Protein AF-A0AAE5CR14-F1 (afdb_monomer_lite)

Foldseek 3Di:
DDDDDPPPPVVVVVVVVVVVVDDDDDDDDDDDDDDDDDDDDDDDDDDDDDDDDDDDDDDDDDDDDDDDDDDDDDDDDDDDDDDDDDDDDDDDDDDDDDDDDDDDDDDDDDDDDDDDDPDDAQWAKAKEWEWEQEPVRDTDTPDIDIDTGHGQQDKDANVVVDDDDQQKDWDAKVVRIDRHHRDDHYIYTYIYGDDDPPPDSDDDDDDDPDDDDPDPPDPDPDDPVNLPPDPPDAFHKHKDWDWDADPPDPPDTDIDIDIDHHHHDFAEEEEEEEEQAQVCVPDDDNLVVSLVVVLVVLVVQLVDQRYWYWYWYDALAIDTPPNRDTHHNVCSVVVNVVSVPRHHYHAAQLLRRLVSLLCSCVPPNPTPAAEYEYEEQAFHFWYFDFPCQPDPVQWDFDDWDADPVQAIETEIEGALQDDPVRGDPVDSTDGDRPHQWDWDDWDDDPRYIYTYIYRSSSSSSNSVVVSVVVVYHYHYDNSDDDVVRPPPPPD

pLDDT: mean 71.72, std 25.43, range [24.81, 98.69]

Secondary structure (DSSP, 8-state):
----SSSSTTHHHHHHHHHTS---------------------------------------------------------------------------------------------PPP-PPPPEEEEEEEEEEE-TTS-EEEEEEEEEEEEETT-EEEGGGG----SSEEEEEEESSEEE--SS--EEEEEEEEPP-TT--SSPPPPPPPP-----SS------GGGSSTTTTSTT-EEEEEEEEEPTT-TT-EEEEEEEEEPPPP--EEEEEEEE--HHHHSSSSHHHHHHHHHHHHHHHHTTSTTEEEEEEEESSSEEESGGG--B-SSSHHHHHHHHHH----S---HHHHHHHHHHHHHHH---SEEEEEEEE-S---EEPEES-TT-GGGEEEEEEEE-TTSPEEEEEEE-S---GGGEETTS--EE-SS-SEEEEEEEE-SSEEEEEEEEHHHHHHHHHHHHHHTT-EEEEEESS--GGGG-----

Sequence (491 aa):
MIKKHHLRLLAALVVVCYLLTASPLSAIAQGTRPASAVPSSAESGNQAGEIPAAEEEGEEPGDEAPEEPAEQPGGEPDEEPGEEPEDPEEQSEGEPGDDAPGVEEEPGEDEPGTAEPESLPATTGLTVRHILVTLDGEFVVLDETVVEGLEIGTTVYGSDFVGSFGLHRFLCSAPEELVLGEEGNVIELFYEMLENPDGLEGPRELPAPELLIPDNGLKRTVGLSGLQDREDEPGSLSLNKVATPVEGMPNRWKITLTLSGINLETTSDVVLVIDTSGSMGQGSGRMAAAKQAAEKFVESLLSSPNTKVALVSFADGVTAHLDGRFVGSDEKQELLNEINGLTANGGTFTQAAIRQARRLLEEASDADHKVIVLLSDGEPTYSYRIRTINDLETYVLAEWYWDWDGVLHRYWVTKDSLSESEFDYDTSGSGDGTSMTTYIGHVSNWYWVDLYYYHHGNSAVAESRFAKDDGITIYSIGLSRGSSGQRYWTG

Radius of gyration: 43.17 Å; chains: 1; bounding box: 125×105×93 Å

Structure (mmCIF, N/CA/C/O backbone):
data_AF-A0AAE5CR14-F1
#
_entry.id   AF-A0AAE5CR14-F1
#
loop_
_atom_site.group_PDB
_atom_site.id
_atom_site.type_symbol
_atom_site.label_atom_id
_atom_site.label_alt_id
_atom_site.label_comp_id
_atom_site.label_asym_id
_atom_site.label_entity_id
_atom_site.label_seq_id
_atom_site.pdbx_PDB_ins_code
_atom_site.Cartn_x
_atom_site.Cartn_y
_atom_site.Cartn_z
_atom_site.occupancy
_atom_site.B_iso_or_equiv
_atom_site.auth_seq_id
_atom_site.auth_comp_id
_atom_site.auth_asym_id
_atom_site.auth_atom_id
_atom_site.pdbx_PDB_model_num
ATOM 1 N N . MET A 1 1 ? -24.374 7.129 -7.437 1.00 29.98 1 MET A N 1
ATOM 2 C CA . MET A 1 1 ? -23.311 6.199 -7.002 1.00 29.98 1 MET A CA 1
ATOM 3 C C . MET A 1 1 ? -22.291 6.967 -6.181 1.00 29.98 1 MET A C 1
ATOM 5 O O . MET A 1 1 ? -22.007 8.121 -6.485 1.00 29.98 1 MET A O 1
ATOM 9 N N . ILE A 1 2 ? -21.911 6.371 -5.058 1.00 28.11 2 ILE A N 1
ATOM 10 C CA . ILE A 1 2 ? -21.438 7.009 -3.827 1.00 28.11 2 ILE A CA 1
ATOM 11 C C . ILE A 1 2 ? -20.018 7.578 -3.975 1.00 28.11 2 ILE A C 1
ATOM 13 O O . ILE A 1 2 ? -19.142 6.978 -4.585 1.00 28.11 2 ILE A O 1
ATOM 17 N N . LYS A 1 3 ? -19.834 8.777 -3.412 1.00 32.91 3 LYS A N 1
ATOM 18 C CA . LYS A 1 3 ? -18.594 9.556 -3.323 1.00 32.91 3 LYS A CA 1
ATOM 19 C C . LYS A 1 3 ? -18.012 9.467 -1.905 1.00 32.91 3 LYS A C 1
ATOM 21 O O . LYS A 1 3 ? -18.759 9.574 -0.940 1.00 32.91 3 LYS A O 1
ATOM 26 N N . LYS A 1 4 ? -16.673 9.526 -1.843 1.00 33.91 4 LYS A N 1
ATOM 27 C CA . LYS A 1 4 ? -15.841 10.257 -0.856 1.00 33.91 4 LYS A CA 1
ATOM 28 C C . LYS A 1 4 ? -16.047 9.924 0.629 1.00 33.91 4 LYS A C 1
ATOM 30 O O . LYS A 1 4 ? -16.891 10.550 1.265 1.00 33.91 4 LYS A O 1
ATOM 35 N N . HIS A 1 5 ? -15.173 9.103 1.219 1.00 37.34 5 HIS A N 1
ATOM 36 C CA . HIS A 1 5 ? -15.130 8.864 2.675 1.00 37.34 5 HIS A CA 1
ATOM 37 C C . HIS A 1 5 ? -13.750 9.033 3.350 1.00 37.34 5 HIS A C 1
ATOM 39 O O . HIS A 1 5 ? -13.494 8.417 4.369 1.00 37.34 5 HIS A O 1
ATOM 45 N N . HIS A 1 6 ? -12.898 9.964 2.893 1.00 41.12 6 HIS A N 1
ATOM 46 C CA . HIS A 1 6 ? -11.679 10.341 3.648 1.00 41.12 6 HIS A CA 1
ATOM 47 C C . HIS A 1 6 ? -11.423 11.857 3.758 1.00 41.12 6 HIS A C 1
ATOM 49 O O . HIS A 1 6 ? -10.286 12.309 3.788 1.00 41.12 6 HIS A O 1
ATOM 55 N N . LEU A 1 7 ? -12.479 12.678 3.858 1.00 32.47 7 LEU A N 1
ATOM 56 C CA . LEU A 1 7 ? -12.340 14.131 4.085 1.00 32.47 7 LEU A CA 1
ATOM 57 C C . LEU A 1 7 ? -13.228 14.666 5.224 1.00 32.47 7 LEU A C 1
ATOM 59 O O . LEU A 1 7 ? -13.703 15.797 5.164 1.00 32.47 7 LEU A O 1
ATOM 63 N N . ARG A 1 8 ? -13.497 13.855 6.256 1.00 36.31 8 ARG A N 1
ATOM 64 C CA . ARG A 1 8 ? -14.340 14.267 7.398 1.00 36.31 8 ARG A CA 1
ATOM 65 C C . ARG A 1 8 ? -13.643 14.296 8.758 1.00 36.31 8 ARG A C 1
ATOM 67 O O . ARG A 1 8 ? -14.183 14.926 9.658 1.00 36.31 8 ARG A O 1
ATOM 74 N N . LEU A 1 9 ? -12.427 13.760 8.894 1.00 34.44 9 LEU A N 1
ATOM 75 C CA . LEU A 1 9 ? -11.696 13.853 10.166 1.00 34.44 9 LEU A CA 1
ATOM 76 C C . LEU A 1 9 ? -10.906 15.168 10.335 1.00 34.44 9 LEU A C 1
ATOM 78 O O . LEU A 1 9 ? -10.752 15.646 11.451 1.00 34.44 9 LEU A O 1
ATOM 82 N N . LEU A 1 10 ?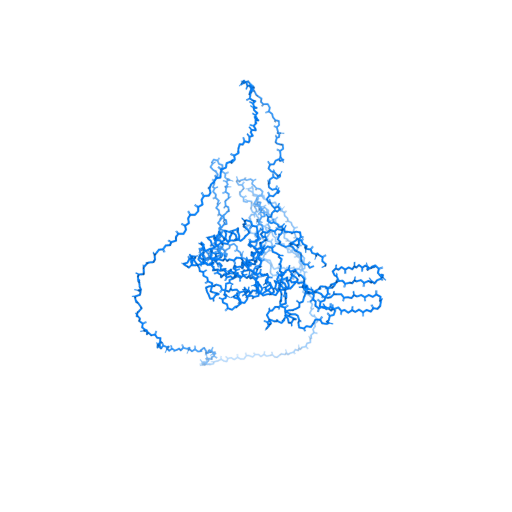 -10.488 15.823 9.243 1.00 31.89 10 LEU A N 1
ATOM 83 C CA . LEU A 1 10 ? -9.744 17.096 9.309 1.00 31.89 10 LEU A CA 1
ATOM 84 C C . LEU A 1 10 ? -10.629 18.358 9.250 1.00 31.89 10 LEU A C 1
ATOM 86 O O . LEU A 1 10 ? -10.188 19.433 9.646 1.00 31.89 10 LEU A O 1
ATOM 90 N N . ALA A 1 11 ? -11.892 18.245 8.822 1.00 32.75 11 ALA A N 1
ATOM 91 C CA . ALA A 1 11 ? -12.834 19.371 8.805 1.00 32.75 11 ALA A CA 1
ATOM 92 C C . ALA A 1 11 ? -13.520 19.609 10.167 1.00 32.75 11 ALA A C 1
ATOM 94 O O . ALA A 1 11 ? -13.917 20.734 10.465 1.00 32.75 11 ALA A O 1
ATOM 95 N N . ALA A 1 12 ? -13.611 18.585 11.025 1.00 34.41 12 ALA A N 1
ATOM 96 C CA . ALA A 1 12 ? -14.172 18.722 12.371 1.00 34.41 12 ALA A CA 1
ATOM 97 C C . ALA A 1 12 ? -13.249 19.519 13.314 1.00 34.41 12 ALA A C 1
ATOM 99 O O . ALA A 1 12 ? -13.728 20.264 14.165 1.00 34.41 12 ALA A O 1
ATOM 100 N N . LEU A 1 13 ? -11.929 19.448 13.109 1.00 33.09 13 LEU A N 1
ATOM 101 C CA . LEU A 1 13 ? -10.954 20.124 13.971 1.00 33.09 13 LEU A CA 1
ATOM 102 C C . LEU A 1 13 ? -10.814 21.631 13.665 1.00 33.09 13 LEU A C 1
ATOM 104 O O . LEU A 1 13 ? -10.444 22.409 14.540 1.00 33.09 13 LEU A O 1
ATOM 108 N N . VAL A 1 14 ? -11.198 22.077 12.462 1.00 37.34 14 VAL A N 1
ATOM 109 C CA . VAL A 1 14 ? -11.190 23.505 12.077 1.00 37.34 14 VAL A CA 1
ATOM 110 C C . VAL A 1 14 ? -12.494 24.225 12.466 1.00 37.34 14 VAL A C 1
ATOM 112 O O . VAL A 1 14 ? -12.469 25.418 12.759 1.00 37.34 14 VAL A O 1
ATOM 115 N N . VAL A 1 15 ? -13.627 23.519 12.573 1.00 36.25 15 VAL A N 1
ATOM 116 C CA . VAL A 1 15 ? -14.907 24.118 13.011 1.00 36.25 15 VAL A CA 1
ATOM 117 C C . VAL A 1 15 ? -14.974 24.287 14.537 1.00 36.25 15 VAL A C 1
ATOM 119 O O . VAL A 1 15 ? -15.516 25.283 15.017 1.00 36.25 15 VAL A O 1
ATOM 122 N N . VAL A 1 16 ? -14.339 23.401 15.311 1.00 36.41 16 VAL A N 1
ATOM 123 C CA . VAL A 1 16 ? -14.264 23.528 16.781 1.00 36.41 16 VAL A CA 1
ATOM 124 C C . VAL A 1 16 ? -13.373 24.707 17.213 1.00 36.41 16 VAL A C 1
ATOM 126 O O . VAL A 1 16 ? -13.709 25.410 18.164 1.00 36.41 16 VAL A O 1
ATOM 129 N N . CYS A 1 17 ? -12.312 25.029 16.464 1.00 34.81 17 CYS A N 1
ATOM 130 C CA . CYS A 1 17 ? -11.477 26.209 16.737 1.00 34.81 17 CYS A CA 1
ATOM 131 C C . CYS A 1 17 ? -12.103 27.545 16.277 1.00 34.81 17 CYS A C 1
ATOM 133 O O . CYS A 1 17 ? -11.757 28.596 16.817 1.00 34.81 17 CYS A O 1
ATOM 135 N N . TYR A 1 18 ? -13.055 27.534 15.335 1.00 34.09 18 TYR A N 1
ATOM 136 C CA . TYR A 1 18 ? -13.759 28.751 14.897 1.00 34.09 18 TYR A CA 1
ATOM 137 C C . TYR A 1 18 ? -14.998 29.077 15.757 1.00 34.09 18 TYR A C 1
ATOM 139 O O . TYR A 1 18 ? -15.357 30.242 15.905 1.00 34.09 18 TYR A O 1
ATOM 147 N N . LEU A 1 19 ? -15.616 28.084 16.409 1.00 34.31 19 LEU A N 1
ATOM 148 C CA . LEU A 1 19 ? -16.749 28.302 17.325 1.00 34.31 19 LEU A CA 1
ATOM 149 C C . LEU A 1 19 ? -16.332 28.695 18.755 1.00 34.31 19 LEU A C 1
ATOM 151 O O . LEU A 1 19 ? -17.146 29.244 19.494 1.00 34.31 19 LEU A O 1
ATOM 155 N N . LEU A 1 20 ? -15.060 28.508 19.128 1.00 36.44 20 LEU A N 1
ATOM 156 C CA . LEU A 1 20 ? -14.500 28.973 20.408 1.00 36.44 20 LEU A CA 1
ATOM 157 C C . LEU A 1 20 ? -13.990 30.428 20.384 1.00 36.44 20 LEU A C 1
ATOM 159 O O . LEU A 1 20 ? -13.582 30.945 21.420 1.00 36.44 20 LEU A O 1
ATOM 163 N N . THR A 1 21 ? -14.038 31.119 19.239 1.00 38.50 21 THR A N 1
ATOM 164 C CA . THR A 1 21 ? -13.616 32.533 19.120 1.00 38.50 21 THR A CA 1
ATOM 165 C C . THR A 1 21 ? -14.742 33.497 18.735 1.00 38.50 21 THR A C 1
ATOM 167 O O . THR A 1 21 ? -14.512 34.702 18.648 1.00 38.50 21 THR A O 1
ATOM 170 N N . ALA A 1 22 ? -15.980 33.016 18.588 1.00 34.25 22 ALA A N 1
ATOM 171 C CA . ALA A 1 22 ? -17.126 33.852 18.243 1.00 34.25 22 ALA A CA 1
ATOM 172 C C . ALA A 1 22 ? -18.348 33.538 19.118 1.00 34.25 22 ALA A C 1
ATOM 174 O O . ALA A 1 22 ? -19.288 32.859 18.715 1.00 34.25 22 ALA A O 1
ATOM 175 N N . SER A 1 23 ? -18.357 34.086 20.331 1.00 29.69 23 SER A N 1
ATOM 176 C CA . SER A 1 23 ? -19.592 34.397 21.054 1.00 29.69 23 SER A CA 1
ATOM 177 C C . SER A 1 23 ? -19.376 35.657 21.896 1.00 29.69 23 SER A C 1
ATOM 179 O O . SER A 1 23 ? -18.627 35.610 22.872 1.00 29.69 23 SER A O 1
ATOM 181 N N . PRO A 1 24 ? -20.007 36.797 21.559 1.00 28.03 24 PRO A N 1
ATOM 182 C CA . PRO A 1 24 ? -20.125 37.903 22.491 1.00 28.03 24 PRO A CA 1
ATOM 183 C C . PRO A 1 24 ? -21.175 37.537 23.547 1.00 28.03 24 PRO A C 1
ATOM 185 O O . PRO A 1 24 ? -22.377 37.572 23.295 1.00 28.03 24 PRO A O 1
ATOM 188 N N . LEU A 1 25 ? -20.721 37.199 24.753 1.00 27.14 25 LEU A N 1
ATOM 189 C CA . LEU A 1 25 ? -21.561 37.281 25.944 1.00 27.14 25 LEU A CA 1
ATOM 190 C C . LEU A 1 25 ? -21.638 38.749 26.365 1.00 27.14 25 LEU A C 1
ATOM 192 O O . LEU A 1 25 ? -20.638 39.352 26.749 1.00 27.14 25 LEU A O 1
ATOM 196 N N . SER A 1 26 ? -22.828 39.337 26.305 1.00 29.11 26 SER A N 1
ATOM 197 C CA . SER A 1 26 ? -23.162 40.550 27.055 1.00 29.11 26 SER A CA 1
ATOM 198 C C . SER A 1 26 ? -24.663 40.579 27.329 1.00 29.11 26 SER A C 1
ATOM 200 O O . SER A 1 26 ? -25.444 41.082 26.527 1.00 29.11 26 SER A O 1
ATOM 202 N N . ALA A 1 27 ? -25.052 40.045 28.487 1.00 29.28 27 ALA A N 1
ATOM 203 C CA . ALA A 1 27 ? -26.264 40.463 29.176 1.00 29.28 27 ALA A CA 1
ATOM 204 C C . ALA A 1 27 ? -25.903 41.568 30.182 1.00 29.28 27 ALA A C 1
ATOM 206 O O . ALA A 1 27 ? -24.881 41.525 30.864 1.00 29.28 27 ALA A O 1
ATOM 207 N N . ILE A 1 28 ? -26.765 42.576 30.212 1.00 26.92 28 ILE A N 1
ATOM 208 C CA . ILE A 1 28 ? -26.770 43.765 31.062 1.00 26.92 28 ILE A CA 1
ATOM 209 C C . ILE A 1 28 ? -27.027 43.377 32.529 1.00 26.92 28 ILE A C 1
ATOM 211 O O . ILE A 1 28 ? -28.004 42.683 32.786 1.00 26.92 28 ILE A O 1
ATOM 215 N N . ALA A 1 29 ? -26.227 43.893 33.476 1.00 26.56 29 ALA A N 1
ATOM 216 C CA . ALA A 1 29 ? -26.681 44.745 34.596 1.00 26.56 29 ALA A CA 1
ATOM 217 C C . ALA A 1 29 ? -25.579 44.986 35.661 1.00 26.56 29 ALA A C 1
ATOM 219 O O . ALA A 1 29 ? -25.065 44.053 36.261 1.00 26.56 29 ALA A O 1
ATOM 220 N N . GLN A 1 30 ? -25.247 46.276 35.843 1.00 28.05 30 GLN A N 1
ATOM 221 C CA . GLN A 1 30 ? -24.977 47.044 37.084 1.00 28.05 30 GLN A CA 1
ATOM 222 C C . GLN A 1 30 ? -24.537 46.265 38.349 1.00 28.05 30 GLN A C 1
ATOM 224 O O . GLN A 1 30 ? -25.221 45.357 38.783 1.00 28.05 30 GLN A O 1
ATOM 229 N N . GLY A 1 31 ? -23.506 46.619 39.118 1.00 24.81 31 GLY A N 1
ATOM 230 C CA . GLY A 1 31 ? -22.589 47.752 39.139 1.00 24.81 31 GLY A CA 1
ATOM 231 C C . GLY A 1 31 ? -22.001 47.877 40.556 1.00 24.81 31 GLY A C 1
ATOM 232 O O . GLY A 1 31 ? -22.745 47.787 41.523 1.00 24.81 31 GLY A O 1
ATOM 233 N N . THR A 1 32 ? -20.684 48.069 40.692 1.00 29.02 32 THR A N 1
ATOM 234 C CA . THR A 1 32 ? -20.002 48.933 41.690 1.00 29.02 32 THR A CA 1
ATOM 235 C C . THR A 1 32 ? -18.477 48.872 41.472 1.00 29.02 32 THR A C 1
ATOM 237 O O . THR A 1 32 ? -17.894 47.805 41.327 1.00 29.02 32 THR A O 1
ATOM 240 N N . ARG A 1 33 ? -17.844 50.050 41.374 1.00 26.73 33 ARG A N 1
ATOM 241 C CA . ARG A 1 33 ? -16.386 50.330 41.295 1.00 26.73 33 ARG A CA 1
ATOM 242 C C . ARG A 1 33 ? -15.853 50.678 42.708 1.00 26.73 33 ARG A C 1
ATOM 244 O O . ARG A 1 33 ? -16.697 50.816 43.593 1.00 26.73 33 ARG A O 1
ATOM 251 N N . PRO A 1 34 ? -14.563 51.057 42.915 1.00 42.34 34 PRO A N 1
ATOM 252 C CA . PRO A 1 34 ? -13.334 50.941 42.090 1.00 42.34 34 PRO A CA 1
ATOM 253 C C . PRO A 1 34 ? -12.156 50.296 42.872 1.00 42.34 34 PRO A C 1
ATOM 255 O O . PRO A 1 34 ? -12.247 50.089 44.074 1.00 42.34 34 PRO A O 1
ATOM 258 N N . ALA A 1 35 ? -11.033 49.930 42.244 1.00 26.50 35 ALA A N 1
ATOM 259 C CA . ALA A 1 35 ? -9.777 50.710 42.112 1.00 26.50 35 ALA A CA 1
ATOM 260 C C . ALA A 1 35 ? -8.670 49.671 41.778 1.00 26.50 35 ALA A C 1
ATOM 262 O O . ALA A 1 35 ? -8.816 48.531 42.192 1.00 26.50 35 ALA A O 1
ATOM 263 N N . SER A 1 36 ? -7.541 49.884 41.102 1.00 27.97 36 SER A N 1
ATOM 264 C CA . SER A 1 36 ? -6.821 51.004 40.496 1.00 27.97 36 SER A CA 1
ATOM 265 C C . SER A 1 36 ? -5.668 50.380 39.672 1.00 27.97 36 SER A C 1
ATOM 267 O O . SER A 1 36 ? -5.234 49.275 39.981 1.00 27.97 36 SER A O 1
ATOM 269 N N . ALA A 1 37 ? -5.132 51.164 38.734 1.00 28.78 37 ALA A N 1
ATOM 270 C CA . ALA A 1 37 ? -3.798 51.091 38.125 1.00 28.78 37 ALA A CA 1
ATOM 271 C C . ALA A 1 37 ? -3.565 50.181 36.899 1.00 28.78 37 ALA A C 1
ATOM 273 O O . ALA A 1 37 ? -3.828 48.986 36.872 1.00 28.78 37 ALA A O 1
ATOM 274 N N . VAL A 1 38 ? -3.033 50.859 35.881 1.00 28.78 38 VAL A N 1
ATOM 275 C CA . VAL A 1 38 ? -2.672 50.454 34.517 1.00 28.78 38 VAL A CA 1
ATOM 276 C C . VAL A 1 38 ? -1.109 50.425 34.426 1.00 28.78 38 VAL A C 1
ATOM 278 O O . VAL A 1 38 ? -0.475 50.529 35.476 1.00 28.78 38 VAL A O 1
ATOM 281 N N . PRO A 1 39 ? -0.437 50.293 33.257 1.00 41.53 39 PRO A N 1
ATOM 282 C CA . PRO A 1 39 ? 0.329 49.108 32.840 1.00 41.53 39 PRO A CA 1
ATOM 283 C C . PRO A 1 39 ? 1.800 49.443 32.455 1.00 41.53 39 PRO A C 1
ATOM 285 O O . PRO A 1 39 ? 2.247 50.569 32.647 1.00 41.53 39 PRO A O 1
ATOM 288 N N . SER A 1 40 ? 2.536 48.509 31.832 1.00 27.47 40 SER A N 1
ATOM 289 C CA . SER A 1 40 ? 3.719 48.794 30.980 1.00 27.47 40 SER A CA 1
ATOM 290 C C . SER A 1 40 ? 4.100 47.508 30.210 1.00 27.47 40 SER A C 1
ATOM 292 O O . SER A 1 40 ? 4.369 46.502 30.854 1.00 27.47 40 SER A O 1
ATOM 294 N N . SER A 1 41 ? 3.809 47.377 28.903 1.00 27.84 41 SER A N 1
ATOM 295 C CA . SER A 1 41 ? 4.656 47.680 27.713 1.00 27.84 41 SER A CA 1
ATOM 296 C C . SER A 1 41 ? 5.859 46.728 27.525 1.00 27.84 41 SER A C 1
ATOM 298 O O . SER A 1 41 ? 6.694 46.665 28.417 1.00 27.84 41 SER A O 1
ATOM 300 N N . ALA A 1 42 ? 5.888 45.925 26.443 1.00 27.83 42 ALA A N 1
ATOM 301 C CA . ALA A 1 42 ? 6.692 46.131 25.204 1.00 27.83 42 ALA A CA 1
ATOM 302 C C . ALA A 1 42 ? 8.181 45.723 25.393 1.00 27.83 42 ALA A C 1
ATOM 304 O O . ALA A 1 42 ? 8.700 45.871 26.485 1.00 27.83 42 ALA A O 1
ATOM 305 N N . GLU A 1 43 ? 8.976 45.200 24.457 1.00 28.81 43 GLU A N 1
ATOM 306 C CA . GLU A 1 43 ? 8.927 44.961 23.011 1.00 28.81 43 GLU A CA 1
ATOM 307 C C . GLU A 1 43 ? 10.190 44.125 22.645 1.00 28.81 43 GLU A C 1
ATOM 309 O O . GLU A 1 43 ? 11.194 44.218 23.343 1.00 28.81 43 GLU A O 1
ATOM 314 N N . SER A 1 44 ? 10.121 43.363 21.542 1.00 27.00 44 SER A N 1
ATOM 315 C CA . SER A 1 44 ? 11.097 43.247 20.425 1.00 27.00 44 SER A CA 1
ATOM 316 C C . SER A 1 44 ? 12.623 43.031 20.617 1.00 27.00 44 SER A C 1
ATOM 318 O O . SER A 1 44 ? 13.296 43.786 21.310 1.00 27.00 44 SER A O 1
ATOM 320 N N . GLY A 1 45 ? 13.191 42.137 19.779 1.00 26.06 45 GLY A N 1
ATOM 321 C CA . GLY A 1 45 ? 14.439 42.419 19.037 1.00 26.06 45 GLY A CA 1
ATOM 322 C C . GLY A 1 45 ? 15.494 41.297 18.916 1.00 26.06 45 GLY A C 1
ATOM 323 O O . GLY A 1 45 ? 16.152 41.009 19.902 1.00 26.06 45 GLY A O 1
ATOM 324 N N . ASN A 1 46 ? 15.658 40.747 17.689 1.00 28.83 46 ASN A N 1
ATOM 325 C CA . ASN A 1 46 ? 16.899 40.551 16.876 1.00 28.83 46 ASN A CA 1
ATOM 326 C C . ASN A 1 46 ? 18.233 40.097 17.548 1.00 28.83 46 ASN A C 1
ATOM 328 O O . ASN A 1 46 ? 18.540 40.529 18.642 1.00 28.83 46 ASN A O 1
ATOM 332 N N . GLN A 1 47 ? 19.213 39.391 16.958 1.00 28.03 47 GLN A N 1
ATOM 333 C CA . GLN A 1 47 ? 19.534 38.790 15.650 1.00 28.03 47 GLN A CA 1
ATOM 334 C C . GLN A 1 47 ? 20.925 38.097 15.805 1.00 28.03 47 GLN A C 1
ATOM 336 O O . GLN A 1 47 ? 21.737 38.597 16.574 1.00 28.03 47 GLN A O 1
ATOM 341 N N . ALA A 1 48 ? 21.195 37.046 15.015 1.00 26.55 48 ALA A N 1
ATOM 342 C CA . ALA A 1 48 ? 22.482 36.604 14.417 1.00 26.55 48 ALA A CA 1
ATOM 343 C C . ALA A 1 48 ? 23.777 36.358 15.248 1.00 26.55 48 ALA A C 1
ATOM 345 O O . ALA A 1 48 ? 24.233 37.197 16.017 1.00 26.55 48 ALA A O 1
ATOM 346 N N . GLY A 1 49 ? 24.465 35.249 14.927 1.00 27.84 49 GLY A N 1
ATOM 347 C CA . GLY A 1 49 ? 25.881 34.985 15.237 1.00 27.84 49 GLY A CA 1
ATOM 348 C C . GLY A 1 49 ? 26.365 33.635 14.673 1.00 27.84 49 GLY A C 1
ATOM 349 O O . GLY A 1 49 ? 25.644 32.651 14.762 1.00 27.84 49 GLY A O 1
ATOM 350 N N . GLU A 1 50 ? 27.545 33.627 14.053 1.00 29.52 50 GLU A N 1
ATOM 351 C CA . GLU A 1 50 ? 28.122 32.651 13.105 1.00 29.52 50 GLU A CA 1
ATOM 352 C C . GLU A 1 50 ? 28.736 31.342 13.677 1.00 29.52 50 GLU A C 1
ATOM 354 O O . GLU A 1 50 ? 28.991 31.210 14.871 1.00 29.52 50 GLU A O 1
ATOM 359 N N . ILE A 1 51 ? 29.006 30.404 12.750 1.00 30.20 51 ILE A N 1
ATOM 360 C CA . ILE A 1 51 ? 29.734 29.104 12.818 1.00 30.20 51 ILE A CA 1
ATOM 361 C C . ILE A 1 51 ? 31.267 29.347 12.659 1.00 30.20 51 ILE A C 1
ATOM 363 O O . ILE A 1 51 ? 31.601 30.403 12.114 1.00 30.20 51 ILE A O 1
ATOM 367 N N . PRO A 1 52 ? 32.222 28.470 13.089 1.00 45.81 52 PRO A N 1
ATOM 368 C CA . PRO A 1 52 ? 32.703 27.253 12.355 1.00 45.81 52 PRO A CA 1
ATOM 369 C C . PRO A 1 52 ? 32.972 26.025 13.291 1.00 45.81 52 PRO A C 1
ATOM 371 O O . PRO A 1 52 ? 33.180 26.213 14.484 1.00 45.81 52 PRO A O 1
ATOM 374 N N . ALA A 1 53 ? 32.775 24.747 12.919 1.00 28.69 53 ALA A N 1
ATOM 375 C CA . ALA A 1 53 ? 33.491 23.814 12.008 1.00 28.69 53 ALA A CA 1
ATOM 376 C C . ALA A 1 53 ? 34.785 23.141 12.565 1.00 28.69 53 ALA A C 1
ATOM 378 O O . ALA A 1 53 ? 35.750 23.841 12.859 1.00 28.69 53 ALA A O 1
ATOM 379 N N . ALA A 1 54 ? 34.771 21.794 12.652 1.00 32.66 54 ALA A N 1
ATOM 380 C CA . ALA A 1 54 ? 35.866 20.785 12.579 1.00 32.66 54 ALA A CA 1
ATOM 381 C C . ALA A 1 54 ? 35.198 19.375 12.695 1.00 32.66 54 ALA A C 1
ATOM 383 O O . ALA A 1 54 ? 34.399 19.205 13.614 1.00 32.66 54 ALA A O 1
ATOM 384 N N . GLU A 1 55 ? 35.201 18.445 11.719 1.00 33.03 55 GLU A N 1
ATOM 385 C CA . GLU A 1 55 ? 36.282 17.543 11.217 1.00 33.03 55 GLU A CA 1
ATOM 386 C C . GLU A 1 55 ? 36.934 16.693 12.340 1.00 33.03 55 GLU A C 1
ATOM 388 O O . GLU A 1 55 ? 37.305 17.266 13.359 1.00 33.03 55 GLU A O 1
ATOM 393 N N . GLU A 1 56 ? 37.171 15.369 12.285 1.00 34.06 56 GLU A N 1
ATOM 394 C CA . GLU A 1 56 ? 36.900 14.241 11.362 1.00 34.06 56 GLU A CA 1
ATOM 395 C C . GLU A 1 56 ? 37.419 12.923 12.047 1.00 34.06 56 GLU A C 1
ATOM 397 O O . GLU A 1 56 ? 38.226 13.023 12.972 1.00 34.06 56 GLU A O 1
ATOM 402 N N . GLU A 1 57 ? 36.985 11.739 11.565 1.00 33.22 57 GLU A N 1
ATOM 403 C CA . GLU A 1 57 ? 37.577 10.359 11.664 1.00 33.22 57 GLU A CA 1
ATOM 404 C C . GLU A 1 57 ? 37.655 9.606 13.027 1.00 33.22 57 GLU A C 1
ATOM 406 O O . GLU A 1 57 ? 37.886 10.206 14.069 1.00 33.22 57 GLU A O 1
ATOM 411 N N . GLY A 1 58 ? 37.502 8.273 13.158 1.00 30.39 58 GLY A N 1
ATOM 412 C CA . GLY A 1 58 ? 37.289 7.133 12.244 1.00 30.39 58 GLY A CA 1
ATOM 413 C C . GLY A 1 58 ? 37.203 5.783 13.023 1.00 30.39 58 GLY A C 1
ATOM 414 O O . GLY A 1 58 ? 37.610 5.745 14.183 1.00 30.39 58 GLY A O 1
ATOM 415 N N . GLU A 1 59 ? 36.595 4.760 12.384 1.00 33.56 59 GLU A N 1
ATOM 416 C CA . GLU A 1 59 ? 36.802 3.269 12.376 1.00 33.56 59 GLU A CA 1
ATOM 417 C C . GLU A 1 59 ? 37.439 2.532 13.588 1.00 33.56 59 GLU A C 1
ATOM 419 O O . GLU A 1 59 ? 38.354 3.043 14.218 1.00 33.56 59 GLU A O 1
ATOM 424 N N . GLU A 1 60 ? 37.210 1.256 13.939 1.00 38.94 60 GLU A N 1
ATOM 425 C CA . GLU A 1 60 ? 36.246 0.141 13.764 1.00 38.94 60 GLU A CA 1
ATOM 426 C C . GLU A 1 60 ? 36.746 -1.004 14.723 1.00 38.94 60 GLU A C 1
ATOM 428 O O . GLU A 1 60 ? 37.819 -0.850 15.323 1.00 38.94 60 GLU A O 1
ATOM 433 N N . PRO A 1 61 ? 36.008 -2.118 14.947 1.00 45.47 61 PRO A N 1
ATOM 434 C CA . PRO A 1 61 ? 36.119 -2.960 16.152 1.00 45.47 61 PRO A CA 1
ATOM 435 C C . PRO A 1 61 ? 36.858 -4.310 15.981 1.00 45.47 61 PRO A C 1
ATOM 437 O O . PRO A 1 61 ? 37.286 -4.686 14.894 1.00 45.47 61 PRO A O 1
ATOM 440 N N . GLY A 1 62 ? 36.991 -5.055 17.089 1.00 30.92 62 GLY A N 1
ATOM 441 C CA . GLY A 1 62 ? 37.468 -6.443 17.130 1.00 30.92 62 GLY A CA 1
ATOM 442 C C . GLY A 1 62 ? 36.455 -7.378 17.802 1.00 30.92 62 GLY A C 1
ATOM 443 O O . GLY A 1 62 ? 35.961 -7.074 18.889 1.00 30.92 62 GLY A O 1
ATOM 444 N N . ASP A 1 63 ? 36.179 -8.489 17.118 1.00 36.09 63 ASP A N 1
ATOM 445 C CA . ASP A 1 63 ? 35.371 -9.653 17.506 1.00 36.09 63 ASP A CA 1
ATOM 446 C C . ASP A 1 63 ? 36.011 -10.515 18.608 1.00 36.09 63 ASP A C 1
ATOM 448 O O . ASP A 1 63 ? 37.234 -10.619 18.676 1.00 36.09 63 ASP A O 1
ATOM 452 N N . GLU A 1 64 ? 35.174 -11.239 19.365 1.00 35.31 64 GLU A N 1
ATOM 453 C CA . GLU A 1 64 ? 35.363 -12.674 19.653 1.00 35.31 64 GLU A CA 1
ATOM 454 C C . GLU A 1 64 ? 34.065 -13.308 20.220 1.00 35.31 64 GLU A C 1
ATOM 456 O O . GLU A 1 64 ? 33.436 -12.779 21.137 1.00 35.31 64 GLU A O 1
ATOM 461 N N . ALA A 1 65 ? 33.674 -14.447 19.633 1.00 34.75 65 ALA A N 1
ATOM 462 C CA . ALA A 1 65 ? 32.516 -15.298 19.953 1.00 34.75 65 ALA A CA 1
ATOM 463 C C . ALA A 1 65 ? 32.742 -16.160 21.235 1.00 34.75 65 ALA A C 1
ATOM 465 O O . ALA A 1 65 ? 33.804 -16.019 21.849 1.00 34.75 65 ALA A O 1
ATOM 466 N N . PRO A 1 66 ? 31.822 -17.058 21.685 1.00 48.41 66 PRO A N 1
ATOM 467 C CA . PRO A 1 66 ? 31.521 -18.305 20.958 1.00 48.41 66 PRO A CA 1
ATOM 468 C C . PRO A 1 66 ? 30.083 -18.877 21.081 1.00 48.41 66 PRO A C 1
ATOM 470 O O . PRO A 1 66 ? 29.209 -18.369 21.777 1.00 48.41 66 PRO A O 1
ATOM 473 N N . GLU A 1 67 ? 29.936 -19.971 20.336 1.00 35.03 67 GLU A N 1
ATOM 474 C CA . GLU A 1 67 ? 28.818 -20.836 19.943 1.00 35.03 67 GLU A CA 1
ATOM 475 C C . GLU A 1 67 ? 28.065 -21.625 21.050 1.00 35.03 67 GLU A C 1
ATOM 477 O O . GLU A 1 67 ? 28.654 -22.019 22.053 1.00 35.03 67 GLU A O 1
ATOM 482 N N . GLU A 1 68 ? 26.762 -21.854 20.788 1.00 40.34 68 GLU A N 1
ATOM 483 C CA . GLU A 1 68 ? 25.925 -23.090 20.842 1.00 40.34 68 GLU A CA 1
ATOM 484 C C . GLU A 1 68 ? 26.153 -24.238 21.874 1.00 40.34 68 GLU A C 1
ATOM 486 O O . GLU A 1 68 ? 27.279 -24.510 22.289 1.00 40.34 68 GLU A O 1
ATOM 491 N N . PRO A 1 69 ? 25.082 -24.972 22.296 1.00 48.47 69 PRO A N 1
ATOM 492 C CA . PRO A 1 69 ? 24.547 -26.076 21.467 1.00 48.47 69 PRO A CA 1
ATOM 493 C C . PRO A 1 69 ? 23.027 -26.351 21.519 1.00 48.47 69 PRO A C 1
ATOM 495 O O . PRO A 1 69 ? 22.351 -26.152 22.530 1.00 48.47 69 PRO A O 1
ATOM 498 N N . ALA A 1 70 ? 22.535 -26.934 20.422 1.00 31.64 70 ALA A N 1
ATOM 499 C CA . ALA A 1 70 ? 21.249 -27.615 20.282 1.00 31.64 70 ALA A CA 1
ATOM 500 C C . ALA A 1 70 ? 21.332 -29.120 20.621 1.00 31.64 70 ALA A C 1
ATOM 502 O O . ALA A 1 70 ? 22.259 -29.783 20.173 1.00 31.64 70 ALA A O 1
ATOM 503 N N . GLU A 1 71 ? 20.316 -29.674 21.300 1.00 33.44 71 GLU A N 1
ATOM 504 C CA . GLU A 1 71 ? 19.850 -31.069 21.153 1.00 33.44 71 GLU A CA 1
ATOM 505 C C . GLU A 1 71 ? 18.400 -31.201 21.665 1.00 33.44 71 GLU A C 1
ATOM 507 O O . GLU A 1 71 ? 18.140 -30.880 22.823 1.00 33.44 71 GLU A O 1
ATOM 512 N N . GLN A 1 72 ? 17.477 -31.710 20.833 1.00 34.97 72 GLN A N 1
ATOM 513 C CA . GLN A 1 72 ? 16.516 -32.788 21.162 1.00 34.97 72 GLN A CA 1
ATOM 514 C C . GLN A 1 72 ? 15.542 -33.067 19.994 1.00 34.97 72 GLN A C 1
ATOM 516 O O . GLN A 1 72 ? 15.019 -32.123 19.404 1.00 34.97 72 GLN A O 1
ATOM 521 N N . PRO A 1 73 ? 15.240 -34.346 19.682 1.00 42.97 73 PRO A N 1
ATOM 522 C CA . PRO A 1 73 ? 14.142 -34.719 18.794 1.00 42.97 73 PRO A CA 1
ATOM 523 C C . PRO A 1 73 ? 13.015 -35.484 19.520 1.00 42.97 73 PRO A C 1
ATOM 525 O O . PRO A 1 73 ? 13.276 -36.254 20.445 1.00 42.97 73 PRO A O 1
ATOM 528 N N . GLY A 1 74 ? 11.788 -35.385 18.995 1.00 29.52 74 GLY A N 1
ATOM 529 C CA . GLY A 1 74 ? 10.812 -36.484 19.031 1.00 29.52 74 GLY A CA 1
ATOM 530 C C . GLY A 1 74 ? 9.404 -36.153 19.539 1.00 29.52 74 GLY A C 1
ATOM 531 O O . GLY A 1 74 ? 9.244 -35.665 20.651 1.00 29.52 74 GLY A O 1
ATOM 532 N N . GLY A 1 75 ? 8.398 -36.561 18.754 1.00 29.23 75 GLY A N 1
ATOM 533 C CA . GLY A 1 75 ? 7.084 -36.975 19.259 1.00 29.23 75 GLY A CA 1
ATOM 534 C C . GLY A 1 75 ? 5.878 -36.299 18.607 1.00 29.23 75 GLY A C 1
ATOM 535 O O . GLY A 1 75 ? 5.485 -35.219 19.018 1.00 29.23 75 GLY A O 1
ATOM 536 N N . GLU A 1 76 ? 5.249 -36.991 17.662 1.00 34.88 76 GLU A N 1
ATOM 537 C CA . GLU A 1 76 ? 3.874 -36.767 17.191 1.00 34.88 76 GLU A CA 1
ATOM 538 C C . GLU A 1 76 ? 3.256 -38.164 16.911 1.00 34.88 76 GLU A C 1
ATOM 540 O O . GLU A 1 76 ? 4.017 -39.135 16.816 1.00 34.88 76 GLU A O 1
ATOM 545 N N . PRO A 1 77 ? 1.924 -38.318 16.813 1.00 47.34 77 PRO A N 1
ATOM 546 C CA . PRO A 1 77 ? 1.029 -38.553 17.949 1.00 47.34 77 PRO A CA 1
ATOM 547 C C . PRO A 1 77 ? 0.254 -39.880 17.808 1.00 47.34 77 PRO A C 1
ATOM 549 O O . PRO A 1 77 ? 0.252 -40.487 16.742 1.00 47.34 77 PRO A O 1
ATOM 552 N N . ASP A 1 78 ? -0.447 -40.306 18.862 1.00 32.22 78 ASP A N 1
ATOM 553 C CA . ASP A 1 78 ? -1.348 -41.464 18.812 1.00 32.22 78 ASP A CA 1
ATOM 554 C C . ASP A 1 78 ? -2.705 -41.161 19.480 1.00 32.22 78 ASP A C 1
ATOM 556 O O . ASP A 1 78 ? -2.761 -40.600 20.576 1.00 32.22 78 ASP A O 1
ATOM 560 N N . GLU A 1 79 ? -3.751 -41.619 18.780 1.00 36.34 79 GLU A N 1
ATOM 561 C CA . GLU A 1 79 ? -5.088 -42.056 19.230 1.00 36.34 79 GLU A CA 1
ATOM 562 C C . GLU A 1 79 ? -6.242 -41.036 19.418 1.00 36.34 79 GLU A C 1
ATOM 564 O O . GLU A 1 79 ? -6.455 -40.455 20.481 1.00 36.34 79 GLU A O 1
ATOM 569 N N . GLU A 1 80 ? -7.100 -40.964 18.386 1.00 42.72 80 GLU A N 1
ATOM 570 C CA . GLU A 1 80 ? -8.563 -40.831 18.526 1.00 42.72 80 GLU A CA 1
ATOM 571 C C . GLU A 1 80 ? -9.190 -42.168 18.973 1.00 42.72 80 GLU A C 1
ATOM 573 O O . GLU A 1 80 ? -8.673 -43.243 18.651 1.00 42.72 80 GLU A O 1
ATOM 578 N N . PRO A 1 81 ? -10.377 -42.122 19.601 1.00 44.06 81 PRO A N 1
ATOM 579 C CA . PRO A 1 81 ? -11.510 -42.757 18.924 1.00 44.06 81 PRO A CA 1
ATOM 580 C C . PRO A 1 81 ? -12.802 -41.928 18.984 1.00 44.06 81 PRO A C 1
ATOM 582 O O . PRO A 1 81 ? -13.079 -41.226 19.957 1.00 44.06 81 PRO A O 1
ATOM 585 N N . GLY A 1 82 ? -13.598 -42.046 17.919 1.00 31.34 82 GLY A N 1
ATOM 586 C CA . GLY A 1 82 ? -14.916 -41.430 17.788 1.00 31.34 82 GLY A CA 1
ATOM 587 C C . GLY A 1 82 ? -16.039 -42.150 18.538 1.00 31.34 82 GLY A C 1
ATOM 588 O O . GLY A 1 82 ? -15.828 -43.206 19.123 1.00 31.34 82 GLY A O 1
ATOM 589 N N . GLU A 1 83 ? -17.227 -41.544 18.487 1.00 36.12 83 GLU A N 1
ATOM 590 C CA . GLU A 1 83 ? -18.530 -42.175 18.210 1.00 36.12 83 GLU A CA 1
ATOM 591 C C . GLU A 1 83 ? -19.641 -41.104 18.296 1.00 36.12 83 GLU A C 1
ATOM 593 O O . GLU A 1 83 ? -19.890 -40.522 19.351 1.00 36.12 83 GLU A O 1
ATOM 598 N N . GLU A 1 84 ? -20.305 -40.843 17.165 1.00 40.62 84 GLU A N 1
ATOM 599 C CA . GLU A 1 84 ? -21.694 -40.362 17.124 1.00 40.62 84 GLU A CA 1
ATOM 600 C C . GLU A 1 84 ? -22.635 -41.541 17.419 1.00 40.62 84 GLU A C 1
ATOM 602 O O . GLU A 1 84 ? -22.284 -42.697 17.154 1.00 40.62 84 GLU A O 1
ATOM 607 N N . PRO A 1 85 ? -23.868 -41.269 17.872 1.00 44.09 85 PRO A N 1
ATOM 608 C CA . PRO A 1 85 ? -24.953 -41.769 17.036 1.00 44.09 85 PRO A CA 1
ATOM 609 C C . PRO A 1 85 ? -26.130 -40.806 16.848 1.00 44.09 85 PRO A C 1
ATOM 611 O O . PRO A 1 85 ? -26.421 -39.923 17.655 1.00 44.09 85 PRO A O 1
ATOM 614 N N . GLU A 1 86 ? -26.790 -41.079 15.730 1.00 34.88 86 GLU A N 1
ATOM 615 C CA . GLU A 1 86 ? -28.006 -40.509 15.173 1.00 34.88 86 GLU A CA 1
ATOM 616 C C . GLU A 1 86 ? -29.257 -40.748 16.046 1.00 34.88 86 GLU A C 1
ATOM 618 O O . GLU A 1 86 ? -29.401 -41.773 16.714 1.00 34.88 86 GLU A O 1
ATOM 623 N N . ASP A 1 87 ? -30.180 -39.790 15.968 1.00 35.78 87 ASP A N 1
ATOM 624 C CA . ASP A 1 87 ? -31.613 -39.896 16.284 1.00 35.78 87 ASP A CA 1
ATOM 625 C C . ASP A 1 87 ? -32.304 -40.747 15.193 1.00 35.78 87 ASP A C 1
ATOM 627 O O . ASP A 1 87 ? -31.888 -40.649 14.030 1.00 35.78 87 ASP A O 1
ATOM 631 N N . PRO A 1 88 ? -33.327 -41.580 15.488 1.00 44.31 88 PRO A N 1
ATOM 632 C CA . PRO A 1 88 ? -34.685 -41.101 15.178 1.00 44.31 88 PRO A CA 1
ATOM 633 C C . PRO A 1 88 ? -35.866 -41.719 15.977 1.00 44.31 88 PRO A C 1
ATOM 635 O O . PRO A 1 88 ? -35.835 -42.866 16.414 1.00 44.31 88 PRO A O 1
ATOM 638 N N . GLU A 1 89 ? -36.974 -40.964 15.959 1.00 34.91 89 GLU A N 1
ATOM 639 C CA . GLU A 1 89 ? -38.393 -41.385 15.919 1.00 34.91 89 GLU A CA 1
ATOM 640 C C . GLU A 1 89 ? -39.025 -42.126 17.119 1.00 34.91 89 GLU A C 1
ATOM 642 O O . GLU A 1 89 ? -38.721 -43.276 17.409 1.00 34.91 89 GLU A O 1
ATOM 647 N N . GLU A 1 90 ? -40.102 -41.542 17.671 1.00 34.31 90 GLU A N 1
ATOM 648 C CA . GLU A 1 90 ? -41.193 -42.321 18.274 1.00 34.31 90 GLU A CA 1
ATOM 649 C C . GLU A 1 90 ? -42.570 -41.779 17.850 1.00 34.31 90 GLU A C 1
ATOM 651 O O . GLU A 1 90 ? -42.991 -40.674 18.203 1.00 34.31 90 GLU A O 1
ATOM 656 N N . GLN A 1 91 ? -43.257 -42.597 17.047 1.00 32.12 91 GLN A N 1
ATOM 657 C CA . GLN A 1 91 ? -44.672 -42.503 16.713 1.00 32.12 91 GLN A CA 1
ATOM 658 C C . GLN A 1 91 ? -45.513 -43.219 17.776 1.00 32.12 91 GLN A C 1
ATOM 660 O O . GLN A 1 91 ? -45.125 -44.235 18.347 1.00 32.12 91 GLN A O 1
ATOM 665 N N . SER A 1 92 ? -46.703 -42.671 17.987 1.00 35.66 92 SER A N 1
ATOM 666 C CA . SER A 1 92 ? -47.812 -43.196 18.777 1.00 35.66 92 SER A CA 1
ATOM 667 C C . SER A 1 92 ? -48.376 -44.510 18.233 1.00 35.66 92 SER A C 1
ATOM 669 O O . SER A 1 92 ? -48.664 -44.540 17.045 1.00 35.66 92 SER A O 1
ATOM 671 N N . GLU A 1 93 ? -48.694 -45.482 19.099 1.00 35.75 93 GLU A N 1
ATOM 672 C CA . GLU A 1 93 ? -49.907 -46.329 19.034 1.00 35.75 93 GLU A CA 1
ATOM 673 C C . GLU A 1 93 ? -50.187 -46.990 20.403 1.00 35.75 93 GLU A C 1
ATOM 675 O O . GLU A 1 93 ? -49.259 -47.387 21.109 1.00 35.75 93 GLU A O 1
ATOM 680 N N . GLY A 1 94 ? -51.470 -47.138 20.770 1.00 28.72 94 GLY A N 1
ATOM 681 C CA . GLY A 1 94 ? -51.890 -47.951 21.919 1.00 28.72 94 GLY A CA 1
ATOM 682 C C . GLY A 1 94 ? -53.353 -47.786 22.367 1.00 28.72 94 GLY A C 1
ATOM 683 O O . GLY A 1 94 ? -53.630 -47.065 23.319 1.00 28.72 94 GLY A O 1
ATOM 684 N N . GLU A 1 95 ? -54.267 -48.513 21.722 1.00 35.34 95 GLU A N 1
ATOM 685 C CA . GLU A 1 95 ? -55.539 -49.047 22.277 1.00 35.34 95 GLU A CA 1
ATOM 686 C C . GLU A 1 95 ? -55.336 -50.565 22.595 1.00 35.34 95 GLU A C 1
ATOM 688 O O . GLU A 1 95 ? -54.234 -51.037 22.286 1.00 35.34 95 GLU A O 1
ATOM 693 N N . PRO A 1 96 ? -56.284 -51.402 23.127 1.00 51.09 96 PRO A N 1
ATOM 694 C CA . PRO A 1 96 ? -57.746 -51.247 23.359 1.00 51.09 96 PRO A CA 1
ATOM 695 C C . PRO A 1 96 ? -58.313 -51.900 24.672 1.00 51.09 96 PRO A C 1
ATOM 697 O O . PRO A 1 96 ? -57.572 -52.459 25.482 1.00 51.09 96 PRO A O 1
ATOM 700 N N . GLY A 1 97 ? -59.656 -51.925 24.819 1.00 30.80 97 GLY A N 1
ATOM 701 C CA . GLY A 1 97 ? -60.441 -52.928 25.589 1.00 30.80 97 GLY A CA 1
ATOM 702 C C . GLY A 1 97 ? -61.436 -52.315 26.598 1.00 30.80 97 GLY A C 1
ATOM 703 O O . GLY A 1 97 ? -60.990 -51.866 27.646 1.00 30.80 97 GLY A O 1
ATOM 704 N N . ASP A 1 98 ? -62.733 -52.088 26.347 1.00 33.16 98 ASP A N 1
ATOM 705 C CA . ASP A 1 98 ? -63.874 -52.934 25.915 1.00 33.16 98 ASP A CA 1
ATOM 706 C C . ASP A 1 98 ? -64.587 -53.646 27.095 1.00 33.16 98 ASP A C 1
ATOM 708 O O . ASP A 1 98 ? -64.040 -54.569 27.689 1.00 33.16 98 ASP A O 1
ATOM 712 N N . ASP A 1 99 ? -65.800 -53.180 27.437 1.00 32.72 99 ASP A N 1
ATOM 713 C CA . ASP A 1 99 ? -66.844 -53.914 28.180 1.00 32.72 99 ASP A CA 1
ATOM 714 C C . ASP A 1 99 ? -68.213 -53.197 28.020 1.00 32.72 99 ASP A C 1
ATOM 716 O O . ASP A 1 99 ? -68.379 -52.021 28.349 1.00 32.72 99 ASP A O 1
ATOM 720 N N . ALA A 1 100 ? -69.204 -53.926 27.498 1.00 33.25 100 ALA A N 1
ATOM 721 C CA . ALA A 1 100 ? -70.597 -53.517 27.233 1.00 33.25 100 ALA A CA 1
ATOM 722 C C . ALA A 1 100 ? -71.576 -54.271 28.186 1.00 33.25 100 ALA A C 1
ATOM 724 O O . ALA A 1 100 ? -71.086 -54.972 29.074 1.00 33.25 100 ALA A O 1
ATOM 725 N N . PRO A 1 101 ? -72.927 -54.321 28.005 1.00 57.66 101 PRO A N 1
ATOM 726 C CA . PRO A 1 101 ? -73.898 -53.475 27.270 1.00 57.66 101 PRO A CA 1
ATOM 727 C C . PRO A 1 101 ? -75.219 -53.169 28.060 1.00 57.66 101 PRO A C 1
ATOM 729 O O . PRO A 1 101 ? -75.446 -53.703 29.146 1.00 57.66 101 PRO A O 1
ATOM 732 N N . GLY A 1 102 ? -76.165 -52.417 27.453 1.00 29.62 102 GLY A N 1
ATOM 733 C CA . GLY A 1 102 ? -77.612 -52.575 27.740 1.00 29.62 102 GLY A CA 1
ATOM 734 C C . GLY A 1 102 ? -78.614 -51.472 27.300 1.00 29.62 102 GLY A C 1
ATOM 735 O O . GLY A 1 102 ? -78.896 -50.612 28.121 1.00 29.62 102 GLY A O 1
ATOM 736 N N . VAL A 1 103 ? -79.130 -51.557 26.048 1.00 35.78 103 VAL A N 1
ATOM 737 C CA . VAL A 1 103 ? -80.530 -51.433 25.480 1.00 35.78 103 VAL A CA 1
ATOM 738 C C . VAL A 1 103 ? -81.557 -50.411 26.090 1.00 35.78 103 VAL A C 1
ATOM 740 O O . VAL A 1 103 ? -81.585 -50.276 27.303 1.00 35.78 103 VAL A O 1
ATOM 743 N N . GLU A 1 104 ? -82.459 -49.647 25.422 1.00 33.84 104 GLU A N 1
ATOM 744 C CA . GLU A 1 104 ? -83.376 -49.790 24.246 1.00 33.84 104 GLU A CA 1
ATOM 745 C C . GLU A 1 104 ? -83.890 -48.416 23.679 1.00 33.84 104 GLU A C 1
ATOM 747 O O . GLU A 1 104 ? -84.151 -47.504 24.461 1.00 33.84 104 GLU A O 1
ATOM 752 N N . GLU A 1 105 ? -84.085 -48.365 22.338 1.00 34.53 105 GLU A N 1
ATOM 753 C CA . GLU A 1 105 ? -85.153 -47.750 21.471 1.00 34.53 105 GLU A CA 1
ATOM 754 C C . GLU A 1 105 ? -85.377 -46.203 21.372 1.00 34.53 105 GLU A C 1
ATOM 756 O O . GLU A 1 105 ? -85.726 -45.563 22.357 1.00 34.53 105 GLU A O 1
ATOM 761 N N . GLU A 1 106 ? -85.065 -45.513 20.241 1.00 37.62 106 GLU A N 1
ATOM 762 C CA . GLU A 1 106 ? -85.778 -45.319 18.918 1.00 37.62 106 GLU A CA 1
ATOM 763 C C . GLU A 1 106 ? -86.946 -44.281 18.967 1.00 37.62 106 GLU A C 1
ATOM 765 O O . GLU A 1 106 ? -87.511 -44.120 20.049 1.00 37.62 106 GLU A O 1
ATOM 770 N N . PRO A 1 107 ? -87.408 -43.591 17.877 1.00 45.47 107 PRO A N 1
ATOM 771 C CA . PRO A 1 107 ? -87.005 -43.591 16.447 1.00 45.47 107 PRO A CA 1
ATOM 772 C C . PRO A 1 107 ? -86.963 -42.189 15.740 1.00 45.47 107 PRO A C 1
ATOM 774 O O . PRO A 1 107 ? -87.379 -41.179 16.308 1.00 45.47 107 PRO A O 1
ATOM 777 N N . GLY A 1 108 ? -86.613 -42.150 14.437 1.00 31.73 108 GLY A N 1
ATOM 778 C CA . GLY A 1 108 ? -87.323 -41.300 13.446 1.00 31.73 108 GLY A CA 1
ATOM 779 C C . GLY A 1 108 ? -86.514 -40.361 12.526 1.00 31.73 108 GLY A C 1
ATOM 780 O O . GLY A 1 108 ? -85.887 -39.422 12.993 1.00 31.73 108 GLY A O 1
ATOM 781 N N . GLU A 1 109 ? -86.619 -40.609 11.216 1.00 46.97 109 GLU A N 1
ATOM 782 C CA . GLU A 1 109 ? -85.921 -40.047 10.039 1.00 46.97 109 GLU A CA 1
ATOM 783 C C . GLU A 1 109 ? -86.340 -38.612 9.626 1.00 46.97 109 GLU A C 1
ATOM 785 O O . GLU A 1 109 ? -87.459 -38.202 9.920 1.00 46.97 109 GLU A O 1
ATOM 790 N N . ASP A 1 110 ? -85.466 -37.878 8.910 1.00 31.70 110 ASP A N 1
ATOM 791 C CA . ASP A 1 110 ? -85.737 -37.250 7.588 1.00 31.70 110 ASP A CA 1
ATOM 792 C C . ASP A 1 110 ? -84.660 -36.204 7.195 1.00 31.70 110 ASP A C 1
ATOM 794 O O . ASP A 1 110 ? -84.404 -35.238 7.916 1.00 31.70 110 ASP A O 1
ATOM 798 N N . GLU A 1 111 ? -84.059 -36.361 6.007 1.00 50.09 111 GLU A N 1
ATOM 799 C CA . GLU A 1 111 ? -83.353 -35.277 5.296 1.00 50.09 111 GLU A CA 1
ATOM 800 C C . GLU A 1 111 ? -84.363 -34.358 4.584 1.00 50.09 111 GLU A C 1
ATOM 802 O O . GLU A 1 111 ? -85.414 -34.828 4.137 1.00 50.09 111 GLU A O 1
ATOM 807 N N . PRO A 1 112 ? -84.053 -33.063 4.379 1.00 45.19 112 PRO A N 1
ATOM 808 C CA . PRO A 1 112 ? -83.677 -32.673 3.012 1.00 45.19 112 PRO A CA 1
ATOM 809 C C . PRO A 1 112 ? -82.706 -31.479 2.916 1.00 45.19 112 PRO A C 1
ATOM 811 O O . PRO A 1 112 ? -82.744 -30.531 3.698 1.00 45.19 112 PRO A O 1
ATOM 814 N N . GLY A 1 113 ? -81.892 -31.468 1.859 1.00 51.84 113 GLY A N 1
ATOM 815 C CA . GLY A 1 113 ? -81.138 -30.291 1.428 1.00 51.84 113 GLY A CA 1
ATOM 816 C C . GLY A 1 113 ? -81.946 -29.356 0.520 1.00 51.84 113 GLY A C 1
ATOM 817 O O . GLY A 1 113 ? -82.630 -29.808 -0.393 1.00 51.84 113 GLY A O 1
ATOM 818 N N . THR A 1 114 ? -81.809 -28.042 0.726 1.00 40.34 114 THR A N 1
ATOM 819 C CA . THR A 1 114 ? -81.790 -27.000 -0.325 1.00 40.34 114 THR A CA 1
ATOM 820 C C . THR A 1 114 ? -81.131 -25.745 0.262 1.00 40.34 114 THR A C 1
ATOM 822 O O . THR A 1 114 ? -81.521 -25.307 1.337 1.00 40.34 114 THR A O 1
ATOM 825 N N . ALA A 1 115 ? -80.114 -25.191 -0.404 1.00 57.25 115 ALA A N 1
ATOM 826 C CA . ALA A 1 115 ? -79.379 -24.014 0.068 1.00 57.25 115 ALA A CA 1
ATOM 827 C C . ALA A 1 115 ? -80.168 -22.709 -0.176 1.00 57.25 115 ALA A C 1
ATOM 829 O O . ALA A 1 115 ? -80.531 -22.412 -1.317 1.00 57.25 115 ALA A O 1
ATOM 830 N N . GLU A 1 116 ? -80.389 -21.936 0.892 1.00 52.81 116 GLU A N 1
ATOM 831 C CA . GLU A 1 116 ? -80.891 -20.551 0.900 1.00 52.81 116 GLU A CA 1
ATOM 832 C C . GLU A 1 116 ? -79.727 -19.565 1.143 1.00 52.81 116 GLU A C 1
ATOM 834 O O . GLU A 1 116 ? -78.708 -19.960 1.710 1.00 52.81 116 GLU A O 1
ATOM 839 N N . PRO A 1 117 ? -79.811 -18.303 0.675 1.00 48.06 117 PRO A N 1
ATOM 840 C CA . PRO A 1 117 ? -78.696 -17.360 0.739 1.00 48.06 117 PRO A CA 1
ATOM 841 C C . PRO A 1 117 ? -78.384 -17.001 2.195 1.00 48.06 117 PRO A C 1
ATOM 843 O O . PRO A 1 117 ? -79.290 -16.620 2.932 1.00 48.06 117 PRO A O 1
ATOM 846 N N . GLU A 1 118 ? -77.112 -17.087 2.597 1.00 54.81 118 GLU A N 1
ATOM 847 C CA . GLU A 1 118 ? -76.662 -16.625 3.913 1.00 54.81 118 GLU A CA 1
ATOM 848 C C . GLU A 1 118 ? -77.073 -15.156 4.095 1.00 54.81 118 GLU A C 1
ATOM 850 O O . GLU A 1 118 ? -76.582 -14.252 3.413 1.00 54.81 118 GLU A O 1
ATOM 855 N N . SER A 1 119 ? -78.049 -14.923 4.973 1.00 57.72 119 SER A N 1
ATOM 856 C CA . SER A 1 119 ? -78.449 -13.585 5.385 1.00 57.72 119 SER A CA 1
ATOM 857 C C . SER A 1 119 ? -77.264 -12.938 6.093 1.00 57.72 119 SER A C 1
ATOM 859 O O . SER A 1 119 ? -76.757 -13.520 7.052 1.00 57.72 119 SER A O 1
ATOM 861 N N . LEU A 1 120 ? -76.835 -11.749 5.653 1.00 58.75 120 LEU A N 1
ATOM 862 C CA . LEU A 1 120 ? -75.864 -10.947 6.405 1.00 58.75 120 LEU A CA 1
ATOM 863 C C . LEU A 1 120 ? -76.325 -10.863 7.871 1.00 58.75 120 LEU A C 1
ATOM 865 O O . LEU A 1 120 ? -77.517 -10.604 8.088 1.00 58.75 120 LEU A O 1
ATOM 869 N N . PRO A 1 121 ? -75.438 -11.101 8.856 1.00 64.44 121 PRO A N 1
ATOM 870 C CA . PRO A 1 121 ? -75.823 -11.032 10.256 1.00 64.44 121 PRO A CA 1
ATOM 871 C C . PRO A 1 121 ? -76.389 -9.641 10.535 1.00 64.44 121 PRO A C 1
ATOM 873 O O . PRO A 1 121 ? -75.847 -8.627 10.090 1.00 64.44 121 PRO A O 1
ATOM 876 N N . ALA A 1 122 ? -77.533 -9.593 11.214 1.00 75.31 122 ALA A N 1
ATOM 877 C CA . ALA A 1 122 ? -78.138 -8.327 11.584 1.00 75.31 122 ALA A CA 1
ATOM 878 C C . ALA A 1 122 ? -77.177 -7.588 12.531 1.00 75.31 122 ALA A C 1
ATOM 880 O O . ALA A 1 122 ? -76.711 -8.161 13.515 1.00 75.31 122 ALA A O 1
ATOM 881 N N . THR A 1 123 ? -76.841 -6.338 12.208 1.00 83.81 123 THR A N 1
ATOM 882 C CA . THR A 1 123 ? -75.891 -5.522 12.978 1.00 83.81 123 THR A CA 1
ATOM 883 C C . THR A 1 123 ? -76.603 -4.442 13.788 1.00 83.81 123 THR A C 1
ATOM 885 O O . THR A 1 123 ? -77.624 -3.919 13.347 1.00 83.81 123 THR A O 1
ATOM 888 N N . THR A 1 124 ? -76.018 -4.042 14.913 1.00 87.69 124 THR A N 1
ATOM 889 C CA . THR A 1 124 ? -76.493 -2.992 15.821 1.00 87.69 124 THR A CA 1
ATOM 890 C C . THR A 1 124 ? -75.364 -2.023 16.200 1.00 87.69 124 THR A C 1
ATOM 892 O O . THR A 1 124 ? -74.181 -2.307 15.988 1.00 87.69 124 THR A O 1
ATOM 895 N N . GLY A 1 125 ? -75.734 -0.882 16.786 1.00 87.06 125 GLY A N 1
ATOM 896 C CA . GLY A 1 125 ? -74.825 0.030 17.477 1.00 87.06 125 GLY A CA 1
ATOM 897 C C . GLY A 1 125 ? -74.729 -0.247 18.985 1.00 87.06 125 GLY A C 1
ATOM 898 O O . GLY A 1 125 ? -75.663 -0.793 19.585 1.00 87.06 125 GLY A O 1
ATOM 899 N N . LEU A 1 126 ? -73.602 0.147 19.584 1.00 90.88 126 LEU A N 1
ATOM 900 C CA . LEU A 1 126 ? -73.311 0.156 21.021 1.00 90.88 126 LEU A CA 1
ATOM 901 C C . LEU A 1 126 ? -72.872 1.561 21.450 1.00 90.88 126 LEU A C 1
ATOM 903 O O . LEU A 1 126 ? -71.898 2.093 20.921 1.00 90.88 126 LEU A O 1
ATOM 907 N N . THR A 1 127 ? -73.541 2.135 22.447 1.00 92.25 127 THR A N 1
ATOM 908 C CA . THR A 1 127 ? -73.121 3.400 23.062 1.00 92.25 127 THR A CA 1
ATOM 909 C C . THR A 1 127 ? -72.217 3.129 24.261 1.00 92.25 127 THR A C 1
ATOM 911 O O . THR A 1 127 ? -72.637 2.488 25.224 1.00 92.25 127 THR A O 1
ATOM 914 N N . VAL A 1 128 ? -70.997 3.659 24.243 1.00 92.38 128 VAL A N 1
ATOM 915 C CA . VAL A 1 128 ? -70.045 3.581 25.357 1.00 92.38 128 VAL A CA 1
ATOM 916 C C . VAL A 1 128 ? -69.905 4.956 26.000 1.00 92.38 128 VAL A C 1
ATOM 918 O O . VAL A 1 128 ? -69.530 5.927 25.342 1.00 92.38 128 VAL A O 1
ATOM 921 N N . ARG A 1 129 ? -70.199 5.049 27.298 1.00 92.06 129 ARG A N 1
ATOM 922 C CA . ARG A 1 129 ? -70.077 6.283 28.088 1.00 92.06 129 ARG A CA 1
ATOM 923 C C . ARG A 1 129 ? -68.953 6.162 29.093 1.00 92.06 129 ARG A C 1
ATOM 925 O O . ARG A 1 129 ? -68.964 5.264 29.925 1.00 92.06 129 ARG A O 1
ATOM 932 N N . HIS A 1 130 ? -68.026 7.106 29.074 1.00 91.38 130 HIS A N 1
ATOM 933 C CA . HIS A 1 130 ? -66.960 7.204 30.062 1.00 91.38 130 HIS A CA 1
ATOM 934 C C . HIS A 1 130 ? -67.369 8.198 31.144 1.00 91.38 130 HIS A C 1
ATOM 936 O O . HIS A 1 130 ? -67.652 9.358 30.852 1.00 91.38 130 HIS A O 1
ATOM 942 N N . ILE A 1 131 ? -67.407 7.753 32.395 1.00 88.06 131 ILE A N 1
ATOM 943 C CA . ILE A 1 131 ? -67.930 8.513 33.528 1.00 88.06 131 ILE A CA 1
ATOM 944 C C . ILE A 1 131 ? -66.859 8.603 34.615 1.00 88.06 131 ILE A C 1
ATOM 946 O O . ILE A 1 131 ? -66.402 7.596 35.148 1.00 88.06 131 ILE A O 1
ATOM 950 N N . LEU A 1 132 ? -66.472 9.819 34.984 1.00 85.31 132 LEU A N 1
ATOM 951 C CA . LEU A 1 132 ? -65.645 10.075 36.157 1.00 85.31 132 LEU A CA 1
ATOM 952 C C . LEU A 1 132 ? -66.523 10.134 37.409 1.00 85.31 132 LEU A C 1
ATOM 954 O O . LEU A 1 132 ? -67.491 10.894 37.457 1.00 85.31 132 LEU A O 1
ATOM 958 N N . VAL A 1 133 ? -66.134 9.382 38.436 1.00 82.50 133 VAL A N 1
ATOM 959 C CA . VAL A 1 133 ? -66.656 9.504 39.798 1.00 82.50 133 VAL A CA 1
ATOM 960 C C . VAL A 1 133 ? -65.767 10.488 40.550 1.00 82.50 133 VAL A C 1
ATOM 962 O O . VAL A 1 133 ? -64.588 10.221 40.796 1.00 82.50 133 VAL A O 1
ATOM 965 N N . THR A 1 134 ? -66.304 11.661 40.880 1.00 75.38 134 THR A N 1
ATOM 966 C CA . THR A 1 134 ? -65.563 12.670 41.646 1.00 75.38 134 THR A CA 1
ATOM 967 C C . THR A 1 134 ? -65.454 12.265 43.118 1.00 75.38 134 THR A C 1
ATOM 969 O O . THR A 1 134 ? -66.224 11.444 43.616 1.00 75.38 134 THR A O 1
ATOM 972 N N . LEU A 1 135 ? -64.513 12.873 43.849 1.00 66.25 135 LEU A N 1
ATOM 973 C CA . LEU A 1 135 ? -64.331 12.627 45.289 1.00 66.25 135 LEU A CA 1
ATOM 974 C C . LEU A 1 135 ? -65.579 12.973 46.123 1.00 66.25 135 LEU A C 1
ATOM 976 O O . LEU A 1 135 ? -65.775 12.399 47.192 1.00 66.25 135 LEU A O 1
ATOM 980 N N . ASP A 1 136 ? -66.434 13.864 45.614 1.00 71.94 136 ASP A N 1
ATOM 981 C CA . ASP A 1 136 ? -67.704 14.255 46.237 1.00 71.94 136 ASP A CA 1
ATOM 982 C C . ASP A 1 136 ? -68.871 13.315 45.857 1.00 71.94 136 ASP A C 1
ATOM 984 O O . ASP A 1 136 ? -70.004 13.515 46.295 1.00 71.94 136 ASP A O 1
ATOM 988 N N . GLY A 1 137 ? -68.598 12.266 45.069 1.00 69.38 137 GLY A N 1
ATOM 989 C CA . GLY A 1 137 ? -69.572 11.259 44.643 1.00 69.38 137 GLY A CA 1
ATOM 990 C C . GLY A 1 137 ? -70.456 11.685 43.468 1.00 69.38 137 GLY A C 1
ATOM 991 O O . GLY A 1 137 ? -71.491 11.061 43.234 1.00 69.38 137 GLY A O 1
ATOM 992 N N . GLU A 1 138 ? -70.081 12.738 42.736 1.00 78.88 138 GLU A N 1
ATOM 993 C CA . GLU A 1 138 ? -70.783 13.154 41.520 1.00 78.88 138 GLU A CA 1
ATOM 994 C C . GLU A 1 138 ? -70.269 12.391 40.294 1.00 78.88 138 GLU A C 1
ATOM 996 O O . GLU A 1 138 ? -69.083 12.079 40.184 1.00 78.88 138 GLU A O 1
ATOM 1001 N N . PHE A 1 139 ? -71.170 12.124 39.350 1.00 84.12 139 PHE A N 1
ATOM 1002 C CA . PHE A 1 139 ? -70.857 11.460 38.088 1.00 84.12 139 PHE A CA 1
ATOM 1003 C C . PHE A 1 139 ? -70.741 12.496 36.970 1.00 84.12 139 PHE A C 1
ATOM 1005 O O . PHE A 1 139 ? -71.701 13.211 36.675 1.00 84.12 139 PHE A O 1
ATOM 1012 N N . VAL A 1 140 ? -69.572 12.565 36.336 1.00 84.62 140 VAL A N 1
ATOM 1013 C CA . VAL A 1 140 ? -69.283 13.487 35.231 1.00 84.62 140 VAL A CA 1
ATOM 1014 C C . VAL A 1 140 ? -68.983 12.680 33.975 1.00 84.62 140 VAL A C 1
ATOM 1016 O O . VAL A 1 140 ? -68.060 11.872 33.972 1.00 84.62 140 VAL A O 1
ATOM 1019 N N . VAL A 1 141 ? -69.735 12.904 32.896 1.00 87.00 141 VAL A N 1
ATOM 1020 C CA . VAL A 1 141 ? -69.456 12.262 31.601 1.00 87.00 141 VAL A CA 1
ATOM 1021 C C . VAL A 1 141 ? -68.193 12.887 31.004 1.00 87.00 141 VAL A C 1
ATOM 1023 O O . VAL A 1 141 ? -68.166 14.085 30.726 1.00 87.00 141 VAL A O 1
ATOM 1026 N N . LEU A 1 142 ? -67.148 12.076 30.846 1.00 84.50 142 LEU A N 1
ATOM 1027 C CA . LEU A 1 142 ? -65.885 12.446 30.210 1.00 84.50 142 LEU A CA 1
ATOM 1028 C C . LEU A 1 142 ? -65.997 12.395 28.686 1.00 84.50 142 LEU A C 1
ATOM 1030 O O . LEU A 1 142 ? -65.511 13.297 28.009 1.00 84.50 142 LEU A O 1
ATOM 1034 N N . ASP A 1 143 ? -66.622 11.337 28.171 1.00 88.25 143 ASP A N 1
ATOM 1035 C CA . ASP A 1 143 ? -66.773 11.082 26.740 1.00 88.25 143 ASP A CA 1
ATOM 1036 C C . ASP A 1 143 ? -67.944 10.121 26.473 1.00 88.25 143 ASP A C 1
ATOM 1038 O O . ASP A 1 143 ? -68.304 9.314 27.335 1.00 88.25 143 ASP A O 1
ATOM 1042 N N . GLU A 1 144 ? -68.535 10.198 25.283 1.00 91.00 144 GLU A N 1
ATOM 1043 C CA . GLU A 1 144 ? -69.597 9.299 24.816 1.00 91.00 144 GLU A CA 1
ATOM 1044 C C . GLU A 1 144 ? -69.356 8.957 23.345 1.00 91.00 144 GLU A C 1
ATOM 1046 O O . GLU A 1 144 ? -69.363 9.831 22.477 1.00 91.00 144 GLU A O 1
ATOM 1051 N N . THR A 1 145 ? -69.152 7.671 23.065 1.00 88.12 145 THR A N 1
ATOM 1052 C CA . THR A 1 145 ? -68.864 7.161 21.723 1.00 88.12 145 THR A CA 1
ATOM 1053 C C . THR A 1 145 ? -69.907 6.136 21.297 1.00 88.12 145 THR A C 1
ATOM 1055 O O . THR A 1 145 ? -70.474 5.422 22.123 1.00 88.12 145 THR A O 1
ATOM 1058 N N . VAL A 1 146 ? -70.187 6.074 19.993 1.00 89.25 146 VAL A N 1
ATOM 1059 C CA . VAL A 1 146 ? -71.108 5.091 19.407 1.00 89.25 146 VAL A CA 1
ATOM 1060 C C . VAL A 1 146 ? -70.323 4.204 18.449 1.00 89.25 146 VAL A C 1
ATOM 1062 O O . VAL A 1 146 ? -69.728 4.694 17.487 1.00 89.25 146 VAL A O 1
ATOM 1065 N N . VAL A 1 147 ? -70.303 2.904 18.736 1.00 87.56 147 VAL A N 1
ATOM 1066 C CA . VAL A 1 147 ? -69.663 1.867 17.925 1.00 87.56 147 VAL A CA 1
ATOM 1067 C C . VAL A 1 147 ? -70.740 1.192 17.086 1.00 87.56 147 VAL A C 1
ATOM 1069 O O . VAL A 1 147 ? -71.611 0.518 17.623 1.00 87.56 147 VAL A O 1
ATOM 1072 N N . GLU A 1 148 ? -70.694 1.394 15.774 1.00 87.56 148 GLU A N 1
ATOM 1073 C CA . GLU A 1 148 ? -71.683 0.875 14.822 1.00 87.56 148 GLU A CA 1
ATOM 1074 C C . GLU A 1 148 ? -71.194 -0.405 14.130 1.00 87.56 148 GLU A C 1
ATOM 1076 O O . GLU A 1 148 ? -69.991 -0.619 13.977 1.00 87.56 148 GLU A O 1
ATOM 1081 N N . GLY A 1 149 ? -72.129 -1.220 13.635 1.00 83.06 149 GLY A N 1
ATOM 1082 C CA . GLY A 1 149 ? -71.818 -2.381 12.791 1.00 83.06 149 GLY A CA 1
ATOM 1083 C C . GLY A 1 149 ? -71.426 -3.650 13.554 1.00 83.06 149 GLY A C 1
ATOM 1084 O O . GLY A 1 149 ? -70.759 -4.510 12.986 1.00 83.06 149 GLY A O 1
ATOM 1085 N N . LEU A 1 150 ? -71.827 -3.774 14.821 1.00 86.12 150 LEU A N 1
ATOM 1086 C CA . LEU A 1 150 ? -71.571 -4.957 15.644 1.00 86.12 150 LEU A CA 1
ATOM 1087 C C . LEU A 1 150 ? -72.666 -6.008 15.435 1.00 86.12 150 LEU A C 1
ATOM 1089 O O . LEU A 1 150 ? -73.840 -5.660 15.364 1.00 86.12 150 LEU A O 1
ATOM 1093 N N . GLU A 1 151 ? -72.315 -7.288 15.348 1.00 86.25 151 GLU A N 1
ATOM 1094 C CA . GLU A 1 151 ? -73.292 -8.360 15.111 1.00 86.25 151 GLU A CA 1
ATOM 1095 C C . GLU A 1 151 ? -74.190 -8.596 16.336 1.00 86.25 151 GLU A C 1
ATOM 1097 O O . GLU A 1 151 ? -73.711 -8.752 17.464 1.00 86.25 151 GLU A O 1
ATOM 1102 N N . ILE A 1 152 ? -75.504 -8.649 16.110 1.00 85.81 152 ILE A N 1
ATOM 1103 C CA . ILE A 1 152 ? -76.503 -8.922 17.148 1.00 85.81 152 ILE A CA 1
ATOM 1104 C C . ILE A 1 152 ? -76.298 -10.338 17.701 1.00 85.81 152 ILE A C 1
ATOM 1106 O O . ILE A 1 152 ? -76.080 -11.289 16.956 1.00 85.81 152 ILE A O 1
ATOM 1110 N N . GLY A 1 153 ? -76.382 -10.475 19.024 1.00 78.88 153 GLY A N 1
ATOM 1111 C CA . GLY A 1 153 ? -76.096 -11.710 19.756 1.00 78.88 153 GLY A CA 1
ATOM 1112 C C . GLY A 1 153 ? -74.635 -11.858 20.189 1.00 78.88 153 GLY A C 1
ATOM 1113 O O . GLY A 1 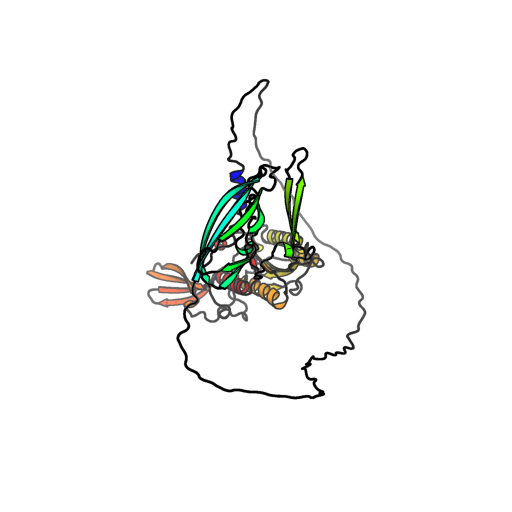153 ? -74.336 -12.765 20.963 1.00 78.88 153 GLY A O 1
ATOM 1114 N N . THR A 1 154 ? -73.739 -10.963 19.755 1.00 85.50 154 THR A N 1
ATOM 1115 C CA . THR A 1 154 ? -72.347 -10.943 20.224 1.00 85.50 154 THR A CA 1
ATOM 1116 C C . THR A 1 154 ? -72.282 -10.481 21.673 1.00 85.50 154 THR A C 1
ATOM 1118 O O . THR A 1 154 ? -72.892 -9.478 22.047 1.00 85.50 154 THR A O 1
ATOM 1121 N N . THR A 1 155 ? -71.506 -11.195 22.480 1.00 86.75 155 THR A N 1
ATOM 1122 C CA . THR A 1 155 ? -71.126 -10.767 23.823 1.00 86.75 155 THR A CA 1
ATOM 1123 C C . THR A 1 155 ? -69.959 -9.790 23.744 1.00 86.75 155 THR A C 1
ATOM 1125 O O . THR A 1 155 ? -68.918 -10.116 23.177 1.00 86.75 155 THR A O 1
ATOM 1128 N N . VAL A 1 156 ? -70.110 -8.618 24.355 1.00 85.62 156 VAL A N 1
ATOM 1129 C CA . VAL A 1 156 ? -69.044 -7.623 24.505 1.00 85.62 156 VAL A CA 1
ATOM 1130 C C . VAL A 1 156 ? -68.773 -7.343 25.982 1.00 85.62 156 VAL A C 1
ATOM 1132 O O . VAL A 1 156 ? -69.702 -7.321 26.794 1.00 85.62 156 VAL A O 1
ATOM 1135 N N . TYR A 1 157 ? -67.509 -7.103 26.332 1.00 86.06 157 TYR A N 1
ATOM 1136 C CA . TYR A 1 157 ? -67.099 -6.785 27.698 1.00 86.06 157 TYR A CA 1
ATOM 1137 C C . TYR A 1 157 ? -66.761 -5.306 27.823 1.00 86.06 157 TYR A C 1
ATOM 1139 O O . TYR A 1 157 ? -66.080 -4.732 26.974 1.00 86.06 157 TYR A O 1
ATOM 1147 N N . GLY A 1 158 ? -67.185 -4.667 28.915 1.00 81.75 158 GLY A N 1
ATOM 1148 C CA . GLY A 1 158 ? -66.877 -3.253 29.134 1.00 81.75 158 GLY A CA 1
ATOM 1149 C C . GLY A 1 158 ? -65.372 -2.964 29.239 1.00 81.75 158 GLY A C 1
ATOM 1150 O O . GLY A 1 158 ? -64.932 -1.866 28.903 1.00 81.75 158 GLY A O 1
ATOM 1151 N N . SER A 1 159 ? -64.561 -3.957 29.629 1.00 81.81 159 SER A N 1
ATOM 1152 C CA . SER A 1 159 ? -63.092 -3.870 29.640 1.00 81.81 159 SER A CA 1
ATOM 1153 C C . SER A 1 159 ? -62.479 -3.585 28.268 1.00 81.81 159 SER A C 1
ATOM 1155 O O . SER A 1 159 ? -61.414 -2.972 28.197 1.00 81.81 159 SER A O 1
ATOM 1157 N N . ASP A 1 160 ? -63.146 -3.994 27.189 1.00 84.88 160 ASP A N 1
ATOM 1158 C CA . ASP A 1 160 ? -62.619 -3.877 25.826 1.00 84.88 160 ASP A CA 1
ATOM 1159 C C . ASP A 1 160 ? -62.682 -2.436 25.307 1.00 84.88 160 ASP A C 1
ATOM 1161 O O . ASP A 1 160 ? -61.978 -2.068 24.367 1.00 84.88 160 ASP A O 1
ATOM 1165 N N . PHE A 1 161 ? -63.490 -1.596 25.958 1.00 84.88 161 PHE A N 1
ATOM 1166 C CA . PHE A 1 161 ? -63.714 -0.206 25.578 1.00 84.88 161 PHE A CA 1
ATOM 1167 C C . PHE A 1 161 ? -63.090 0.784 26.566 1.00 84.88 161 PHE A C 1
ATOM 1169 O O . PHE A 1 161 ? -63.424 1.964 26.542 1.00 84.88 161 PHE A O 1
ATOM 1176 N N . VAL A 1 162 ? -62.184 0.346 27.449 1.00 84.69 162 VAL A N 1
ATOM 1177 C CA . VAL A 1 162 ? -61.536 1.235 28.427 1.00 84.69 162 VAL A CA 1
ATOM 1178 C C . VAL A 1 162 ? -60.690 2.298 27.718 1.00 84.69 162 VAL A C 1
ATOM 1180 O O . VAL A 1 162 ? -59.668 2.012 27.100 1.00 84.69 162 VAL A O 1
ATOM 1183 N N . GLY A 1 163 ? -61.101 3.559 27.860 1.00 76.44 163 GLY A N 1
ATOM 1184 C CA . GLY A 1 163 ? -60.371 4.726 27.365 1.00 76.44 163 GLY A CA 1
ATOM 1185 C C . GLY A 1 163 ? -59.189 5.134 28.254 1.00 76.44 163 GLY A C 1
ATOM 1186 O O . GLY A 1 163 ? -59.168 4.867 29.458 1.00 76.44 163 GLY A O 1
ATOM 1187 N N . SER A 1 164 ? -58.216 5.828 27.655 1.00 74.88 164 SER A N 1
ATOM 1188 C CA . SER A 1 164 ? -57.041 6.388 28.335 1.00 74.88 164 SER A CA 1
ATOM 1189 C C . SER A 1 164 ? -57.209 7.894 28.549 1.00 74.88 164 SER A C 1
ATOM 1191 O O . SER A 1 164 ? -57.008 8.679 27.624 1.00 74.88 164 SER A O 1
ATOM 1193 N N . PHE A 1 165 ? -57.517 8.306 29.781 1.00 71.81 165 PHE A N 1
ATOM 1194 C CA . PHE A 1 165 ? -57.773 9.710 30.136 1.00 71.81 165 PHE A CA 1
ATOM 1195 C C . PHE A 1 165 ? -56.686 10.319 31.044 1.00 71.81 165 PHE A C 1
ATOM 1197 O O . PHE A 1 165 ? -56.975 11.113 31.931 1.00 71.81 165 PHE A O 1
ATOM 1204 N N . GLY A 1 166 ? -55.410 9.969 30.876 1.00 71.88 166 GLY A N 1
ATOM 1205 C CA . GLY A 1 166 ? -54.340 10.500 31.735 1.00 71.88 166 GLY A CA 1
ATOM 1206 C C . GLY A 1 166 ? -54.397 9.915 33.153 1.00 71.88 166 GLY A C 1
ATOM 1207 O O . GLY A 1 166 ? -54.253 8.709 33.313 1.00 71.88 166 GLY A O 1
ATOM 1208 N N . LEU A 1 167 ? -54.613 10.740 34.187 1.00 65.88 167 LEU A N 1
ATOM 1209 C CA . LEU A 1 167 ? -54.610 10.325 35.608 1.00 65.88 167 LEU A CA 1
ATOM 1210 C C . LEU A 1 167 ? -55.908 9.647 36.083 1.00 65.88 167 LEU A C 1
ATOM 1212 O O . LEU A 1 167 ? -56.271 9.744 37.252 1.00 65.88 167 LEU A O 1
ATOM 1216 N N . HIS A 1 168 ? -56.618 8.968 35.190 1.00 80.06 168 HIS A N 1
ATOM 1217 C CA . HIS A 1 168 ? -57.877 8.304 35.507 1.00 80.06 168 HIS A CA 1
ATOM 1218 C C . HIS A 1 168 ? -57.666 6.795 35.569 1.00 80.06 168 HIS A C 1
ATOM 1220 O O . HIS A 1 168 ? -57.181 6.191 34.613 1.00 80.06 168 HIS A O 1
ATOM 1226 N N . ARG A 1 169 ? -58.048 6.175 36.683 1.00 80.75 169 ARG A N 1
ATOM 1227 C CA . ARG A 1 169 ? -58.024 4.724 36.853 1.00 80.75 169 ARG A CA 1
ATOM 1228 C C . ARG A 1 169 ? -59.417 4.158 36.609 1.00 80.75 169 ARG A C 1
ATOM 1230 O O . ARG A 1 169 ? -60.376 4.606 37.227 1.00 80.75 169 ARG A O 1
ATOM 1237 N N . PHE A 1 170 ? -59.513 3.164 35.730 1.00 85.00 170 PHE A N 1
ATOM 1238 C CA . PHE A 1 170 ? -60.747 2.412 35.507 1.00 85.00 170 PHE A CA 1
ATOM 1239 C C . PHE A 1 170 ? -61.144 1.635 36.770 1.00 85.00 170 PHE A C 1
ATOM 1241 O O . PHE A 1 170 ? -60.312 0.943 37.363 1.00 85.00 170 PHE A O 1
ATOM 1248 N N . LEU A 1 171 ? -62.407 1.765 37.171 1.00 81.12 171 LEU A N 1
ATOM 1249 C CA . LEU A 1 171 ? -62.988 1.095 38.331 1.00 81.12 171 LEU A CA 1
ATOM 1250 C C . LEU A 1 171 ? -63.765 -0.150 37.911 1.00 81.12 171 LEU A C 1
ATOM 1252 O O . LEU A 1 171 ? -63.462 -1.254 38.359 1.00 81.12 171 LEU A O 1
ATOM 1256 N N . CYS A 1 172 ? -64.784 0.044 37.077 1.00 77.19 172 CYS A N 1
ATOM 1257 C CA . CYS A 1 172 ? -65.692 -1.003 36.633 1.00 77.19 172 CYS A CA 1
ATOM 1258 C C . CYS A 1 172 ? -66.514 -0.542 35.426 1.00 77.19 172 CYS A C 1
ATOM 1260 O O . CYS A 1 172 ? -66.537 0.640 35.074 1.00 77.19 172 CYS A O 1
ATOM 1262 N N . SER A 1 173 ? -67.212 -1.493 34.814 1.00 89.00 173 SER A N 1
ATOM 1263 C CA . SER A 1 173 ? -68.203 -1.246 33.773 1.00 89.00 173 SER A CA 1
ATOM 1264 C C . SER A 1 173 ? -69.591 -1.690 34.234 1.00 89.00 173 SER A C 1
ATOM 1266 O O . SER A 1 173 ? -69.717 -2.601 35.056 1.00 89.00 173 SER A O 1
ATOM 1268 N N . ALA A 1 174 ? -70.631 -1.022 33.740 1.00 85.50 174 ALA A N 1
ATOM 1269 C CA . ALA A 1 174 ? -72.022 -1.382 33.974 1.00 85.50 174 ALA A CA 1
ATOM 1270 C C . ALA A 1 174 ? -72.803 -1.375 32.643 1.00 85.50 174 ALA A C 1
ATOM 1272 O O . ALA A 1 174 ? -72.957 -0.309 32.042 1.00 85.50 174 ALA A O 1
ATOM 1273 N N . PRO A 1 175 ? -73.330 -2.526 32.191 1.00 81.75 175 PRO A N 1
ATOM 1274 C CA . PRO A 1 175 ? -73.023 -3.873 32.688 1.00 81.75 175 PRO A CA 1
ATOM 1275 C C . PRO A 1 175 ? -71.560 -4.272 32.398 1.00 81.75 175 PRO A C 1
ATOM 1277 O O . PRO A 1 175 ? -70.905 -3.672 31.551 1.00 81.75 175 PRO A O 1
ATOM 1280 N N . GLU A 1 176 ? -71.050 -5.280 33.113 1.00 76.62 176 GLU A N 1
ATOM 1281 C CA . GLU A 1 176 ? -69.689 -5.811 32.903 1.00 76.62 176 GLU A CA 1
ATOM 1282 C C . GLU A 1 176 ? -69.559 -6.566 31.572 1.00 76.62 176 GLU A C 1
ATOM 1284 O O . GLU A 1 176 ? -68.564 -6.447 30.856 1.00 76.62 176 GLU A O 1
ATOM 1289 N N . GLU A 1 177 ? -70.621 -7.289 31.228 1.00 86.81 177 GLU A N 1
ATOM 1290 C CA . GLU A 1 177 ? -70.799 -8.035 29.992 1.00 86.81 177 GLU A CA 1
ATOM 1291 C C . GLU A 1 177 ? -72.182 -7.694 29.424 1.00 86.81 177 GLU A C 1
ATOM 1293 O O . GLU A 1 177 ? -73.172 -7.647 30.163 1.00 86.81 177 GLU A O 1
ATOM 1298 N N . LEU A 1 178 ? -72.260 -7.458 28.117 1.00 88.00 178 LEU A N 1
ATOM 1299 C CA . LEU A 1 178 ? -73.506 -7.176 27.413 1.00 88.00 178 LEU A CA 1
ATOM 1300 C C . LEU A 1 178 ? -73.621 -8.067 26.178 1.00 88.00 178 LEU A C 1
ATOM 1302 O O . LEU A 1 178 ? -72.751 -8.053 25.313 1.00 88.00 178 LEU A O 1
ATOM 1306 N N . VAL A 1 179 ? -74.732 -8.792 26.067 1.00 88.75 179 VAL A N 1
ATOM 1307 C CA . VAL A 1 179 ? -75.125 -9.447 24.814 1.00 88.75 179 VAL A CA 1
ATOM 1308 C C . VAL A 1 179 ? -75.874 -8.425 23.968 1.00 88.75 179 VAL A C 1
ATOM 1310 O O . VAL A 1 179 ? -76.897 -7.895 24.406 1.00 88.75 179 VAL A O 1
ATOM 1313 N N . LEU A 1 180 ? -75.362 -8.132 22.774 1.00 87.62 180 LEU A N 1
ATOM 1314 C CA . LEU A 1 180 ? -75.903 -7.092 21.904 1.00 87.62 180 LEU A CA 1
ATOM 1315 C C . LEU A 1 180 ? -77.295 -7.468 21.376 1.00 87.62 180 LEU A C 1
ATOM 1317 O O . LEU A 1 180 ? -77.453 -8.457 20.663 1.00 87.62 180 LEU A O 1
ATOM 1321 N N . GLY A 1 181 ? -78.303 -6.668 21.720 1.00 85.50 181 GLY A N 1
ATOM 1322 C CA . GLY A 1 181 ? -79.665 -6.754 21.190 1.00 85.50 181 GLY A CA 1
ATOM 1323 C C . GLY A 1 181 ? -79.884 -5.837 19.983 1.00 85.50 181 GLY A C 1
ATOM 1324 O O . GLY A 1 181 ? -78.976 -5.132 19.556 1.00 85.50 181 GLY A O 1
ATOM 1325 N N . GLU A 1 182 ? -81.105 -5.823 19.444 1.00 80.00 182 GLU A N 1
ATOM 1326 C CA . GLU A 1 182 ? -81.461 -5.027 18.254 1.00 80.00 182 GLU A CA 1
ATOM 1327 C C . GLU A 1 182 ? -81.349 -3.506 18.473 1.00 80.00 182 GLU A C 1
ATOM 1329 O O . GLU A 1 182 ? -80.977 -2.784 17.554 1.00 80.00 182 GLU A O 1
ATOM 1334 N N . GLU A 1 183 ? -81.647 -3.015 19.682 1.00 81.12 183 GLU A N 1
ATOM 1335 C CA . GLU A 1 183 ? -81.548 -1.601 20.063 1.00 81.12 183 GLU A CA 1
ATOM 1336 C C . GLU A 1 183 ? -81.227 -1.462 21.565 1.00 81.12 183 GLU A C 1
ATOM 1338 O O . GLU A 1 183 ? -81.471 -2.374 22.357 1.00 81.12 183 GLU A O 1
ATOM 1343 N N . GLY A 1 184 ? -80.723 -0.294 21.986 1.00 80.56 184 GLY A N 1
ATOM 1344 C CA . GLY A 1 184 ? -80.558 0.045 23.408 1.00 80.56 184 GLY A CA 1
ATOM 1345 C C . GLY A 1 184 ? -79.298 -0.506 24.084 1.00 80.56 184 GLY A C 1
ATOM 1346 O O . GLY A 1 184 ? -79.238 -0.537 25.312 1.00 80.56 184 GLY A O 1
ATOM 1347 N N . ASN A 1 185 ? -78.290 -0.914 23.310 1.00 89.06 185 ASN A N 1
ATOM 1348 C CA . ASN A 1 185 ? -77.017 -1.389 23.849 1.00 89.06 185 ASN A CA 1
ATOM 1349 C C . ASN A 1 185 ? -76.204 -0.214 24.408 1.00 89.06 185 ASN A C 1
ATOM 1351 O O . ASN A 1 185 ? -75.749 0.647 23.651 1.00 89.06 185 ASN A O 1
ATOM 1355 N N . VAL A 1 186 ? -76.015 -0.178 25.729 1.00 92.12 186 VAL A N 1
ATOM 1356 C CA . VAL A 1 186 ? -75.239 0.861 26.416 1.00 92.12 186 VAL A CA 1
ATOM 1357 C C . VAL A 1 186 ? -74.309 0.220 27.439 1.00 92.12 186 VAL A C 1
ATOM 1359 O O . VAL A 1 186 ? -74.748 -0.622 28.221 1.00 92.12 186 VAL A O 1
ATOM 1362 N N . ILE A 1 187 ? -73.048 0.652 27.455 1.00 89.69 187 ILE A N 1
ATOM 1363 C CA . ILE A 1 187 ? -72.078 0.339 28.509 1.00 89.69 187 ILE A CA 1
ATOM 1364 C C . ILE A 1 187 ? -71.566 1.645 29.115 1.00 89.69 187 ILE A C 1
ATOM 1366 O O . ILE A 1 187 ? -71.100 2.538 28.407 1.00 89.69 187 ILE A O 1
ATOM 1370 N N . GLU A 1 188 ? -71.622 1.741 30.439 1.00 91.94 188 GLU A N 1
ATOM 1371 C CA . GLU A 1 188 ? -71.038 2.840 31.203 1.00 91.94 188 GLU A CA 1
ATOM 1372 C C . GLU A 1 188 ? -69.736 2.380 31.869 1.00 91.94 188 GLU A C 1
ATOM 1374 O O . GLU A 1 188 ? -69.705 1.365 32.563 1.00 91.94 188 GLU A O 1
ATOM 1379 N N . LEU A 1 189 ? -68.650 3.118 31.653 1.00 89.38 189 LEU A N 1
ATOM 1380 C CA . LEU A 1 189 ? -67.315 2.847 32.178 1.00 89.38 189 LEU A CA 1
ATOM 1381 C C . LEU A 1 189 ? -66.969 3.886 33.240 1.00 89.38 189 LEU A C 1
ATOM 1383 O O . LEU A 1 189 ? -66.890 5.075 32.934 1.00 89.38 189 LEU A O 1
ATOM 1387 N N . PHE A 1 190 ? -66.738 3.447 34.476 1.00 84.25 190 PHE A N 1
ATOM 1388 C CA . PHE A 1 190 ? -66.487 4.333 35.611 1.00 84.25 190 PHE A CA 1
ATOM 1389 C C . PHE A 1 190 ? -64.994 4.477 35.904 1.00 84.25 190 PHE A C 1
ATOM 1391 O O . PHE A 1 190 ? -64.251 3.493 35.913 1.00 84.25 190 PHE A O 1
ATOM 1398 N N . TYR A 1 191 ? -64.564 5.703 36.196 1.00 86.56 191 TYR A N 1
ATOM 1399 C CA . TYR A 1 191 ? -63.174 6.056 36.483 1.00 86.56 191 TYR A CA 1
ATOM 1400 C C . TYR A 1 191 ? -63.047 6.842 37.794 1.00 86.56 191 TYR A C 1
ATOM 1402 O O . TYR A 1 191 ? -63.944 7.607 38.141 1.00 86.56 191 TYR A O 1
ATOM 1410 N N . GLU A 1 192 ? -61.910 6.716 38.482 1.00 82.62 192 GLU A N 1
ATOM 1411 C CA . GLU A 1 192 ? -61.483 7.606 39.577 1.00 82.62 192 GLU A CA 1
ATOM 1412 C C . GLU A 1 192 ? -60.250 8.423 39.167 1.00 82.62 192 GLU A C 1
ATOM 1414 O O . GLU A 1 192 ? -59.424 7.948 38.386 1.00 82.62 192 GLU A O 1
ATOM 1419 N N . MET A 1 193 ? -60.086 9.637 39.703 1.00 72.75 193 MET A N 1
ATOM 1420 C CA . MET A 1 193 ? -58.831 10.383 39.547 1.00 72.75 193 MET A CA 1
ATOM 1421 C C . MET A 1 193 ? -57.780 9.889 40.547 1.00 72.75 193 MET A C 1
ATOM 1423 O O . MET A 1 193 ? -58.020 9.886 41.753 1.00 72.75 193 MET A O 1
ATOM 1427 N N . LEU A 1 194 ? -56.594 9.535 40.054 1.00 65.31 194 LEU A N 1
ATOM 1428 C CA . LEU A 1 194 ? -55.419 9.257 40.877 1.00 65.31 194 LEU A CA 1
ATOM 1429 C C . LEU A 1 194 ? -54.849 10.568 41.446 1.00 65.31 194 LEU A C 1
ATOM 1431 O O . LEU A 1 194 ? -54.797 11.586 40.752 1.00 65.31 194 LEU A O 1
ATOM 1435 N N . GLU A 1 195 ? -54.399 10.550 42.707 1.00 58.66 195 GLU A N 1
ATOM 1436 C CA . GLU A 1 195 ? -53.734 11.703 43.327 1.00 58.66 195 GLU A CA 1
ATOM 1437 C C . GLU A 1 195 ? -52.493 12.116 42.509 1.00 58.66 195 GLU A C 1
ATOM 1439 O O . GLU A 1 195 ? -51.626 11.289 42.224 1.00 58.66 195 GLU A O 1
ATOM 1444 N N . ASN A 1 196 ? -52.401 13.406 42.154 1.00 55.81 196 ASN A N 1
ATOM 1445 C CA . ASN A 1 196 ? -51.264 14.025 41.459 1.00 55.81 196 ASN A CA 1
ATOM 1446 C C . ASN A 1 196 ? -50.436 14.895 42.427 1.00 55.81 196 ASN A C 1
ATOM 1448 O O . ASN A 1 196 ? -50.551 16.125 42.400 1.00 55.81 196 ASN A O 1
ATOM 1452 N N . PRO A 1 197 ? -49.641 14.304 43.337 1.00 55.53 197 PRO A N 1
ATOM 1453 C CA . PRO A 1 197 ? -48.939 15.060 44.371 1.00 55.53 197 PRO A CA 1
ATOM 1454 C C . PRO A 1 197 ? -47.804 15.943 43.829 1.00 55.53 197 PRO A C 1
ATOM 1456 O O . PRO A 1 197 ? -47.325 16.812 44.559 1.00 55.53 197 PRO A O 1
ATOM 1459 N N . ASP A 1 198 ? -47.350 15.734 42.588 1.00 52.66 198 ASP A N 1
ATOM 1460 C CA . ASP A 1 198 ? -46.255 16.497 41.976 1.00 52.66 198 ASP A CA 1
ATOM 1461 C C . ASP A 1 198 ? -46.714 17.552 40.951 1.00 52.66 198 ASP A C 1
ATOM 1463 O O . ASP A 1 198 ? -45.910 18.401 40.557 1.00 52.66 198 ASP A O 1
ATOM 1467 N N . GLY A 1 199 ? -48.003 17.569 40.587 1.00 57.94 199 GLY A N 1
ATOM 1468 C CA . GLY A 1 199 ? -48.609 18.592 39.733 1.00 57.94 199 GLY A CA 1
ATOM 1469 C C . GLY A 1 199 ? -48.100 18.583 38.290 1.00 57.94 199 GLY A C 1
ATOM 1470 O O . GLY A 1 199 ? -48.235 19.591 37.594 1.00 57.94 199 GLY A O 1
ATOM 1471 N N . LEU A 1 200 ? -47.491 17.484 37.840 1.00 58.50 200 LEU A N 1
ATOM 1472 C CA . LEU A 1 200 ? -47.020 17.344 36.467 1.00 58.50 200 LEU A CA 1
ATOM 1473 C C . LEU A 1 200 ? -48.164 16.862 35.563 1.00 58.50 200 LEU A C 1
ATOM 1475 O O . LEU A 1 200 ? -49.005 16.064 35.972 1.00 58.50 200 LEU A O 1
ATOM 1479 N N . GLU A 1 201 ? -48.184 17.325 34.310 1.00 58.78 201 GLU A N 1
ATOM 1480 C CA . GLU A 1 201 ? -49.169 16.907 33.289 1.00 58.78 201 GLU A CA 1
ATOM 1481 C C . GLU A 1 201 ? -48.976 15.443 32.832 1.00 58.78 201 GLU A C 1
ATOM 1483 O O . GLU A 1 201 ? -49.730 14.940 32.003 1.00 58.78 201 GLU A O 1
ATOM 1488 N N . GLY A 1 202 ? -47.972 14.754 33.383 1.00 55.81 202 GLY A N 1
ATOM 1489 C CA . GLY A 1 202 ? -47.570 13.396 33.039 1.00 55.81 202 GLY A CA 1
ATOM 1490 C C . GLY A 1 202 ? -46.089 13.307 32.649 1.00 55.81 202 GLY A C 1
ATOM 1491 O O . GLY A 1 202 ? -45.377 14.318 32.609 1.00 55.81 202 GLY A O 1
ATOM 1492 N N . PRO A 1 203 ? -45.580 12.095 32.376 1.00 57.69 203 PRO A N 1
ATOM 1493 C CA . PRO A 1 203 ? -44.217 11.905 31.900 1.00 57.69 203 PRO A CA 1
ATOM 1494 C C . PRO A 1 203 ? -44.044 12.547 30.518 1.00 57.69 203 PRO A C 1
ATOM 1496 O O . PRO A 1 203 ? -44.744 12.218 29.565 1.00 57.69 203 PRO A O 1
ATOM 1499 N N . ARG A 1 204 ? -43.074 13.456 30.388 1.00 55.59 204 ARG A N 1
ATOM 1500 C CA . ARG A 1 204 ? -42.645 13.967 29.083 1.00 55.59 204 ARG A CA 1
ATOM 1501 C C . ARG A 1 204 ? -41.615 13.011 28.496 1.00 55.59 204 ARG A C 1
ATOM 1503 O O . ARG A 1 204 ? -40.527 12.871 29.054 1.00 55.59 204 ARG A O 1
ATOM 1510 N N . GLU A 1 205 ? -41.933 12.394 27.363 1.00 55.50 205 GLU A N 1
ATOM 1511 C CA . GLU A 1 205 ? -40.953 11.607 26.619 1.00 55.50 205 GLU A CA 1
ATOM 1512 C C . GLU A 1 205 ? -39.807 12.509 26.147 1.00 55.50 205 GLU A C 1
ATOM 1514 O O . GLU A 1 205 ? -40.009 13.543 25.501 1.00 55.50 205 GLU A O 1
ATOM 1519 N N . LEU A 1 206 ? -38.584 12.122 26.501 1.00 53.09 206 LEU A N 1
ATOM 1520 C CA . LEU A 1 206 ? -37.384 12.662 25.884 1.00 53.09 206 LEU A CA 1
ATOM 1521 C C . LEU A 1 206 ? -36.999 11.698 24.762 1.00 53.09 206 LEU A C 1
ATOM 1523 O O . LEU A 1 206 ? -36.828 10.510 25.049 1.00 53.09 206 LEU A O 1
ATOM 1527 N N . PRO A 1 207 ? -36.860 12.168 23.512 1.00 51.22 207 PRO A N 1
ATOM 1528 C CA . PRO A 1 207 ? -36.418 11.302 22.432 1.00 51.22 207 PRO A CA 1
ATOM 1529 C C . PRO A 1 207 ? -35.054 10.713 22.799 1.00 51.22 207 PRO A C 1
ATOM 1531 O O . PRO A 1 207 ? -34.144 11.441 23.213 1.00 51.22 207 PRO A O 1
ATOM 1534 N N . ALA A 1 208 ? -34.926 9.391 22.689 1.00 50.72 208 ALA A N 1
ATOM 1535 C CA . ALA A 1 208 ? -33.644 8.733 22.878 1.00 50.72 208 ALA A CA 1
ATOM 1536 C C . ALA A 1 208 ? -32.649 9.268 21.830 1.00 50.72 208 ALA A C 1
ATOM 1538 O O . ALA A 1 208 ? -33.035 9.464 20.674 1.00 50.72 208 ALA A O 1
ATOM 1539 N N . PRO A 1 209 ? -31.385 9.530 22.203 1.00 50.78 209 PRO A N 1
ATOM 1540 C CA . PRO A 1 209 ? -30.365 9.852 21.218 1.00 50.78 209 PRO A CA 1
ATOM 1541 C C . PRO A 1 209 ? -30.211 8.681 20.240 1.00 50.78 209 PRO A C 1
ATOM 1543 O O . PRO A 1 209 ? -30.180 7.520 20.646 1.00 50.78 209 PRO A O 1
ATOM 1546 N N . GLU A 1 210 ? -30.121 8.993 18.951 1.00 48.91 210 GLU A N 1
ATOM 1547 C CA . GLU A 1 210 ? -29.907 8.000 17.902 1.00 48.91 210 GLU A CA 1
ATOM 1548 C C . GLU A 1 210 ? -28.469 7.463 18.003 1.00 48.91 210 GLU A C 1
ATOM 1550 O O . GLU A 1 210 ? -27.499 8.218 17.888 1.00 48.91 210 GLU A O 1
ATOM 1555 N N . LEU A 1 211 ? -28.321 6.164 18.272 1.00 45.44 211 LEU A N 1
ATOM 1556 C CA . LEU A 1 211 ? -27.024 5.489 18.293 1.00 45.44 211 LEU A CA 1
ATOM 1557 C C . LEU A 1 211 ? -26.697 5.012 16.875 1.00 45.44 211 LEU A C 1
ATOM 1559 O O . LEU A 1 211 ? -27.320 4.084 16.365 1.00 45.44 211 LEU A O 1
ATOM 1563 N N . LEU A 1 212 ? -25.707 5.642 16.241 1.00 44.28 212 LEU A N 1
ATOM 1564 C CA . LEU A 1 212 ? -25.169 5.185 14.962 1.00 44.28 212 LEU A CA 1
ATOM 1565 C C . LEU A 1 212 ? -24.220 4.007 15.207 1.00 44.28 212 LEU A C 1
ATOM 1567 O O . LEU A 1 212 ? -23.070 4.208 15.598 1.00 44.28 212 LEU A O 1
ATOM 1571 N N . ILE A 1 213 ? -24.698 2.787 14.971 1.00 50.16 213 ILE A N 1
ATOM 1572 C CA . ILE A 1 213 ? -23.849 1.594 14.891 1.00 50.16 213 ILE A CA 1
ATOM 1573 C C . ILE A 1 213 ? -23.398 1.473 13.427 1.00 50.16 213 ILE A C 1
ATOM 1575 O O . ILE A 1 213 ? -24.260 1.358 12.557 1.00 50.16 213 ILE A O 1
ATOM 1579 N N . PRO A 1 214 ? -22.093 1.555 13.109 1.00 40.19 214 PRO A N 1
ATOM 1580 C CA . PRO A 1 214 ? -21.629 1.368 11.740 1.00 40.19 214 PRO A CA 1
ATOM 1581 C C . PRO A 1 214 ? -21.981 -0.047 11.254 1.00 40.19 214 PRO A C 1
ATOM 1583 O O . PRO A 1 214 ? -21.688 -1.038 11.922 1.00 40.19 214 PRO A O 1
ATOM 1586 N N . ASP A 1 215 ? -22.647 -0.120 10.100 1.00 40.91 215 ASP A N 1
ATOM 1587 C CA . ASP A 1 215 ? -23.131 -1.354 9.478 1.00 40.91 215 ASP A CA 1
ATOM 1588 C C . ASP A 1 215 ? -21.968 -2.293 9.097 1.00 40.91 215 ASP A C 1
ATOM 1590 O O . ASP A 1 215 ? -21.460 -2.242 7.980 1.00 40.91 215 ASP A O 1
ATOM 1594 N N . ASN A 1 216 ? -21.601 -3.218 9.988 1.00 40.81 216 ASN A N 1
ATOM 1595 C CA . ASN A 1 216 ? -20.796 -4.405 9.656 1.00 40.81 216 ASN A CA 1
ATOM 1596 C C . ASN A 1 216 ? -21.691 -5.628 9.359 1.00 40.81 216 ASN A C 1
ATOM 1598 O O . ASN A 1 216 ? -21.409 -6.749 9.772 1.00 40.81 216 ASN A O 1
ATOM 1602 N N . GLY A 1 217 ? -22.821 -5.428 8.674 1.00 40.91 217 GLY A N 1
ATOM 1603 C CA . GLY A 1 217 ? -23.658 -6.522 8.160 1.00 40.91 217 GLY A CA 1
ATOM 1604 C C . GLY A 1 217 ? -24.501 -7.297 9.187 1.00 40.91 217 GLY A C 1
ATOM 1605 O O . GLY A 1 217 ? -25.404 -8.026 8.780 1.00 40.91 217 GLY A O 1
ATOM 1606 N N . LEU A 1 218 ? -24.312 -7.112 10.498 1.00 36.62 218 LEU A N 1
ATOM 1607 C CA . LEU A 1 218 ? -25.228 -7.650 11.510 1.00 36.62 218 LEU A CA 1
ATOM 1608 C C . LEU A 1 218 ? -26.379 -6.674 11.788 1.00 36.62 218 LEU A C 1
ATOM 1610 O O . LEU A 1 218 ? -26.299 -5.813 12.661 1.00 36.62 218 LEU A O 1
ATOM 1614 N N . LYS A 1 219 ? -27.510 -6.861 11.100 1.00 32.91 219 LYS A N 1
ATOM 1615 C CA . LYS A 1 219 ? -28.789 -6.293 11.547 1.00 32.91 219 LYS A CA 1
ATOM 1616 C C . LYS A 1 219 ? -29.225 -6.992 12.837 1.00 32.91 219 LYS A C 1
ATOM 1618 O O . LYS A 1 219 ? -29.883 -8.027 12.791 1.00 32.91 219 LYS A O 1
ATOM 1623 N N . ARG A 1 220 ? -28.883 -6.425 13.994 1.00 39.34 220 ARG A N 1
ATOM 1624 C CA . ARG A 1 220 ? -29.506 -6.780 15.276 1.00 39.34 220 ARG A CA 1
ATOM 1625 C C . ARG A 1 220 ? -30.257 -5.574 15.824 1.00 39.34 220 ARG A C 1
ATOM 1627 O O . ARG A 1 220 ? -29.658 -4.588 16.234 1.00 39.34 220 ARG A O 1
ATOM 1634 N N . THR A 1 221 ? -31.582 -5.674 15.862 1.00 32.00 221 THR A N 1
ATOM 1635 C CA . THR A 1 221 ? -32.423 -4.805 16.688 1.00 32.00 221 THR A CA 1
ATOM 1636 C C . THR A 1 221 ? -32.191 -5.211 18.142 1.00 32.00 221 THR A C 1
ATOM 1638 O O . THR A 1 221 ? -32.796 -6.163 18.628 1.00 32.00 221 THR A O 1
ATOM 1641 N N . VAL A 1 222 ? -31.245 -4.562 18.820 1.00 40.19 222 VAL A N 1
ATOM 1642 C CA . VAL A 1 222 ? -30.962 -4.842 20.232 1.00 40.19 222 VAL A CA 1
ATOM 1643 C C . VAL A 1 222 ? -31.910 -3.997 21.079 1.00 40.19 222 VAL A C 1
ATOM 1645 O O . VAL A 1 222 ? -31.761 -2.781 21.173 1.00 40.19 222 VAL A O 1
ATOM 1648 N N . GLY A 1 223 ? -32.923 -4.636 21.668 1.00 34.69 223 GLY A N 1
ATOM 1649 C CA . GLY A 1 223 ? -33.696 -4.032 22.753 1.00 34.69 223 GLY A CA 1
ATOM 1650 C C . GLY A 1 223 ? -32.802 -3.782 23.972 1.00 34.69 223 GLY A C 1
ATOM 1651 O O . GLY A 1 223 ? -31.801 -4.469 24.155 1.00 34.69 223 GLY A O 1
ATOM 1652 N N . LEU A 1 224 ? -33.169 -2.821 24.825 1.00 39.94 224 LEU A N 1
ATOM 1653 C CA . LEU A 1 224 ? -32.394 -2.415 26.011 1.00 39.94 224 LEU A CA 1
ATOM 1654 C C . LEU A 1 224 ? -32.044 -3.592 26.952 1.00 39.94 224 LEU A C 1
ATOM 1656 O O . LEU A 1 224 ? -31.044 -3.536 27.656 1.00 39.94 224 LEU A O 1
ATOM 1660 N N . SER A 1 225 ? -32.840 -4.666 26.922 1.00 36.75 225 SER A N 1
ATOM 1661 C CA . SER A 1 225 ? -32.635 -5.913 27.672 1.00 36.75 225 SER A CA 1
ATOM 1662 C C . SER A 1 225 ? -31.524 -6.818 27.117 1.00 36.75 225 SER A C 1
ATOM 1664 O O . SER A 1 225 ? -31.088 -7.720 27.812 1.00 36.75 225 SER A O 1
ATOM 1666 N N . GLY A 1 226 ? -31.067 -6.606 25.877 1.00 37.75 226 GLY A N 1
ATOM 1667 C CA . GLY A 1 226 ? -30.052 -7.437 25.214 1.00 37.75 226 GLY A CA 1
ATOM 1668 C C . GLY A 1 226 ? -28.615 -6.914 25.316 1.00 37.75 226 GLY A C 1
ATOM 1669 O O . GLY A 1 226 ? -27.713 -7.535 24.761 1.00 37.75 226 GLY A O 1
ATOM 1670 N N . LEU A 1 227 ? -28.398 -5.773 25.983 1.00 44.75 227 LEU A N 1
ATOM 1671 C CA . LEU A 1 227 ? -27.063 -5.208 26.249 1.00 44.75 227 LEU A CA 1
ATOM 1672 C C . LEU A 1 227 ? -26.460 -5.689 27.579 1.00 44.75 227 LEU A C 1
ATOM 1674 O O . LEU A 1 227 ? -25.313 -5.372 27.865 1.00 44.75 227 LEU A O 1
ATOM 1678 N N . GLN A 1 228 ? -27.218 -6.431 28.390 1.00 44.03 228 GLN A N 1
ATOM 1679 C CA . GLN A 1 228 ? -26.756 -6.920 29.694 1.00 44.03 228 GLN A CA 1
ATOM 1680 C C . GLN A 1 228 ? -25.900 -8.199 29.603 1.00 44.03 228 GLN A C 1
ATOM 1682 O O . GLN A 1 228 ? -25.145 -8.478 30.523 1.00 44.03 228 GLN A O 1
ATOM 1687 N N . ASP A 1 229 ? -25.987 -8.966 28.510 1.00 45.91 229 ASP A N 1
ATOM 1688 C CA . ASP A 1 229 ? -25.480 -10.352 28.483 1.00 45.91 229 ASP A CA 1
ATOM 1689 C C . ASP A 1 229 ? -24.044 -10.518 27.944 1.00 45.91 229 ASP A C 1
ATOM 1691 O O . ASP A 1 229 ? -23.580 -11.644 27.786 1.00 45.91 229 ASP A O 1
ATOM 1695 N N . ARG A 1 230 ? -23.327 -9.431 27.625 1.00 52.38 230 ARG A N 1
ATOM 1696 C CA . ARG A 1 230 ? -21.928 -9.490 27.144 1.00 52.38 230 ARG A CA 1
ATOM 1697 C C . ARG A 1 230 ? -21.040 -8.432 27.783 1.00 52.38 230 ARG A C 1
ATOM 1699 O O . ARG A 1 230 ? -20.272 -7.765 27.100 1.00 52.38 230 ARG A O 1
ATOM 1706 N N . GLU A 1 231 ? -21.176 -8.226 29.083 1.00 57.38 231 GLU A N 1
ATOM 1707 C CA . GLU A 1 231 ? -20.180 -7.449 29.813 1.00 57.38 231 GLU A CA 1
ATOM 1708 C C . GLU A 1 231 ? -18.869 -8.259 29.777 1.00 57.38 231 GLU A C 1
ATOM 1710 O O . GLU A 1 231 ? -18.859 -9.406 30.205 1.00 57.38 231 GLU A O 1
ATOM 1715 N N . ASP A 1 232 ? -17.808 -7.702 29.183 1.00 65.06 232 ASP A N 1
ATOM 1716 C CA . ASP A 1 232 ? -16.420 -8.216 29.191 1.00 65.06 232 ASP A CA 1
ATOM 1717 C C . ASP A 1 232 ? -15.865 -8.919 27.928 1.00 65.06 232 ASP A C 1
ATOM 1719 O O . ASP A 1 232 ? -14.689 -9.284 27.911 1.00 65.06 232 ASP A O 1
ATOM 1723 N N . GLU A 1 233 ? -16.610 -9.016 26.818 1.00 68.12 233 GLU A N 1
ATOM 1724 C CA . GLU A 1 233 ? -16.056 -9.524 25.540 1.00 68.12 233 GLU A CA 1
ATOM 1725 C C . GLU A 1 233 ? -15.529 -8.398 24.618 1.00 68.12 233 GLU A C 1
ATOM 1727 O O . GLU A 1 233 ? -16.166 -7.340 24.532 1.00 68.12 233 GLU A O 1
ATOM 1732 N N . PRO A 1 234 ? -14.415 -8.589 23.876 1.00 66.62 234 PRO A N 1
ATOM 1733 C CA . PRO A 1 234 ? -13.979 -7.664 22.826 1.00 66.62 234 PRO A CA 1
ATOM 1734 C C . PRO A 1 234 ? -15.099 -7.337 21.829 1.00 66.62 234 PRO A C 1
ATOM 1736 O O . PRO A 1 234 ? -15.751 -8.227 21.288 1.00 66.62 234 PRO A O 1
ATOM 1739 N N . GLY A 1 235 ? -15.336 -6.048 21.582 1.00 69.44 235 GLY A N 1
ATOM 1740 C CA . GLY A 1 235 ? -16.431 -5.560 20.736 1.00 69.44 235 GLY A CA 1
ATOM 1741 C C . GLY A 1 235 ? -17.781 -5.394 21.448 1.00 69.44 235 GLY A C 1
ATOM 1742 O O . GLY A 1 235 ? -18.754 -4.989 20.808 1.00 69.44 235 GLY A O 1
ATOM 1743 N N . SER A 1 236 ? -17.870 -5.676 22.752 1.00 75.00 236 SER A N 1
ATOM 1744 C CA . SER A 1 236 ? -19.093 -5.471 23.535 1.00 75.00 236 SER A CA 1
ATOM 1745 C C . SER A 1 236 ? -19.359 -4.002 23.879 1.00 75.00 236 SER A C 1
ATOM 1747 O O . SER A 1 236 ? -18.454 -3.166 23.943 1.00 75.00 236 SER A O 1
ATOM 1749 N N . LEU A 1 237 ? -20.637 -3.693 24.123 1.00 74.06 237 LEU A N 1
ATOM 1750 C CA . LEU A 1 237 ? -21.120 -2.402 24.610 1.00 74.06 237 LEU A CA 1
ATOM 1751 C C . LEU A 1 237 ? -21.986 -2.633 25.853 1.00 74.06 237 LEU A C 1
ATOM 1753 O O . LEU A 1 237 ? -22.977 -3.353 25.777 1.00 74.06 237 LEU A O 1
ATOM 1757 N N . SER A 1 238 ? -21.652 -1.977 26.962 1.00 69.62 238 SER A N 1
ATOM 1758 C CA . SER A 1 238 ? -22.461 -1.927 28.182 1.00 69.62 238 SER A CA 1
ATOM 1759 C C . SER A 1 238 ? -23.096 -0.545 28.334 1.00 69.62 238 SER A C 1
ATOM 1761 O O . SER A 1 238 ? -22.453 0.493 28.142 1.00 69.62 238 SER A O 1
ATOM 1763 N N . LEU A 1 239 ? -24.387 -0.532 28.667 1.00 73.06 239 LEU A N 1
ATOM 1764 C CA . LEU A 1 239 ? -25.176 0.671 28.898 1.00 73.06 239 LEU A CA 1
ATOM 1765 C C . LEU A 1 239 ? -25.699 0.666 30.335 1.00 73.06 239 LEU A C 1
ATOM 1767 O O . LEU A 1 239 ? -26.427 -0.237 30.738 1.00 73.06 239 LEU A O 1
ATOM 1771 N N . ASN A 1 240 ? -25.413 1.730 31.079 1.00 73.62 240 ASN A N 1
ATOM 1772 C CA . ASN A 1 240 ? -25.908 1.923 32.435 1.00 73.62 240 ASN A CA 1
ATOM 1773 C C . ASN A 1 240 ? -26.741 3.207 32.537 1.00 73.62 240 ASN A C 1
ATOM 1775 O O . ASN A 1 240 ? -26.387 4.245 31.974 1.00 73.62 240 ASN A O 1
ATOM 1779 N N . LYS A 1 241 ? -27.845 3.151 33.287 1.00 77.69 241 LYS A N 1
ATOM 1780 C CA . LYS A 1 241 ? -28.719 4.289 33.580 1.00 77.69 241 LYS A CA 1
ATOM 1781 C C . LYS A 1 241 ? -28.966 4.371 35.080 1.00 77.69 241 LYS A C 1
ATOM 1783 O O . LYS A 1 241 ? -29.606 3.501 35.658 1.00 77.69 241 LYS A O 1
ATOM 1788 N N . VAL A 1 242 ? -28.534 5.465 35.697 1.00 78.31 242 VAL A N 1
ATOM 1789 C CA . VAL A 1 242 ? -28.672 5.687 37.142 1.00 78.31 242 VAL A CA 1
ATOM 1790 C C . VAL A 1 242 ? -29.447 6.972 37.402 1.00 78.31 242 VAL A C 1
ATOM 1792 O O . VAL A 1 242 ? -29.140 8.014 36.827 1.00 78.31 242 VAL A O 1
ATOM 1795 N N . ALA A 1 243 ? -30.436 6.910 38.293 1.00 79.19 243 ALA A N 1
ATOM 1796 C CA . ALA A 1 243 ? -31.179 8.066 38.779 1.00 79.19 243 ALA A CA 1
ATOM 1797 C C . ALA A 1 243 ? -30.780 8.372 40.226 1.00 79.19 243 ALA A C 1
ATOM 1799 O O . ALA A 1 243 ? -31.076 7.598 41.131 1.00 79.19 243 ALA A O 1
ATOM 1800 N N . THR A 1 244 ? -30.130 9.509 40.466 1.00 85.25 244 THR A N 1
ATOM 1801 C CA . THR A 1 244 ? -29.754 9.946 41.820 1.00 85.25 244 THR A CA 1
ATOM 1802 C C . THR A 1 244 ? -30.624 11.123 42.256 1.00 85.25 244 THR A C 1
ATOM 1804 O O . THR A 1 244 ? -30.710 12.090 41.493 1.00 85.25 244 THR A O 1
ATOM 1807 N N . PRO A 1 245 ? -31.258 11.098 43.442 1.00 84.06 245 PRO A N 1
ATOM 1808 C CA . PRO A 1 245 ? -32.050 12.228 43.925 1.00 84.06 245 PRO A CA 1
ATOM 1809 C C . PRO A 1 245 ? -31.172 13.475 44.103 1.00 84.06 245 PRO A C 1
ATOM 1811 O O . PRO A 1 245 ? -30.003 13.377 44.477 1.00 84.06 245 PRO A O 1
ATOM 1814 N N . VAL A 1 246 ? -31.728 14.654 43.824 1.00 85.81 246 VAL A N 1
ATOM 1815 C CA . VAL A 1 246 ? -31.047 15.937 44.039 1.00 85.81 246 VAL A CA 1
ATOM 1816 C C . VAL A 1 246 ? -31.313 16.402 45.468 1.00 85.81 246 VAL A C 1
ATOM 1818 O O . VAL A 1 246 ? -32.458 16.623 45.859 1.00 85.81 246 VAL A O 1
ATOM 1821 N N . GLU A 1 247 ? -30.247 16.549 46.253 1.00 87.56 247 GLU A N 1
ATOM 1822 C CA . GLU A 1 247 ? -30.340 16.933 47.662 1.00 87.56 247 GLU A CA 1
ATOM 1823 C C . GLU A 1 247 ? -31.080 18.270 47.843 1.00 87.56 247 GLU A C 1
ATOM 1825 O O . GLU A 1 247 ? -30.852 19.239 47.117 1.00 87.56 247 GLU A O 1
ATOM 1830 N N . GLY A 1 248 ? -32.004 18.312 48.807 1.00 84.94 248 GLY A N 1
ATOM 1831 C CA . GLY A 1 248 ? -32.812 19.496 49.110 1.00 84.94 248 GLY A CA 1
ATOM 1832 C C . GLY A 1 248 ? -33.933 19.808 48.108 1.00 84.94 248 GLY A C 1
ATOM 1833 O O . GLY A 1 248 ? -34.629 20.804 48.294 1.00 84.94 248 GLY A O 1
ATOM 1834 N N . MET A 1 249 ? -34.140 18.985 47.071 1.00 77.75 249 MET A N 1
ATOM 1835 C CA . MET A 1 249 ? -35.192 19.181 46.067 1.00 77.75 249 MET A CA 1
ATOM 1836 C C . MET A 1 249 ? -36.079 17.928 45.959 1.00 77.75 249 MET A C 1
ATOM 1838 O O . MET A 1 249 ? -35.713 16.992 45.244 1.00 77.75 249 MET A O 1
ATOM 1842 N N . PRO A 1 250 ? -37.239 17.879 46.650 1.00 75.00 250 PRO A N 1
ATOM 1843 C CA . PRO A 1 250 ? -38.168 16.763 46.503 1.00 75.00 250 PRO A CA 1
ATOM 1844 C C . PRO A 1 250 ? -38.607 16.641 45.039 1.00 75.00 250 PRO A C 1
ATOM 1846 O O . PRO A 1 250 ? -38.733 17.642 44.332 1.00 75.00 250 PRO A O 1
ATOM 1849 N N . ASN A 1 251 ? -38.810 15.408 44.583 1.00 70.81 251 ASN A N 1
ATOM 1850 C CA . ASN A 1 251 ? -39.230 15.079 43.219 1.00 70.81 251 ASN A CA 1
ATOM 1851 C C . ASN A 1 251 ? -38.263 15.531 42.106 1.00 70.81 251 ASN A C 1
ATOM 1853 O O . ASN A 1 251 ? -38.675 15.791 40.976 1.00 70.81 251 ASN A O 1
ATOM 1857 N N . ARG A 1 252 ? -36.958 15.617 42.397 1.00 71.50 252 ARG A N 1
ATOM 1858 C CA . ARG A 1 252 ? -35.928 15.900 41.391 1.00 71.50 252 ARG A CA 1
ATOM 1859 C C . ARG A 1 252 ? -34.825 14.850 41.417 1.00 71.50 252 ARG A C 1
ATOM 1861 O O . ARG A 1 252 ? -34.210 14.612 42.453 1.00 71.50 252 ARG A O 1
ATOM 1868 N N . TRP A 1 253 ? -34.512 14.295 40.248 1.00 82.44 253 TRP A N 1
ATOM 1869 C CA . TRP A 1 253 ? -33.431 13.329 40.058 1.00 82.44 253 TRP A CA 1
ATOM 1870 C C . TRP A 1 253 ? -32.472 13.797 38.969 1.00 82.44 253 TRP A C 1
ATOM 1872 O O . TRP A 1 253 ? -32.878 14.347 37.946 1.00 82.44 253 TRP A O 1
ATOM 1882 N N . LYS A 1 254 ? -31.184 13.543 39.179 1.00 79.75 254 LYS A N 1
ATOM 1883 C CA . LYS A 1 254 ? -30.162 13.581 38.141 1.00 79.75 254 LYS A CA 1
ATOM 1884 C C . LYS A 1 254 ? -30.077 12.193 37.519 1.00 79.75 254 LYS A C 1
ATOM 1886 O O . LYS A 1 254 ? -29.739 11.229 38.201 1.00 79.75 254 LYS A O 1
ATOM 1891 N N . ILE A 1 255 ? -30.373 12.108 36.228 1.00 80.00 255 ILE A N 1
ATOM 1892 C CA . ILE A 1 255 ? -30.222 10.879 35.450 1.00 80.00 255 ILE A CA 1
ATOM 1893 C C . ILE A 1 255 ? -28.840 10.888 34.797 1.00 80.00 255 ILE A C 1
ATOM 1895 O O . ILE A 1 255 ? -28.481 11.858 34.133 1.00 80.00 255 ILE A O 1
ATOM 1899 N N . THR A 1 256 ? -28.068 9.822 34.987 1.00 76.00 256 THR A N 1
ATOM 1900 C CA . THR A 1 256 ? -26.769 9.602 34.340 1.00 76.00 256 THR A CA 1
ATOM 1901 C C . THR A 1 256 ? -26.881 8.388 33.429 1.00 76.00 256 THR A C 1
ATOM 1903 O O . THR A 1 256 ? -27.317 7.331 33.878 1.00 76.00 256 THR A O 1
ATOM 1906 N N . LEU A 1 257 ? -26.511 8.560 32.160 1.00 76.62 257 LEU A N 1
ATOM 1907 C CA . LEU A 1 257 ? -26.404 7.500 31.160 1.00 76.62 257 LEU A CA 1
ATOM 1908 C C . LEU A 1 257 ? -24.920 7.291 30.862 1.00 76.62 257 LEU A C 1
ATOM 1910 O O . LEU A 1 257 ? -24.236 8.248 30.497 1.00 76.62 257 LEU A O 1
ATOM 1914 N N . THR A 1 258 ? -24.439 6.064 31.011 1.00 74.75 258 THR A N 1
ATOM 1915 C CA . THR A 1 258 ? -23.052 5.687 30.731 1.00 74.75 258 THR A CA 1
ATOM 1916 C C . THR A 1 258 ? -23.052 4.621 29.651 1.00 74.75 258 THR A C 1
ATOM 1918 O O . THR A 1 258 ? -23.725 3.608 29.805 1.00 74.75 258 THR A O 1
ATOM 1921 N N . LEU A 1 259 ? -22.302 4.853 28.575 1.00 78.19 259 LEU A N 1
ATOM 1922 C CA . LEU A 1 259 ? -22.008 3.858 27.550 1.00 78.19 259 LEU A CA 1
ATOM 1923 C C . LEU A 1 259 ? -20.519 3.521 27.649 1.00 78.19 259 LEU A C 1
ATOM 1925 O O . LEU A 1 259 ? -19.678 4.418 27.566 1.00 78.19 259 LEU A O 1
ATOM 1929 N N . SER A 1 260 ? -20.206 2.247 27.836 1.00 75.62 260 SER A N 1
ATOM 1930 C CA . SER A 1 260 ? -18.845 1.719 27.899 1.00 75.62 260 SER A CA 1
ATOM 1931 C C . SER A 1 260 ? -18.693 0.640 26.839 1.00 75.62 260 SER A C 1
ATOM 1933 O O . SER A 1 260 ? -19.619 -0.129 26.618 1.00 75.62 260 SER A O 1
ATOM 1935 N N . GLY A 1 261 ? -17.551 0.598 26.162 1.00 75.62 261 GLY A N 1
ATOM 1936 C CA . GLY A 1 261 ? -17.274 -0.409 25.144 1.00 75.62 261 GLY A CA 1
ATOM 1937 C C . GLY A 1 261 ? -15.901 -1.020 25.340 1.00 75.62 261 GLY A C 1
ATOM 1938 O O . GLY A 1 261 ? -14.990 -0.343 25.820 1.00 75.62 261 GLY A O 1
ATOM 1939 N N . ILE A 1 262 ? -15.768 -2.284 24.958 1.00 75.94 262 ILE A N 1
ATOM 1940 C CA . ILE A 1 262 ? -14.486 -2.982 24.886 1.00 75.94 262 ILE A CA 1
ATOM 1941 C C . ILE A 1 262 ? -14.095 -3.032 23.417 1.00 75.94 262 ILE A C 1
ATOM 1943 O O . ILE A 1 262 ? -14.913 -3.385 22.567 1.00 75.94 262 ILE A O 1
ATOM 1947 N N . ASN A 1 263 ? -12.861 -2.639 23.099 1.00 74.44 263 ASN A N 1
ATOM 1948 C CA . ASN A 1 263 ? -12.389 -2.668 21.718 1.00 74.44 263 ASN A CA 1
ATOM 1949 C C . ASN A 1 263 ? -12.450 -4.096 21.174 1.00 74.44 263 ASN A C 1
ATOM 1951 O O . ASN A 1 263 ? -12.138 -5.052 21.880 1.00 74.44 263 ASN A O 1
ATOM 1955 N N . LEU A 1 264 ? -12.859 -4.230 19.915 1.00 77.50 264 LEU A N 1
ATOM 1956 C CA . LEU A 1 264 ? -12.678 -5.476 19.190 1.00 77.50 264 LEU A CA 1
ATOM 1957 C C . LEU A 1 264 ? -11.181 -5.626 18.902 1.00 77.50 264 LEU A C 1
ATOM 1959 O O . LEU A 1 264 ? -10.590 -4.761 18.252 1.00 77.50 264 LEU A O 1
ATOM 1963 N N . GLU A 1 265 ? -10.580 -6.696 19.410 1.00 78.88 265 GLU A N 1
ATOM 1964 C CA . GLU A 1 265 ? -9.202 -7.046 19.080 1.00 78.88 265 GLU A CA 1
ATOM 1965 C C . GLU A 1 265 ? -9.154 -7.419 17.595 1.00 78.88 265 GLU A C 1
ATOM 1967 O O . GLU A 1 265 ? -9.859 -8.321 17.151 1.00 78.88 265 GLU A O 1
ATOM 1972 N N . THR A 1 266 ? -8.360 -6.680 16.826 1.00 85.81 266 THR A N 1
ATOM 1973 C CA . THR A 1 266 ? -8.121 -6.939 15.403 1.00 85.81 266 THR A CA 1
ATOM 1974 C C . THR A 1 266 ? -6.629 -7.083 15.177 1.00 85.81 266 THR A C 1
ATOM 1976 O O . THR A 1 266 ? -5.806 -6.489 15.882 1.00 85.81 266 THR A O 1
ATOM 1979 N N . THR A 1 267 ? -6.286 -7.898 14.194 1.00 93.06 267 THR A N 1
ATOM 1980 C CA . THR A 1 267 ? -4.912 -8.166 13.785 1.00 93.06 267 THR A CA 1
ATOM 1981 C C . THR A 1 267 ? -4.543 -7.323 12.573 1.00 93.06 267 THR A C 1
ATOM 1983 O O . THR A 1 267 ? -5.386 -6.953 11.753 1.00 93.06 267 THR A O 1
ATOM 1986 N N . SER A 1 268 ? -3.275 -6.940 12.468 1.00 94.69 268 SER A N 1
ATOM 1987 C CA . SER A 1 268 ? -2.786 -6.126 11.356 1.00 94.69 268 SER A CA 1
ATOM 1988 C C . SER A 1 268 ? -1.426 -6.605 10.887 1.00 94.69 268 SER A C 1
ATOM 1990 O O . SER A 1 268 ? -0.465 -6.584 11.652 1.00 94.69 268 SER A O 1
ATOM 1992 N N . ASP A 1 269 ? -1.336 -6.937 9.607 1.00 97.56 269 ASP A N 1
ATOM 1993 C CA . ASP A 1 269 ? -0.075 -7.260 8.956 1.00 97.56 269 ASP A CA 1
ATOM 1994 C C . ASP A 1 269 ? 0.288 -6.139 7.986 1.00 97.56 269 ASP A C 1
ATOM 1996 O O . ASP A 1 269 ? -0.481 -5.752 7.097 1.00 97.56 269 ASP A O 1
ATOM 2000 N N . VAL A 1 270 ? 1.480 -5.585 8.189 1.00 98.06 270 VAL A N 1
ATOM 2001 C CA . VAL A 1 270 ? 1.973 -4.423 7.455 1.00 98.06 270 VAL A CA 1
ATOM 2002 C C . VAL A 1 270 ? 3.225 -4.803 6.681 1.00 98.06 270 VAL A C 1
ATOM 2004 O O . VAL A 1 270 ? 4.197 -5.270 7.261 1.00 98.06 270 VAL A O 1
ATOM 2007 N N . VAL A 1 271 ? 3.262 -4.538 5.379 1.00 98.69 271 VAL A N 1
ATOM 2008 C CA . VAL A 1 271 ? 4.509 -4.578 4.610 1.00 98.69 271 VAL A CA 1
ATOM 2009 C C . VAL A 1 271 ? 5.046 -3.163 4.475 1.00 98.69 271 VAL A C 1
ATOM 2011 O O . VAL A 1 271 ? 4.448 -2.309 3.814 1.00 98.69 271 VAL A O 1
ATOM 2014 N N . LEU A 1 272 ? 6.186 -2.912 5.109 1.00 98.50 272 LEU A N 1
ATOM 2015 C CA . LEU A 1 272 ? 6.934 -1.676 4.964 1.00 98.50 272 LEU A CA 1
ATOM 2016 C C . LEU A 1 272 ? 7.822 -1.780 3.721 1.00 98.50 272 LEU A C 1
ATOM 2018 O O . LEU A 1 272 ? 8.717 -2.616 3.657 1.00 98.50 272 LEU A O 1
ATOM 2022 N N . VAL A 1 273 ? 7.560 -0.933 2.729 1.00 98.56 273 VAL A N 1
ATOM 2023 C CA . VAL A 1 273 ? 8.236 -0.928 1.429 1.00 98.56 273 VAL A CA 1
ATOM 2024 C C . VAL A 1 273 ? 9.082 0.335 1.314 1.00 98.56 273 VAL A C 1
ATOM 2026 O O . VAL A 1 273 ? 8.542 1.441 1.271 1.00 98.56 273 VAL A O 1
ATOM 2029 N N . ILE A 1 274 ? 10.404 0.191 1.267 1.00 97.88 274 ILE A N 1
ATOM 2030 C CA . ILE A 1 274 ? 11.347 1.314 1.303 1.00 97.88 274 ILE A CA 1
ATOM 2031 C C . ILE A 1 274 ? 12.122 1.399 -0.009 1.00 97.88 274 ILE A C 1
ATOM 2033 O O . ILE A 1 274 ? 12.814 0.469 -0.414 1.00 97.88 274 ILE A O 1
ATOM 2037 N N . ASP A 1 275 ? 12.018 2.551 -0.656 1.00 96.62 275 ASP A N 1
ATOM 2038 C CA . ASP A 1 275 ? 12.806 2.907 -1.826 1.00 96.62 275 ASP A CA 1
ATOM 2039 C C . ASP A 1 275 ? 14.265 3.142 -1.429 1.00 96.62 275 ASP A C 1
ATOM 2041 O O . ASP A 1 275 ? 14.577 3.985 -0.582 1.00 96.62 275 ASP A O 1
ATOM 2045 N N . THR A 1 276 ? 15.154 2.384 -2.053 1.00 96.44 276 THR A N 1
ATOM 2046 C CA . THR A 1 276 ? 16.603 2.470 -1.912 1.00 96.44 276 THR A CA 1
ATOM 2047 C C . THR A 1 276 ? 17.260 2.829 -3.241 1.00 96.44 276 THR A C 1
ATOM 2049 O O . THR A 1 276 ? 18.426 2.516 -3.451 1.00 96.44 276 THR A O 1
ATOM 2052 N N . SER A 1 277 ? 16.539 3.469 -4.161 1.00 94.50 277 SER A N 1
ATOM 2053 C CA . SER A 1 277 ? 17.093 3.966 -5.421 1.00 94.50 277 SER A CA 1
ATOM 2054 C C . SER A 1 277 ? 18.192 5.007 -5.201 1.00 94.50 277 SER A C 1
ATOM 2056 O O . SER A 1 277 ? 18.283 5.672 -4.167 1.00 94.50 277 SER A O 1
ATOM 2058 N N . GLY A 1 278 ? 19.048 5.202 -6.202 1.00 92.44 278 GLY A N 1
ATOM 2059 C CA . GLY A 1 278 ? 20.136 6.175 -6.147 1.00 92.44 278 GLY A CA 1
ATOM 2060 C C . GLY A 1 278 ? 19.656 7.602 -5.863 1.00 92.44 278 GLY A C 1
ATOM 2061 O O . GLY A 1 278 ? 20.354 8.349 -5.177 1.00 92.44 278 GLY A O 1
ATOM 2062 N N . SER A 1 279 ? 18.450 7.982 -6.301 1.00 90.06 279 SER A N 1
ATOM 2063 C CA . SER A 1 279 ? 17.851 9.296 -6.021 1.00 90.06 279 SER A CA 1
ATOM 2064 C C . SER A 1 279 ? 17.494 9.502 -4.541 1.00 90.06 279 SER A C 1
ATOM 2066 O O . SER A 1 279 ? 17.462 10.643 -4.070 1.00 90.06 279 SER A O 1
ATOM 2068 N N . MET A 1 280 ? 17.351 8.425 -3.762 1.00 91.81 280 MET A N 1
ATOM 2069 C CA . MET A 1 280 ? 17.242 8.470 -2.297 1.00 91.81 280 MET A CA 1
ATOM 2070 C C . MET A 1 280 ? 18.589 8.751 -1.613 1.00 91.81 280 MET A C 1
ATOM 2072 O O . MET A 1 280 ? 18.631 9.308 -0.511 1.00 91.81 280 MET A O 1
ATOM 2076 N N . GLY A 1 281 ? 19.696 8.401 -2.269 1.00 86.75 281 GLY A N 1
ATOM 2077 C CA . GLY A 1 281 ? 21.059 8.722 -1.838 1.00 86.75 281 GLY A CA 1
ATOM 2078 C C . GLY A 1 281 ? 21.529 10.107 -2.290 1.00 86.75 281 GLY A C 1
ATOM 2079 O O . GLY A 1 281 ? 22.517 10.625 -1.773 1.00 86.75 281 GLY A O 1
ATOM 2080 N N . GLN A 1 282 ? 20.827 10.724 -3.246 1.00 76.62 282 GLN A N 1
ATOM 2081 C CA . GLN A 1 282 ? 21.143 12.056 -3.750 1.00 76.62 282 GLN A CA 1
ATOM 2082 C C . GLN A 1 282 ? 20.669 13.151 -2.782 1.00 76.62 282 GLN A C 1
ATOM 2084 O O . GLN A 1 282 ? 19.503 13.226 -2.389 1.00 76.62 282 GLN A O 1
ATOM 2089 N N . GLY A 1 283 ? 21.582 14.061 -2.434 1.00 65.38 283 GLY A N 1
ATOM 2090 C CA . GLY A 1 283 ? 21.336 15.100 -1.432 1.00 65.38 283 GLY A CA 1
ATOM 2091 C C . GLY A 1 283 ? 21.469 14.583 0.005 1.00 65.38 283 GLY A C 1
ATOM 2092 O O . GLY A 1 283 ? 21.514 13.388 0.271 1.00 65.38 283 GLY A O 1
ATOM 2093 N N . SER A 1 284 ? 21.570 15.493 0.971 1.00 61.72 284 SER A N 1
ATOM 2094 C CA . SER A 1 284 ? 22.092 15.180 2.307 1.00 61.72 284 SER A CA 1
ATOM 2095 C C . SER A 1 284 ? 21.090 14.550 3.291 1.00 61.72 284 SER A C 1
ATOM 2097 O O . SER A 1 284 ? 21.204 14.812 4.486 1.00 61.72 284 SER A O 1
ATOM 2099 N N . GLY A 1 285 ? 20.098 13.754 2.856 1.00 83.69 285 GLY A N 1
ATOM 2100 C CA . GLY A 1 285 ? 19.253 13.095 3.866 1.00 83.69 285 GLY A CA 1
ATOM 2101 C C . GLY A 1 285 ? 17.948 12.399 3.491 1.00 83.69 285 GLY A C 1
ATOM 2102 O O . GLY A 1 285 ? 17.208 12.089 4.419 1.00 83.69 285 GLY A O 1
ATOM 2103 N N . ARG A 1 286 ? 17.615 12.125 2.219 1.00 89.50 286 ARG A N 1
ATOM 2104 C CA . ARG A 1 286 ? 16.347 11.423 1.902 1.00 89.50 286 ARG A CA 1
ATOM 2105 C C . ARG A 1 286 ? 16.335 9.998 2.454 1.00 89.50 286 ARG A C 1
ATOM 2107 O O . ARG A 1 286 ? 15.431 9.662 3.211 1.00 89.50 286 ARG A O 1
ATOM 2114 N N . MET A 1 287 ? 17.368 9.205 2.162 1.00 92.69 287 MET A N 1
ATOM 2115 C CA . MET A 1 287 ? 17.508 7.853 2.716 1.00 92.69 287 MET A CA 1
ATOM 2116 C C . MET A 1 287 ? 17.592 7.864 4.249 1.00 92.69 287 MET A C 1
ATOM 2118 O O . MET A 1 287 ? 16.952 7.052 4.907 1.00 92.69 287 MET A O 1
ATOM 2122 N N . ALA A 1 288 ? 18.327 8.815 4.837 1.00 91.00 288 ALA A N 1
ATOM 2123 C CA . ALA A 1 288 ? 18.415 8.951 6.293 1.00 91.00 288 ALA A CA 1
ATOM 2124 C C . ALA A 1 288 ? 17.048 9.273 6.929 1.00 91.00 288 ALA A C 1
ATOM 2126 O O . ALA A 1 288 ? 16.677 8.675 7.935 1.00 91.00 288 ALA A O 1
ATOM 2127 N N . ALA A 1 289 ? 16.266 10.167 6.315 1.00 90.44 289 ALA A N 1
ATOM 2128 C CA . ALA A 1 289 ? 14.906 10.471 6.751 1.00 90.44 289 ALA A CA 1
ATOM 2129 C C . ALA A 1 289 ? 13.957 9.278 6.559 1.00 90.44 289 ALA A C 1
ATOM 2131 O O . ALA A 1 289 ? 13.103 9.049 7.413 1.00 90.44 289 ALA A O 1
ATOM 2132 N N . ALA A 1 290 ? 14.119 8.505 5.478 1.00 92.56 290 ALA A N 1
ATOM 2133 C CA . ALA A 1 290 ? 13.360 7.279 5.239 1.00 92.56 290 ALA A CA 1
ATOM 2134 C C . ALA A 1 290 ? 13.591 6.260 6.357 1.00 92.56 290 ALA A C 1
ATOM 2136 O O . ALA A 1 290 ? 12.625 5.780 6.944 1.00 92.56 290 ALA A O 1
ATOM 2137 N N . LYS A 1 291 ? 14.862 5.998 6.694 1.00 94.44 291 LYS A N 1
ATOM 2138 C CA . LYS A 1 291 ? 15.248 5.114 7.802 1.00 94.44 291 LYS A CA 1
ATOM 2139 C C . LYS A 1 291 ? 14.662 5.594 9.119 1.00 94.44 291 LYS A C 1
ATOM 2141 O O . LYS A 1 291 ? 13.935 4.850 9.757 1.00 94.44 291 LYS A O 1
ATOM 2146 N N . GLN A 1 292 ? 14.863 6.864 9.467 1.00 92.69 292 GLN A N 1
ATOM 2147 C CA . GLN A 1 292 ? 14.340 7.412 10.718 1.00 92.69 292 GLN A CA 1
ATOM 2148 C C . GLN A 1 292 ? 12.805 7.335 10.805 1.00 92.69 292 GLN A C 1
ATOM 2150 O O . GLN A 1 292 ? 12.245 7.102 11.877 1.00 92.69 292 GLN A O 1
ATOM 2155 N N . ALA A 1 293 ? 12.100 7.567 9.695 1.00 91.81 293 ALA A N 1
ATOM 2156 C CA . ALA A 1 293 ? 10.648 7.436 9.648 1.00 91.81 293 ALA A CA 1
ATOM 2157 C C . ALA A 1 293 ? 10.212 5.971 9.799 1.00 91.81 293 ALA A C 1
ATOM 2159 O O . ALA A 1 293 ? 9.282 5.699 10.554 1.00 91.81 293 ALA A O 1
ATOM 2160 N N . ALA A 1 294 ? 10.899 5.049 9.122 1.00 95.25 294 ALA A N 1
ATOM 2161 C CA . ALA A 1 294 ? 10.676 3.611 9.210 1.00 95.25 294 ALA A CA 1
ATOM 2162 C C . ALA A 1 294 ? 10.917 3.074 10.629 1.00 95.25 294 ALA A C 1
ATOM 2164 O O . ALA A 1 294 ? 10.069 2.364 11.157 1.00 95.25 294 ALA A O 1
ATOM 2165 N N . GLU A 1 295 ? 12.006 3.476 11.285 1.00 95.44 295 GLU A N 1
ATOM 2166 C CA . GLU A 1 295 ? 12.306 3.104 12.672 1.00 95.44 295 GLU A CA 1
ATOM 2167 C C . GLU A 1 295 ? 11.196 3.548 13.624 1.00 95.44 295 GLU A C 1
ATOM 2169 O O . GLU A 1 295 ? 10.620 2.727 14.332 1.00 95.44 295 GLU A O 1
ATOM 2174 N N . LYS A 1 296 ? 10.814 4.832 13.582 1.00 94.12 296 LYS A N 1
ATOM 2175 C CA . LYS A 1 296 ? 9.730 5.362 14.425 1.00 94.12 296 LYS A CA 1
ATOM 2176 C C . LYS A 1 296 ? 8.391 4.685 14.150 1.00 94.12 296 LYS A C 1
ATOM 2178 O O . LYS A 1 296 ? 7.584 4.506 15.060 1.00 94.12 296 LYS A O 1
ATOM 2183 N N . PHE A 1 297 ? 8.137 4.346 12.890 1.00 94.00 297 PHE A N 1
ATOM 2184 C CA . PHE A 1 297 ? 6.940 3.627 12.482 1.00 94.00 297 PHE A CA 1
ATOM 2185 C C . PHE A 1 297 ? 6.908 2.221 13.095 1.00 94.00 297 PHE A C 1
ATOM 2187 O O . PHE A 1 297 ? 5.912 1.857 13.718 1.00 94.00 297 PHE A O 1
ATOM 2194 N N . VAL A 1 298 ? 8.014 1.480 13.002 1.00 95.06 298 VAL A N 1
ATOM 2195 C CA . VAL A 1 298 ? 8.176 0.144 13.594 1.00 95.06 298 VAL A CA 1
ATOM 2196 C C . VAL A 1 298 ? 8.083 0.188 15.120 1.00 95.06 298 VAL A C 1
ATOM 2198 O O . VAL A 1 298 ? 7.343 -0.600 15.705 1.00 95.06 298 VAL A O 1
ATOM 2201 N N . GLU A 1 299 ? 8.759 1.137 15.775 1.00 93.81 299 GLU A N 1
ATOM 2202 C CA . GLU A 1 299 ? 8.687 1.333 17.230 1.00 93.81 299 GLU A CA 1
ATOM 2203 C C . GLU A 1 299 ? 7.250 1.564 17.709 1.00 93.81 299 GLU A C 1
ATOM 2205 O O . GLU A 1 299 ? 6.826 0.997 18.720 1.00 93.81 299 GLU A O 1
ATOM 2210 N N . SER A 1 300 ? 6.491 2.378 16.971 1.00 91.44 300 SER A N 1
ATOM 2211 C CA . SER A 1 300 ? 5.106 2.689 17.311 1.00 91.44 300 SER A CA 1
ATOM 2212 C C . SER A 1 300 ? 4.156 1.516 17.062 1.00 91.44 300 SER A C 1
ATOM 2214 O O . SER A 1 300 ? 3.257 1.304 17.871 1.00 91.44 300 SER A O 1
ATOM 2216 N N . LEU A 1 301 ? 4.305 0.784 15.953 1.00 90.44 301 LEU A N 1
ATOM 2217 C CA . LEU A 1 301 ? 3.379 -0.293 15.577 1.00 90.44 301 LEU A CA 1
ATOM 2218 C C . LEU A 1 301 ? 3.605 -1.572 16.374 1.00 90.44 301 LEU A C 1
ATOM 2220 O O . LEU A 1 301 ? 2.654 -2.140 16.902 1.00 90.44 301 LEU A O 1
ATOM 2224 N N . LEU A 1 302 ? 4.863 -1.980 16.539 1.00 91.12 302 LEU A N 1
ATOM 2225 C CA . LEU A 1 302 ? 5.228 -3.196 17.272 1.00 91.12 302 LEU A CA 1
ATOM 2226 C C . LEU A 1 302 ? 5.218 -3.000 18.799 1.00 91.12 302 LEU A C 1
ATOM 2228 O O . LEU A 1 302 ? 5.817 -3.773 19.545 1.00 91.12 302 LEU A O 1
ATOM 2232 N N . SER A 1 303 ? 4.543 -1.949 19.275 1.00 85.56 303 SER A N 1
ATOM 2233 C CA . SER A 1 303 ? 4.110 -1.824 20.671 1.00 85.56 303 SER A CA 1
ATOM 2234 C C . SER A 1 303 ? 2.828 -2.628 20.949 1.00 85.56 303 SER A C 1
ATOM 2236 O O . SER A 1 303 ? 2.506 -2.864 22.112 1.00 85.56 303 SER A O 1
ATOM 2238 N N . SER A 1 304 ? 2.098 -3.040 19.902 1.00 82.06 304 SER A N 1
ATOM 2239 C CA . SER A 1 304 ? 0.915 -3.904 19.982 1.00 82.06 304 SER A CA 1
ATOM 2240 C C . SER A 1 304 ? 1.276 -5.357 19.641 1.00 82.06 304 SER A C 1
ATOM 2242 O O . SER A 1 304 ? 1.958 -5.571 18.638 1.00 82.06 304 SER A O 1
ATOM 2244 N N . PRO A 1 305 ? 0.797 -6.364 20.398 1.00 85.44 305 PRO A N 1
ATOM 2245 C CA . PRO A 1 305 ? 1.057 -7.775 20.097 1.00 85.44 305 PRO A CA 1
ATOM 2246 C C . PRO A 1 305 ? 0.306 -8.282 18.853 1.00 85.44 305 PRO A C 1
ATOM 2248 O O . PRO A 1 305 ? 0.678 -9.306 18.287 1.00 85.44 305 PRO A O 1
ATOM 2251 N N . ASN A 1 306 ? -0.730 -7.568 18.401 1.00 90.12 306 ASN A N 1
ATOM 2252 C CA . ASN A 1 306 ? -1.571 -7.983 17.272 1.00 90.12 306 ASN A CA 1
ATOM 2253 C C . ASN A 1 306 ? -1.083 -7.432 15.926 1.00 90.12 306 ASN A C 1
ATOM 2255 O O . ASN A 1 306 ? -1.803 -7.496 14.928 1.00 90.12 306 ASN A O 1
ATOM 2259 N N . THR A 1 307 ? 0.093 -6.810 15.898 1.00 93.94 307 THR A N 1
ATOM 2260 C CA . THR A 1 307 ? 0.650 -6.205 14.693 1.00 93.94 307 THR A CA 1
ATOM 2261 C C . THR A 1 307 ? 1.952 -6.879 14.325 1.00 93.94 307 THR A C 1
ATOM 2263 O O . THR A 1 307 ? 2.842 -7.004 15.165 1.00 93.94 307 THR A O 1
ATOM 2266 N N . LYS A 1 308 ? 2.078 -7.264 13.056 1.00 96.88 308 LYS A N 1
ATOM 2267 C CA . LYS A 1 308 ? 3.333 -7.764 12.503 1.00 96.88 308 LYS A CA 1
ATOM 2268 C C . LYS A 1 308 ? 3.755 -6.938 11.302 1.00 96.88 308 LYS A C 1
ATOM 2270 O O . LYS A 1 308 ? 2.927 -6.367 10.587 1.00 96.88 308 LYS A O 1
ATOM 2275 N N . VAL A 1 309 ? 5.062 -6.863 11.087 1.00 98.00 309 VAL A N 1
ATOM 2276 C CA . VAL A 1 309 ? 5.658 -6.081 10.006 1.00 98.00 309 VAL A CA 1
ATOM 2277 C C . VAL A 1 309 ? 6.586 -6.964 9.181 1.00 98.00 309 VAL A C 1
ATOM 2279 O O . VAL A 1 309 ? 7.440 -7.640 9.738 1.00 98.00 309 VAL A O 1
ATOM 2282 N N . ALA A 1 310 ? 6.450 -6.935 7.859 1.00 98.25 310 ALA A N 1
ATOM 2283 C CA . ALA A 1 310 ? 7.457 -7.438 6.926 1.00 98.25 310 ALA A CA 1
ATOM 2284 C C . ALA A 1 310 ? 8.164 -6.256 6.248 1.00 98.25 310 ALA A C 1
ATOM 2286 O O . ALA A 1 310 ? 7.564 -5.195 6.052 1.00 98.25 310 ALA A O 1
ATOM 2287 N N . LEU A 1 311 ? 9.431 -6.429 5.871 1.00 98.62 311 LEU A N 1
ATOM 2288 C CA . LEU A 1 311 ? 10.232 -5.390 5.222 1.00 98.62 311 LEU A CA 1
ATOM 2289 C C . LEU A 1 311 ? 10.585 -5.775 3.789 1.00 98.62 311 LEU A C 1
ATOM 2291 O O . LEU A 1 311 ? 11.138 -6.842 3.521 1.00 98.62 311 LEU A O 1
ATOM 2295 N N . VAL A 1 312 ? 10.325 -4.848 2.876 1.00 98.69 312 VAL A N 1
ATOM 2296 C CA . VAL A 1 312 ? 10.735 -4.919 1.477 1.00 98.69 312 VAL A CA 1
ATOM 2297 C C . VAL A 1 312 ? 11.538 -3.667 1.147 1.00 98.69 312 VAL A C 1
ATOM 2299 O O . VAL A 1 312 ? 11.073 -2.554 1.383 1.00 98.69 312 VAL A O 1
ATOM 2302 N N . SER A 1 313 ? 12.722 -3.825 0.565 1.00 98.25 313 SER A N 1
ATOM 2303 C CA . SER A 1 313 ? 13.450 -2.718 -0.062 1.00 98.25 313 SER A CA 1
ATOM 2304 C C . SER A 1 313 ? 13.469 -2.872 -1.576 1.00 98.25 313 SER A C 1
ATOM 2306 O O . SER A 1 313 ? 13.325 -3.983 -2.100 1.00 98.25 313 SER A O 1
ATOM 2308 N N . PHE A 1 314 ? 13.593 -1.761 -2.303 1.00 97.69 314 PHE A N 1
ATOM 2309 C CA . PHE A 1 314 ? 13.648 -1.817 -3.759 1.00 97.69 314 PHE A CA 1
ATOM 2310 C C . PHE A 1 314 ? 14.478 -0.704 -4.395 1.00 97.69 314 PHE A C 1
ATOM 2312 O O . PHE A 1 314 ? 14.486 0.436 -3.940 1.00 97.69 314 PHE A O 1
ATOM 2319 N N . ALA A 1 315 ? 15.112 -1.051 -5.510 1.00 95.31 315 ALA A N 1
ATOM 2320 C CA . ALA A 1 315 ? 15.784 -0.144 -6.428 1.00 95.31 315 ALA A CA 1
ATOM 2321 C C . ALA A 1 315 ? 15.581 -0.644 -7.871 1.00 95.31 315 ALA A C 1
ATOM 2323 O O . ALA A 1 315 ? 14.445 -0.670 -8.342 1.00 95.31 315 ALA A O 1
ATOM 2324 N N . ASP A 1 316 ? 16.633 -1.121 -8.552 1.00 91.31 316 ASP A N 1
ATOM 2325 C CA . ASP A 1 316 ? 16.521 -1.853 -9.830 1.00 91.31 316 ASP A CA 1
ATOM 2326 C C . ASP A 1 316 ? 15.791 -3.197 -9.669 1.00 91.31 316 ASP A C 1
ATOM 2328 O O . ASP A 1 316 ? 15.184 -3.709 -10.605 1.00 91.31 316 ASP A O 1
ATOM 2332 N N . GLY A 1 317 ? 15.873 -3.780 -8.473 1.00 91.88 317 GLY A N 1
ATOM 2333 C CA . GLY A 1 317 ? 15.209 -5.017 -8.083 1.00 91.88 317 GLY A CA 1
ATOM 2334 C C . GLY A 1 317 ? 14.519 -4.867 -6.734 1.00 91.88 317 GLY A C 1
ATOM 2335 O O . GLY A 1 317 ? 14.459 -3.772 -6.177 1.00 91.88 317 GLY A O 1
ATOM 2336 N N . VAL A 1 318 ? 14.000 -5.974 -6.212 1.00 95.94 318 VAL A N 1
ATOM 2337 C CA . VAL A 1 318 ? 13.261 -6.011 -4.947 1.00 95.94 318 VAL A CA 1
ATOM 2338 C C . VAL A 1 318 ? 13.884 -7.049 -4.028 1.00 95.94 318 VAL A C 1
ATOM 2340 O O . VAL A 1 318 ? 14.159 -8.166 -4.463 1.00 95.94 318 VAL A O 1
ATOM 2343 N N . THR A 1 319 ? 14.048 -6.689 -2.760 1.00 97.75 319 THR A N 1
ATOM 2344 C CA . THR A 1 319 ? 14.546 -7.574 -1.708 1.00 97.75 319 THR A CA 1
ATOM 2345 C C . THR A 1 319 ? 13.500 -7.669 -0.610 1.00 97.75 319 THR A C 1
ATOM 2347 O O . THR A 1 319 ? 13.124 -6.658 -0.018 1.00 97.75 319 THR A O 1
ATOM 2350 N N . ALA A 1 320 ? 13.033 -8.884 -0.329 1.00 97.81 320 ALA A N 1
ATOM 2351 C CA . ALA A 1 320 ? 12.299 -9.178 0.895 1.00 97.81 320 ALA A CA 1
ATOM 2352 C C . ALA A 1 320 ? 13.320 -9.513 1.989 1.00 97.81 320 ALA A C 1
ATOM 2354 O O . ALA A 1 320 ? 14.121 -10.432 1.825 1.00 97.81 320 ALA A O 1
ATOM 2355 N N . HIS A 1 321 ? 13.328 -8.735 3.066 1.00 97.88 321 HIS A N 1
ATOM 2356 C CA . HIS A 1 321 ? 14.247 -8.931 4.186 1.00 97.88 321 HIS A CA 1
ATOM 2357 C C . HIS A 1 321 ? 13.700 -9.987 5.142 1.00 97.88 321 HIS A C 1
ATOM 2359 O O . HIS A 1 321 ? 12.493 -10.237 5.149 1.00 97.88 321 HIS A O 1
ATOM 2365 N N . LEU A 1 322 ? 14.580 -10.589 5.948 1.00 96.44 322 LEU A N 1
ATOM 2366 C CA . LEU A 1 322 ? 14.211 -11.633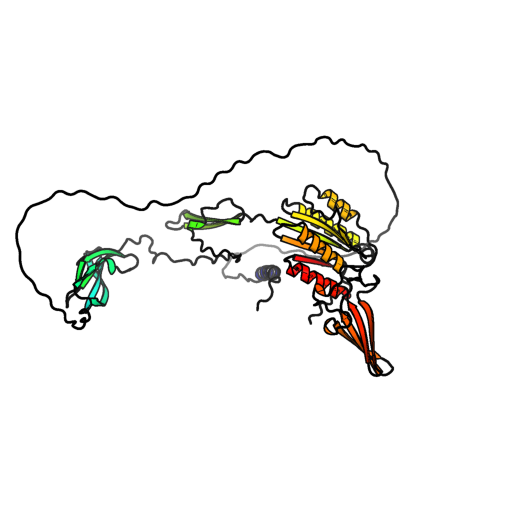 6.913 1.00 96.44 322 LEU A CA 1
ATOM 2367 C C . LEU A 1 322 ? 13.396 -12.752 6.250 1.00 96.44 322 LEU A C 1
ATOM 2369 O O . LEU A 1 322 ? 12.350 -13.138 6.755 1.00 96.44 322 LEU A O 1
ATOM 2373 N N . ASP A 1 323 ? 13.806 -13.189 5.057 1.00 94.81 323 ASP A N 1
ATOM 2374 C CA . ASP A 1 323 ? 13.101 -14.180 4.231 1.00 94.81 323 ASP A CA 1
ATOM 2375 C C . ASP A 1 323 ? 11.623 -13.841 3.928 1.00 94.81 323 ASP A C 1
ATOM 2377 O O . ASP A 1 323 ? 10.809 -14.725 3.667 1.00 94.81 323 ASP A O 1
ATOM 2381 N N . GLY A 1 324 ? 11.251 -12.555 3.969 1.00 95.00 324 GLY A N 1
ATOM 2382 C CA . GLY A 1 324 ? 9.878 -12.087 3.749 1.00 95.00 324 GLY A CA 1
ATOM 2383 C C . GLY A 1 324 ? 8.925 -12.345 4.918 1.00 95.00 324 GLY A C 1
ATOM 2384 O O . GLY A 1 324 ? 7.711 -12.238 4.754 1.00 95.00 324 GLY A O 1
ATOM 2385 N N . ARG A 1 325 ? 9.454 -12.687 6.093 1.00 95.38 325 ARG A N 1
ATOM 2386 C CA . ARG A 1 325 ? 8.668 -13.014 7.285 1.00 95.38 325 ARG A CA 1
ATOM 2387 C C . ARG A 1 325 ? 8.018 -11.765 7.881 1.00 95.38 325 ARG A C 1
ATOM 2389 O O . ARG A 1 325 ? 8.625 -10.696 7.938 1.00 95.38 325 ARG A O 1
ATOM 2396 N N . PHE A 1 326 ? 6.804 -11.932 8.400 1.00 96.81 326 PHE A N 1
ATOM 2397 C CA . PHE A 1 326 ? 6.149 -10.939 9.249 1.00 96.81 326 PHE A CA 1
ATOM 2398 C C . PHE A 1 326 ? 6.625 -11.107 10.692 1.00 96.81 326 PHE A C 1
ATOM 2400 O O . PHE A 1 326 ? 6.380 -12.147 11.306 1.00 96.81 326 PHE A O 1
ATOM 2407 N N . VAL A 1 327 ? 7.290 -10.086 11.229 1.00 95.75 327 VAL A N 1
ATOM 2408 C CA . VAL A 1 327 ? 7.863 -10.095 12.580 1.00 95.75 327 VAL A CA 1
ATOM 2409 C C . VAL A 1 327 ? 7.065 -9.246 13.564 1.00 95.75 327 VAL A C 1
ATOM 2411 O O . VAL A 1 327 ? 6.461 -8.242 13.178 1.00 95.75 327 VAL A O 1
ATOM 2414 N N . GLY A 1 328 ? 7.049 -9.664 14.831 1.00 94.75 328 GLY A N 1
ATOM 2415 C CA . GLY A 1 328 ? 6.297 -9.022 15.907 1.00 94.75 328 GLY A CA 1
ATOM 2416 C C . GLY A 1 328 ? 7.183 -8.219 16.860 1.00 94.75 328 GLY A C 1
ATOM 2417 O O . GLY A 1 328 ? 8.301 -7.820 16.536 1.00 94.75 328 GLY A O 1
ATOM 2418 N N . SER A 1 329 ? 6.676 -7.974 18.071 1.00 92.81 329 SER A N 1
ATOM 2419 C CA . SER A 1 329 ? 7.397 -7.236 19.118 1.00 92.81 329 SER A CA 1
ATOM 2420 C C . SER A 1 329 ? 8.736 -7.865 19.504 1.00 92.81 329 SER A C 1
ATOM 2422 O O . SER A 1 329 ? 9.663 -7.136 19.867 1.00 92.81 329 SER A O 1
ATOM 2424 N N . ASP A 1 330 ? 8.830 -9.192 19.423 1.00 92.88 330 ASP A N 1
ATOM 2425 C CA . ASP A 1 330 ? 9.960 -9.969 19.929 1.00 92.88 330 ASP A CA 1
ATOM 2426 C C . ASP A 1 330 ? 11.175 -9.862 18.998 1.00 92.88 330 ASP A C 1
ATOM 2428 O O . ASP A 1 330 ? 12.301 -9.697 19.467 1.00 92.88 330 ASP A O 1
ATOM 2432 N N . GLU A 1 331 ? 10.953 -9.830 17.682 1.00 95.19 331 GLU A N 1
ATOM 2433 C CA . GLU A 1 331 ? 12.007 -9.679 16.671 1.00 95.19 331 GLU A CA 1
ATOM 2434 C C . GLU A 1 331 ? 12.159 -8.229 16.172 1.00 95.19 331 GLU A C 1
ATOM 2436 O O . GLU A 1 331 ? 12.868 -7.947 15.203 1.00 95.19 331 GLU A O 1
ATOM 2441 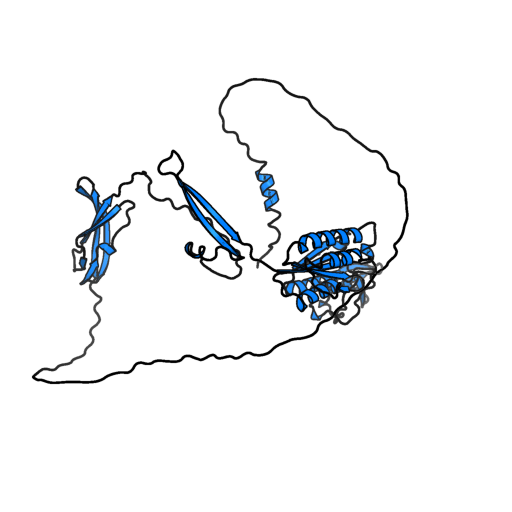N N . LYS A 1 332 ? 11.545 -7.259 16.863 1.00 95.19 332 LYS A N 1
ATOM 2442 C CA . LYS A 1 332 ? 11.600 -5.832 16.501 1.00 95.19 332 LYS A CA 1
ATOM 2443 C C . LYS A 1 332 ? 13.026 -5.323 16.269 1.00 95.19 332 LYS A C 1
ATOM 2445 O O . LYS A 1 332 ? 13.253 -4.537 15.353 1.00 95.19 332 LYS A O 1
ATOM 2450 N N . GLN A 1 333 ? 13.988 -5.732 17.100 1.00 96.50 333 GLN A N 1
ATOM 2451 C CA . GLN A 1 333 ? 15.371 -5.260 16.972 1.00 96.50 333 GLN A CA 1
ATOM 2452 C C . GLN A 1 333 ? 16.039 -5.764 15.685 1.00 96.50 333 GLN A C 1
ATOM 2454 O O . GLN A 1 333 ? 16.829 -5.036 15.090 1.00 96.50 333 GLN A O 1
ATOM 2459 N N . GLU A 1 334 ? 15.705 -6.974 15.238 1.00 97.06 334 GLU A N 1
ATOM 2460 C CA . GLU A 1 334 ? 16.209 -7.543 13.987 1.00 97.06 334 GLU A CA 1
ATOM 2461 C C . GLU A 1 334 ? 15.713 -6.723 12.787 1.00 97.06 334 GLU A C 1
ATOM 2463 O O . GLU A 1 334 ? 16.506 -6.279 11.959 1.00 97.06 334 GLU A O 1
ATOM 2468 N N . LEU A 1 335 ? 14.421 -6.380 12.778 1.00 97.88 335 LEU A N 1
ATOM 2469 C CA . LEU A 1 335 ? 13.831 -5.494 11.774 1.00 97.88 335 LEU A CA 1
ATOM 2470 C C . LEU A 1 335 ? 14.465 -4.092 11.757 1.00 97.88 335 LEU A C 1
ATOM 2472 O O . LEU A 1 335 ? 14.727 -3.541 10.687 1.00 97.88 335 LEU A O 1
ATOM 2476 N N . LEU A 1 336 ? 14.737 -3.504 12.928 1.00 97.81 336 LEU A N 1
ATOM 2477 C CA . LEU A 1 336 ? 15.410 -2.201 13.021 1.00 97.81 336 LEU A CA 1
ATOM 2478 C C . LEU A 1 336 ? 16.848 -2.251 12.482 1.00 97.81 336 LEU A C 1
ATOM 2480 O O . LEU A 1 336 ? 17.308 -1.281 11.874 1.00 97.81 336 LEU A O 1
ATOM 2484 N N . ASN A 1 337 ? 17.553 -3.367 12.673 1.00 98.00 337 ASN A N 1
ATOM 2485 C CA . ASN A 1 337 ? 18.898 -3.554 12.131 1.00 98.00 337 ASN A CA 1
ATOM 2486 C C . ASN A 1 337 ? 18.871 -3.628 10.594 1.00 98.00 337 ASN A C 1
ATOM 2488 O O . ASN A 1 337 ? 19.672 -2.954 9.946 1.00 98.00 337 ASN A O 1
ATOM 2492 N N . GLU A 1 338 ? 17.910 -4.353 10.011 1.00 98.19 338 GLU A N 1
ATOM 2493 C CA . GLU A 1 338 ? 17.714 -4.413 8.554 1.00 98.19 338 GLU A CA 1
ATOM 2494 C C . GLU A 1 338 ? 17.429 -3.029 7.953 1.00 98.19 338 GLU A C 1
ATOM 2496 O O . GLU A 1 338 ? 18.062 -2.627 6.974 1.00 98.19 338 GLU A O 1
ATOM 2501 N N . ILE A 1 339 ? 16.539 -2.246 8.578 1.00 97.69 339 ILE A N 1
ATOM 2502 C CA . ILE A 1 339 ? 16.239 -0.866 8.156 1.00 97.69 339 ILE A CA 1
ATOM 2503 C C . ILE A 1 339 ? 17.506 0.000 8.191 1.00 97.69 339 ILE A C 1
ATOM 2505 O O . ILE A 1 339 ? 17.787 0.755 7.251 1.00 97.69 339 ILE A O 1
ATOM 2509 N N . ASN A 1 340 ? 18.300 -0.119 9.257 1.00 96.88 340 ASN A N 1
ATOM 2510 C CA . ASN A 1 340 ? 19.553 0.615 9.399 1.00 96.88 340 ASN A CA 1
ATOM 2511 C C . ASN A 1 340 ? 20.606 0.218 8.362 1.00 96.88 340 ASN A C 1
ATOM 2513 O O . ASN A 1 340 ? 21.370 1.083 7.919 1.00 96.88 340 ASN A O 1
ATOM 2517 N N . GLY A 1 341 ? 20.607 -1.037 7.916 1.00 96.31 341 GLY A N 1
ATOM 2518 C CA . GLY A 1 341 ? 21.509 -1.558 6.891 1.00 96.31 341 GLY A CA 1
ATOM 2519 C C . GLY A 1 341 ? 21.213 -1.084 5.463 1.00 96.31 341 GLY A C 1
ATOM 2520 O O . GLY A 1 341 ? 22.079 -1.196 4.598 1.00 96.31 341 GLY A O 1
ATOM 2521 N N . LEU A 1 342 ? 20.032 -0.513 5.190 1.00 96.88 342 LEU A N 1
ATOM 2522 C CA . LEU A 1 342 ? 19.636 -0.140 3.825 1.00 96.88 342 LEU A CA 1
ATOM 2523 C C . LEU A 1 342 ? 20.578 0.900 3.195 1.00 96.88 342 LEU A C 1
ATOM 2525 O O . LEU A 1 342 ? 20.925 1.908 3.809 1.00 96.88 342 LEU A O 1
ATOM 2529 N N . THR A 1 343 ? 20.961 0.713 1.935 1.00 94.38 343 THR A N 1
ATOM 2530 C CA . THR A 1 343 ? 21.832 1.653 1.210 1.00 94.38 343 THR A CA 1
ATOM 2531 C C . THR A 1 343 ? 21.214 2.040 -0.121 1.00 94.38 343 THR A C 1
ATOM 2533 O O . THR A 1 343 ? 20.557 1.230 -0.762 1.00 94.38 343 THR A O 1
ATOM 2536 N N . ALA A 1 344 ? 21.398 3.300 -0.516 1.00 94.69 344 ALA A N 1
ATOM 2537 C CA . ALA A 1 344 ? 20.763 3.851 -1.704 1.00 94.69 344 ALA A CA 1
ATOM 2538 C C . ALA A 1 344 ? 21.634 3.660 -2.956 1.00 94.69 344 ALA A C 1
ATOM 2540 O O . ALA A 1 344 ? 22.745 4.190 -3.016 1.00 94.69 344 ALA A O 1
ATOM 2541 N N . ASN A 1 345 ? 21.136 2.929 -3.953 1.00 91.62 345 ASN A N 1
ATOM 2542 C CA . ASN A 1 345 ? 21.785 2.703 -5.243 1.00 91.62 345 ASN A CA 1
ATOM 2543 C C . ASN A 1 345 ? 20.782 2.174 -6.287 1.00 91.62 345 ASN A C 1
ATOM 2545 O O . ASN A 1 345 ? 19.816 1.523 -5.919 1.00 91.62 345 ASN A O 1
ATOM 2549 N N . GLY A 1 346 ? 21.041 2.386 -7.580 1.00 92.38 346 GLY A N 1
ATOM 2550 C CA . GLY A 1 346 ? 20.216 1.868 -8.684 1.00 92.38 346 GLY A CA 1
ATOM 2551 C C . GLY A 1 346 ? 19.063 2.787 -9.099 1.00 92.38 346 GLY A C 1
ATOM 2552 O O . GLY A 1 346 ? 18.990 3.941 -8.677 1.00 92.38 346 GLY A O 1
ATOM 2553 N N . GLY A 1 347 ? 18.181 2.295 -9.965 1.00 93.38 347 GLY A N 1
ATOM 2554 C CA . GLY A 1 347 ? 16.928 2.947 -10.348 1.00 93.38 347 GLY A CA 1
ATOM 2555 C C . GLY A 1 347 ? 15.775 2.615 -9.403 1.00 93.38 347 GLY A C 1
ATOM 2556 O O . GLY A 1 347 ? 15.996 2.260 -8.250 1.00 93.38 347 GLY A O 1
ATOM 2557 N N . THR A 1 348 ? 14.539 2.747 -9.888 1.00 95.19 348 THR A N 1
ATOM 2558 C CA . THR A 1 348 ? 13.336 2.808 -9.045 1.00 95.19 348 THR A CA 1
ATOM 2559 C C . THR A 1 348 ? 12.218 1.941 -9.633 1.00 95.19 348 THR A C 1
ATOM 2561 O O . THR A 1 348 ? 11.399 2.403 -10.431 1.00 95.19 348 THR A O 1
ATOM 2564 N N . PHE A 1 349 ? 12.164 0.661 -9.256 1.00 96.88 349 PHE A N 1
ATOM 2565 C CA . PHE A 1 349 ? 11.182 -0.316 -9.745 1.00 96.88 349 PHE A CA 1
ATOM 2566 C C . PHE A 1 349 ? 9.974 -0.451 -8.803 1.00 96.88 349 PHE A C 1
ATOM 2568 O O . PHE A 1 349 ? 9.627 -1.532 -8.324 1.00 96.88 349 PHE A O 1
ATOM 2575 N N . THR A 1 350 ? 9.275 0.662 -8.570 1.00 97.31 350 THR A N 1
ATOM 2576 C CA . THR A 1 350 ? 8.139 0.741 -7.633 1.00 97.31 350 THR A CA 1
ATOM 2577 C C . THR A 1 350 ? 7.035 -0.278 -7.923 1.00 97.31 350 THR A C 1
ATOM 2579 O O . THR A 1 350 ? 6.438 -0.816 -6.993 1.00 97.31 350 THR A O 1
ATOM 2582 N N . GLN A 1 351 ? 6.776 -0.587 -9.200 1.00 97.75 351 GLN A N 1
ATOM 2583 C CA . GLN A 1 351 ? 5.788 -1.603 -9.573 1.00 97.75 351 GLN A CA 1
ATOM 2584 C C . GLN A 1 351 ? 6.146 -2.984 -8.998 1.00 97.75 351 GLN A C 1
ATOM 2586 O O . GLN A 1 351 ? 5.299 -3.647 -8.406 1.00 97.75 351 GLN A O 1
ATOM 2591 N N . ALA A 1 352 ? 7.403 -3.414 -9.127 1.00 97.31 352 ALA A N 1
ATOM 2592 C CA . ALA A 1 352 ? 7.839 -4.699 -8.594 1.00 97.31 352 ALA A CA 1
ATOM 2593 C C . ALA A 1 352 ? 7.752 -4.739 -7.065 1.00 97.31 352 ALA A C 1
ATOM 2595 O O . ALA A 1 352 ? 7.361 -5.762 -6.507 1.00 97.31 352 ALA A O 1
ATOM 2596 N N . ALA A 1 353 ? 8.056 -3.624 -6.399 1.00 97.75 353 ALA A N 1
ATOM 2597 C CA . ALA A 1 353 ? 8.001 -3.525 -4.945 1.00 97.75 353 ALA A CA 1
ATOM 2598 C C . ALA A 1 353 ? 6.574 -3.682 -4.399 1.00 97.75 353 ALA A C 1
ATOM 2600 O O . ALA A 1 353 ? 6.345 -4.474 -3.486 1.00 97.75 353 ALA A O 1
ATOM 2601 N N . ILE A 1 354 ? 5.599 -2.985 -5.000 1.00 98.38 354 ILE A N 1
ATOM 2602 C CA . ILE A 1 354 ? 4.178 -3.110 -4.633 1.00 98.38 354 ILE A CA 1
ATOM 2603 C C . ILE A 1 354 ? 3.704 -4.545 -4.847 1.00 98.38 354 ILE A C 1
ATOM 2605 O O . ILE A 1 354 ? 3.042 -5.111 -3.980 1.00 98.38 354 ILE A O 1
ATOM 2609 N N . ARG A 1 355 ? 4.086 -5.155 -5.971 1.00 97.88 355 ARG A N 1
ATOM 2610 C CA . ARG A 1 355 ? 3.731 -6.538 -6.272 1.00 97.88 355 ARG A CA 1
ATOM 2611 C C . ARG A 1 355 ? 4.315 -7.532 -5.273 1.00 97.88 355 ARG A C 1
ATOM 2613 O O . ARG A 1 355 ? 3.624 -8.457 -4.862 1.00 97.88 355 ARG A O 1
ATOM 2620 N N . GLN A 1 356 ? 5.582 -7.367 -4.894 1.00 98.12 356 GLN A N 1
ATOM 2621 C CA . GLN A 1 356 ? 6.211 -8.230 -3.896 1.00 98.12 356 GLN A CA 1
ATOM 2622 C C . GLN A 1 356 ? 5.512 -8.093 -2.543 1.00 98.12 356 GLN A C 1
ATOM 2624 O O . GLN A 1 356 ? 5.219 -9.096 -1.904 1.00 98.12 356 GLN A O 1
ATOM 2629 N N . ALA A 1 357 ? 5.196 -6.865 -2.131 1.00 98.56 357 ALA A N 1
ATOM 2630 C CA . ALA A 1 357 ? 4.477 -6.613 -0.889 1.00 98.56 357 ALA A CA 1
ATOM 2631 C C . ALA A 1 357 ? 3.067 -7.222 -0.891 1.00 98.56 357 ALA A C 1
ATOM 2633 O O . ALA A 1 357 ? 2.669 -7.858 0.082 1.00 98.56 357 ALA A O 1
ATOM 2634 N N . ARG A 1 358 ? 2.342 -7.086 -2.007 1.00 98.19 358 ARG A N 1
ATOM 2635 C CA . ARG A 1 358 ? 1.046 -7.737 -2.233 1.00 98.19 358 ARG A CA 1
ATOM 2636 C C . ARG A 1 358 ? 1.153 -9.255 -2.078 1.00 98.19 358 ARG A C 1
ATOM 2638 O O . ARG A 1 358 ? 0.412 -9.823 -1.289 1.00 98.19 358 ARG A O 1
ATOM 2645 N N . ARG A 1 359 ? 2.132 -9.889 -2.732 1.00 97.56 359 ARG A N 1
ATOM 2646 C CA . ARG A 1 359 ? 2.361 -11.340 -2.619 1.00 97.56 359 ARG A CA 1
ATOM 2647 C C . ARG A 1 359 ? 2.639 -11.801 -1.197 1.00 97.56 359 ARG A C 1
ATOM 2649 O O . ARG A 1 359 ? 2.057 -12.787 -0.772 1.00 97.56 359 ARG A O 1
ATOM 2656 N N . LEU A 1 360 ? 3.471 -11.079 -0.443 1.00 98.06 360 LEU A N 1
ATOM 2657 C CA . LEU A 1 360 ? 3.719 -11.422 0.962 1.00 98.06 360 LEU A CA 1
ATOM 2658 C C . LEU A 1 360 ? 2.417 -11.410 1.784 1.00 98.06 360 LEU A C 1
ATOM 2660 O O . LEU A 1 360 ? 2.189 -12.310 2.586 1.00 98.06 360 LEU A O 1
ATOM 2664 N N . LEU A 1 361 ? 1.536 -10.430 1.560 1.00 98.06 361 LEU A N 1
ATOM 2665 C CA . LEU A 1 361 ? 0.236 -10.340 2.241 1.00 98.06 361 LEU A CA 1
ATOM 2666 C C . LEU A 1 361 ? -0.788 -11.381 1.759 1.00 98.06 361 LEU A C 1
ATOM 2668 O O . LEU A 1 361 ? -1.690 -11.755 2.509 1.00 98.06 361 LEU A O 1
ATOM 2672 N N . GLU A 1 362 ? -0.699 -11.829 0.513 1.00 95.31 362 GLU A N 1
ATOM 2673 C CA . GLU A 1 362 ? -1.563 -12.886 -0.024 1.00 95.31 362 GLU A CA 1
ATOM 2674 C C . GLU A 1 362 ? -1.133 -14.273 0.456 1.00 95.31 362 GLU A C 1
ATOM 2676 O O . GLU A 1 362 ? -1.982 -15.090 0.798 1.00 95.31 362 GLU A O 1
ATOM 2681 N N . GLU A 1 363 ? 0.173 -14.534 0.490 1.00 93.38 363 GLU A N 1
ATOM 2682 C CA . GLU A 1 363 ? 0.731 -15.863 0.750 1.00 93.38 363 GLU A CA 1
ATOM 2683 C C . GLU A 1 363 ? 0.918 -16.157 2.244 1.00 93.38 363 GLU A C 1
ATOM 2685 O O . GLU A 1 363 ? 0.837 -17.318 2.641 1.00 93.38 363 GLU A O 1
ATOM 2690 N N . ALA A 1 364 ? 1.189 -15.137 3.070 1.00 91.44 364 ALA A N 1
ATOM 2691 C CA . ALA A 1 364 ? 1.633 -15.336 4.454 1.00 91.44 364 ALA A CA 1
ATOM 2692 C C . ALA A 1 364 ? 0.780 -14.641 5.529 1.00 91.44 364 ALA A C 1
ATOM 2694 O O . ALA A 1 364 ? 1.065 -14.819 6.714 1.00 91.44 364 ALA A O 1
ATOM 2695 N N . SER A 1 365 ? -0.229 -13.845 5.155 1.00 93.06 365 SER A N 1
ATOM 2696 C CA . SER A 1 365 ? -1.037 -13.077 6.112 1.00 93.06 365 SER A CA 1
ATOM 2697 C C . SER A 1 365 ? -2.484 -13.560 6.192 1.00 93.06 365 SER A C 1
ATOM 2699 O O . SER A 1 365 ? -3.203 -13.566 5.191 1.00 93.06 365 SER A O 1
ATOM 2701 N N . ASP A 1 366 ? -2.935 -13.825 7.417 1.00 90.75 366 ASP A N 1
ATOM 2702 C CA . ASP A 1 366 ? -4.335 -14.097 7.775 1.00 90.75 366 ASP A CA 1
ATOM 2703 C C . ASP A 1 366 ? -4.952 -12.956 8.610 1.00 90.75 366 ASP A C 1
ATOM 2705 O O . ASP A 1 366 ? -5.998 -13.124 9.234 1.00 90.75 366 ASP A O 1
ATOM 2709 N N . ALA A 1 367 ? -4.297 -11.790 8.655 1.00 93.75 367 ALA A N 1
ATOM 2710 C CA . ALA A 1 367 ? -4.723 -10.671 9.489 1.00 93.75 367 ALA A CA 1
ATOM 2711 C C . ALA A 1 367 ? -6.001 -9.983 8.975 1.00 93.75 367 ALA A C 1
ATOM 2713 O O . ALA A 1 367 ? -6.227 -9.878 7.766 1.00 93.75 367 ALA A O 1
ATOM 2714 N N . ASP A 1 368 ? -6.781 -9.411 9.900 1.00 93.88 368 ASP A N 1
ATOM 2715 C CA . ASP A 1 368 ? -8.005 -8.648 9.596 1.00 93.88 368 ASP A CA 1
ATOM 2716 C C . ASP A 1 368 ? -7.721 -7.418 8.719 1.00 93.88 368 ASP A C 1
ATOM 2718 O O . ASP A 1 368 ? -8.558 -6.972 7.925 1.00 93.88 368 ASP A O 1
ATOM 2722 N N . HIS A 1 369 ? -6.532 -6.836 8.878 1.00 95.00 369 HIS A N 1
ATOM 2723 C CA . HIS A 1 369 ? -6.086 -5.666 8.138 1.00 95.00 369 HIS A CA 1
ATOM 2724 C C . HIS A 1 369 ? -4.742 -5.927 7.463 1.00 95.00 369 HIS A C 1
ATOM 2726 O O . HIS A 1 369 ? -3.718 -6.098 8.121 1.00 95.00 369 HIS A O 1
ATOM 2732 N N . LYS A 1 370 ? -4.749 -5.883 6.129 1.00 98.06 370 LYS A N 1
ATOM 2733 C CA . LYS A 1 370 ? -3.564 -6.034 5.281 1.00 98.06 370 LYS A CA 1
ATOM 2734 C C . LYS A 1 370 ? -3.157 -4.676 4.728 1.00 98.06 370 LYS A C 1
ATOM 2736 O O . LYS A 1 370 ? -3.955 -4.005 4.063 1.00 98.06 370 LYS A O 1
ATOM 2741 N N . VAL A 1 371 ? -1.932 -4.245 5.021 1.00 97.94 371 VAL A N 1
ATOM 2742 C CA . VAL A 1 371 ? -1.482 -2.878 4.730 1.00 97.94 371 VAL A CA 1
ATOM 2743 C C . VAL A 1 371 ? -0.119 -2.866 4.047 1.00 97.94 371 VAL A C 1
ATOM 2745 O O . VAL A 1 371 ? 0.816 -3.517 4.491 1.00 97.94 371 VAL A O 1
ATOM 2748 N N . ILE A 1 372 ? 0.028 -2.049 3.007 1.00 98.56 372 ILE A N 1
ATOM 2749 C CA . ILE A 1 372 ? 1.315 -1.697 2.400 1.00 98.56 372 ILE A CA 1
ATOM 2750 C C . ILE A 1 372 ? 1.625 -0.240 2.739 1.00 98.56 372 ILE A C 1
ATOM 2752 O O . ILE A 1 372 ? 0.799 0.648 2.514 1.00 98.56 372 ILE A O 1
ATOM 2756 N N . VAL A 1 373 ? 2.830 0.026 3.237 1.00 97.94 373 VAL A N 1
ATOM 2757 C CA . VAL A 1 373 ? 3.330 1.386 3.472 1.00 97.94 373 VAL A CA 1
ATOM 2758 C C . VAL A 1 373 ? 4.573 1.618 2.627 1.00 97.94 373 VAL A C 1
ATOM 2760 O O . VAL A 1 373 ? 5.626 1.064 2.905 1.00 97.94 373 VAL A O 1
ATOM 2763 N N . LEU A 1 374 ? 4.446 2.448 1.594 1.00 97.12 374 LEU A N 1
ATOM 2764 C CA . LEU A 1 374 ? 5.504 2.774 0.642 1.00 97.12 374 LEU A CA 1
ATOM 2765 C C . LEU A 1 374 ? 6.191 4.097 1.003 1.00 97.12 374 LEU A C 1
ATOM 2767 O O . LEU A 1 374 ? 5.539 5.140 1.042 1.00 97.12 374 LEU A O 1
ATOM 2771 N N . LEU A 1 375 ? 7.509 4.077 1.195 1.00 95.06 375 LEU A N 1
ATOM 2772 C CA . LEU A 1 375 ? 8.360 5.258 1.362 1.00 95.06 375 LEU A CA 1
ATOM 2773 C C . LEU A 1 375 ? 9.228 5.412 0.112 1.00 95.06 375 LEU A C 1
ATOM 2775 O O . LEU A 1 375 ? 10.069 4.560 -0.144 1.00 95.06 375 LEU A O 1
ATOM 2779 N N . SER A 1 376 ? 9.031 6.482 -0.659 1.00 92.19 376 SER A N 1
ATOM 2780 C CA . SER A 1 376 ? 9.745 6.723 -1.925 1.00 92.19 376 SER A CA 1
ATOM 2781 C C . SER A 1 376 ? 9.875 8.220 -2.214 1.00 92.19 376 SER A C 1
ATOM 2783 O O . SER A 1 376 ? 9.150 9.036 -1.639 1.00 92.19 376 SER A O 1
ATOM 2785 N N . ASP A 1 377 ? 10.788 8.620 -3.098 1.00 87.00 377 ASP A N 1
ATOM 2786 C CA . ASP A 1 377 ? 10.838 9.988 -3.627 1.00 87.00 377 ASP A CA 1
ATOM 2787 C C . ASP A 1 377 ? 9.909 10.213 -4.840 1.00 87.00 377 ASP A C 1
ATOM 2789 O O . ASP A 1 377 ? 9.643 11.364 -5.192 1.00 87.00 377 ASP A O 1
ATOM 2793 N N . GLY A 1 378 ? 9.292 9.148 -5.367 1.00 81.75 378 GLY A N 1
ATOM 2794 C CA . GLY A 1 378 ? 8.122 9.216 -6.245 1.00 81.75 378 GLY A CA 1
ATOM 2795 C C . GLY A 1 378 ? 8.409 9.250 -7.746 1.00 81.75 378 GLY A C 1
ATOM 2796 O O . GLY A 1 378 ? 7.522 9.649 -8.504 1.00 81.75 378 GLY A O 1
ATOM 2797 N N . GLU A 1 379 ? 9.595 8.824 -8.186 1.00 89.81 379 GLU A N 1
ATOM 2798 C CA . GLU A 1 379 ? 9.981 8.802 -9.606 1.00 89.81 379 GLU A CA 1
ATOM 2799 C C . GLU A 1 379 ? 10.357 7.383 -10.074 1.00 89.81 379 GLU A C 1
ATOM 2801 O O . GLU A 1 379 ? 11.537 7.058 -10.177 1.00 89.81 379 GLU A O 1
ATOM 2806 N N . PRO A 1 380 ? 9.377 6.506 -10.379 1.00 94.44 380 PRO A N 1
ATOM 2807 C CA . PRO A 1 380 ? 9.668 5.168 -10.888 1.00 94.44 380 PRO A CA 1
ATOM 2808 C C . PRO A 1 380 ? 10.398 5.239 -12.230 1.00 94.44 380 PRO A C 1
ATOM 2810 O O . PRO A 1 380 ? 9.939 5.941 -13.126 1.00 94.44 380 PRO A O 1
ATOM 2813 N N . THR A 1 381 ? 11.480 4.481 -12.395 1.00 95.31 381 THR A N 1
ATOM 2814 C CA . THR A 1 381 ? 12.302 4.428 -13.621 1.00 95.31 381 THR A CA 1
ATOM 2815 C C . THR A 1 381 ? 12.342 3.044 -14.270 1.00 95.31 381 THR A C 1
ATOM 2817 O O . THR A 1 381 ? 12.930 2.876 -15.338 1.00 95.31 381 THR A O 1
ATOM 2820 N N . TYR A 1 382 ? 11.663 2.070 -13.654 1.00 95.94 382 TYR A N 1
ATOM 2821 C CA . TYR A 1 382 ? 11.420 0.740 -14.203 1.00 95.94 382 TYR A CA 1
ATOM 2822 C C . TYR A 1 382 ? 9.962 0.306 -14.015 1.00 95.94 382 TYR A C 1
ATOM 2824 O O . TYR A 1 382 ? 9.281 0.692 -13.062 1.00 95.94 382 TYR A O 1
ATOM 2832 N N . SER A 1 383 ? 9.485 -0.541 -14.923 1.00 96.06 383 SER A N 1
ATOM 2833 C CA . SER A 1 383 ? 8.203 -1.251 -14.827 1.00 96.06 383 SER A CA 1
ATOM 2834 C C . SER A 1 383 ? 8.301 -2.611 -15.509 1.00 96.06 383 SER A C 1
ATOM 2836 O O . SER A 1 383 ? 9.189 -2.820 -16.326 1.00 96.06 383 SER A O 1
ATOM 2838 N N . TYR A 1 384 ? 7.377 -3.534 -15.261 1.00 95.69 384 TYR A N 1
ATOM 2839 C CA . TYR A 1 384 ? 7.294 -4.753 -16.063 1.00 95.69 384 TYR A CA 1
ATOM 2840 C C . TYR A 1 384 ? 6.969 -4.428 -17.526 1.00 95.69 384 TYR A C 1
ATOM 2842 O O . TYR A 1 384 ? 6.405 -3.375 -17.852 1.00 95.69 384 TYR A O 1
ATOM 2850 N N . ARG A 1 385 ? 7.356 -5.334 -18.427 1.00 93.19 385 ARG A N 1
ATOM 2851 C CA . ARG A 1 385 ? 7.017 -5.225 -19.850 1.00 93.19 385 ARG A CA 1
ATOM 2852 C C . ARG A 1 385 ? 5.513 -5.389 -20.032 1.00 93.19 385 ARG A C 1
ATOM 2854 O O . ARG A 1 385 ? 4.873 -6.115 -19.281 1.00 93.19 385 ARG A O 1
ATOM 2861 N N . ILE A 1 386 ? 4.960 -4.758 -21.061 1.00 92.00 386 ILE A N 1
ATOM 2862 C CA . ILE A 1 386 ? 3.571 -4.992 -21.471 1.00 92.00 386 ILE A CA 1
ATOM 2863 C C . ILE A 1 386 ? 3.575 -5.976 -22.640 1.00 92.00 386 ILE A C 1
ATOM 2865 O O . ILE A 1 386 ? 4.306 -5.780 -23.615 1.00 92.00 386 ILE A O 1
ATOM 2869 N N . ARG A 1 387 ? 2.761 -7.034 -22.546 1.00 89.56 387 ARG A N 1
ATOM 2870 C CA . ARG A 1 387 ? 2.696 -8.128 -23.531 1.00 89.56 387 ARG A CA 1
ATOM 2871 C C . ARG A 1 387 ? 2.265 -7.636 -24.915 1.00 89.56 387 ARG A C 1
ATOM 2873 O O . ARG A 1 387 ? 2.867 -8.018 -25.917 1.00 89.56 387 ARG A O 1
ATOM 2880 N N . THR A 1 388 ? 1.267 -6.753 -24.973 1.00 84.56 388 THR A N 1
ATOM 2881 C CA . THR A 1 388 ? 0.664 -6.278 -26.230 1.00 84.56 388 THR A CA 1
ATOM 2882 C C . THR A 1 388 ? 0.923 -4.789 -26.437 1.00 84.56 388 THR A C 1
ATOM 2884 O O . THR A 1 388 ? 0.075 -3.931 -26.209 1.00 84.56 388 THR A O 1
ATOM 2887 N N . ILE A 1 389 ? 2.134 -4.468 -26.888 1.00 83.62 389 ILE A N 1
ATOM 2888 C CA . ILE A 1 389 ? 2.597 -3.078 -26.989 1.00 83.62 389 ILE A CA 1
ATOM 2889 C C . ILE A 1 389 ? 2.199 -2.360 -28.288 1.00 83.62 389 ILE A C 1
ATOM 2891 O O . ILE A 1 389 ? 2.418 -1.160 -28.423 1.00 83.62 389 ILE A O 1
ATOM 2895 N N . ASN A 1 390 ? 1.620 -3.091 -29.243 1.00 81.06 390 ASN A N 1
ATOM 2896 C CA . ASN A 1 390 ? 1.191 -2.567 -30.544 1.00 81.06 390 ASN A CA 1
ATOM 2897 C C . ASN A 1 390 ? -0.298 -2.172 -30.576 1.00 81.06 390 ASN A C 1
ATOM 2899 O O . ASN A 1 390 ? -0.800 -1.809 -31.639 1.00 81.06 390 ASN A O 1
ATOM 2903 N N . ASP A 1 391 ? -1.007 -2.273 -29.449 1.00 81.88 391 ASP A N 1
ATOM 2904 C CA . ASP A 1 391 ? -2.416 -1.893 -29.335 1.00 81.88 391 ASP A CA 1
ATOM 2905 C C . ASP A 1 391 ? -2.546 -0.431 -28.882 1.00 81.88 391 ASP A C 1
ATOM 2907 O O . ASP A 1 391 ? -1.897 -0.002 -27.928 1.00 81.88 391 ASP A O 1
ATOM 2911 N N . LEU A 1 392 ? -3.389 0.346 -29.566 1.00 82.25 392 LEU A N 1
ATOM 2912 C CA . LEU A 1 392 ? -3.668 1.739 -29.211 1.00 82.25 392 LEU A CA 1
ATOM 2913 C C . LEU A 1 392 ? -4.455 1.849 -27.899 1.00 82.25 392 LEU A C 1
ATOM 2915 O O . LEU A 1 392 ? -4.360 2.876 -27.224 1.00 82.25 392 LEU A O 1
ATOM 2919 N N . GLU A 1 393 ? -5.195 0.810 -27.501 1.00 85.81 393 GLU A N 1
ATOM 2920 C CA . GLU A 1 393 ? -5.883 0.781 -26.208 1.00 85.81 393 GLU A CA 1
ATOM 2921 C C . GLU A 1 393 ? -4.906 0.808 -25.023 1.00 85.81 393 GLU A C 1
ATOM 2923 O O . GLU A 1 393 ? -5.279 1.282 -23.948 1.00 85.81 393 GLU A O 1
ATOM 2928 N N . THR A 1 394 ? -3.639 0.443 -25.238 1.00 90.06 394 THR A N 1
ATOM 2929 C CA . THR A 1 394 ? -2.576 0.461 -24.225 1.00 90.06 394 THR A CA 1
ATOM 2930 C C . THR A 1 394 ? -2.067 1.872 -23.909 1.00 90.06 394 THR A C 1
ATOM 2932 O O . THR A 1 394 ? -1.410 2.067 -22.885 1.00 90.06 394 THR A O 1
ATOM 2935 N N . TYR A 1 395 ? -2.372 2.885 -24.736 1.00 92.81 395 TYR A N 1
ATOM 2936 C CA . TYR A 1 395 ? -1.757 4.216 -24.636 1.00 92.81 395 TYR A CA 1
ATOM 2937 C C . TYR A 1 395 ? -2.743 5.378 -24.477 1.00 92.81 395 TYR A C 1
ATOM 2939 O O . TYR A 1 395 ? -3.890 5.335 -24.920 1.00 92.81 395 TYR A O 1
ATOM 2947 N N . VAL A 1 396 ? -2.260 6.473 -23.889 1.00 93.81 396 VAL A N 1
ATOM 2948 C CA . VAL A 1 396 ? -2.904 7.797 -23.886 1.00 93.81 396 VAL A CA 1
ATOM 2949 C C . VAL A 1 396 ? -1.991 8.844 -24.513 1.00 93.81 396 VAL A C 1
ATOM 2951 O O . VAL A 1 396 ? -0.768 8.764 -24.388 1.00 93.81 396 VAL A O 1
ATOM 2954 N N . LEU A 1 397 ? -2.589 9.830 -25.187 1.00 93.12 397 LEU A N 1
ATOM 2955 C CA . LEU A 1 397 ? -1.866 10.965 -25.755 1.00 93.12 397 LEU A CA 1
ATOM 2956 C C . LEU A 1 397 ? -1.417 11.889 -24.617 1.00 93.12 397 LEU A C 1
ATOM 2958 O O . LEU A 1 397 ? -2.249 12.539 -23.987 1.00 93.12 397 LEU A O 1
ATOM 2962 N N . ALA A 1 398 ? -0.112 11.942 -24.368 1.00 90.19 398 ALA A N 1
ATOM 2963 C CA . ALA A 1 398 ? 0.499 12.794 -23.356 1.00 90.19 398 ALA A CA 1
ATOM 2964 C C . ALA A 1 398 ? 0.711 14.223 -23.873 1.00 90.19 398 ALA A C 1
ATOM 2966 O O . ALA A 1 398 ? 0.305 15.181 -23.220 1.00 90.19 398 ALA A O 1
ATOM 2967 N N . GLU A 1 399 ? 1.326 14.373 -25.049 1.00 92.19 399 GLU A N 1
ATOM 2968 C CA . GLU A 1 399 ? 1.684 15.675 -25.628 1.00 92.19 399 GLU A CA 1
ATOM 2969 C C . GLU A 1 399 ? 1.668 15.633 -27.162 1.00 92.19 399 GLU A C 1
ATOM 2971 O O . GLU A 1 399 ? 1.688 14.566 -27.778 1.00 92.19 399 GLU A O 1
ATOM 2976 N N . TRP A 1 400 ? 1.640 16.803 -27.800 1.00 91.75 400 TRP A N 1
ATOM 2977 C CA . TRP A 1 400 ? 1.837 16.935 -29.243 1.00 91.75 400 TRP A CA 1
ATOM 2978 C C . TRP A 1 400 ? 2.516 18.261 -29.588 1.00 91.75 400 TRP A C 1
ATOM 2980 O O . TRP A 1 400 ? 2.309 19.268 -28.910 1.00 91.75 400 TRP A O 1
ATOM 2990 N N . TYR A 1 401 ? 3.310 18.274 -30.657 1.00 92.69 401 TYR A N 1
ATOM 2991 C CA . TYR A 1 401 ? 3.933 19.488 -31.189 1.00 92.69 401 TYR A CA 1
ATOM 2992 C C . TYR A 1 401 ? 4.205 19.374 -32.690 1.00 92.69 401 TYR A C 1
ATOM 2994 O O . TYR A 1 401 ? 4.190 18.286 -33.253 1.00 92.69 401 TYR A O 1
ATOM 3002 N N . TRP A 1 402 ? 4.479 20.506 -33.338 1.00 93.56 402 TRP A N 1
ATOM 3003 C CA . TRP A 1 402 ? 4.937 20.558 -34.728 1.00 93.56 402 TRP A CA 1
ATOM 3004 C C . TRP A 1 402 ? 6.442 20.802 -34.769 1.00 93.56 402 TRP A C 1
ATOM 3006 O O . TRP A 1 402 ? 6.930 21.675 -34.047 1.00 93.56 402 TRP A O 1
ATOM 3016 N N . ASP A 1 403 ? 7.173 20.044 -35.581 1.00 91.00 403 ASP A N 1
ATOM 3017 C CA . ASP A 1 403 ? 8.586 20.333 -35.827 1.00 91.00 403 ASP A CA 1
ATOM 3018 C C . ASP A 1 403 ? 8.777 21.432 -36.892 1.00 91.00 403 ASP A C 1
ATOM 3020 O O . ASP A 1 403 ? 7.819 21.977 -37.448 1.00 91.00 403 ASP A O 1
ATOM 3024 N N . TRP A 1 404 ? 10.036 21.804 -37.146 1.00 89.44 404 TRP A N 1
ATOM 3025 C CA . TRP A 1 404 ? 10.389 22.884 -38.075 1.00 89.44 404 TRP A CA 1
ATOM 3026 C C . TRP A 1 404 ? 10.032 22.569 -39.540 1.00 89.44 404 TRP A C 1
ATOM 3028 O O . TRP A 1 404 ? 9.811 23.492 -40.324 1.00 89.44 404 TRP A O 1
ATOM 3038 N N . ASP A 1 405 ? 9.929 21.286 -39.898 1.00 89.00 405 ASP A N 1
ATOM 3039 C CA . ASP A 1 405 ? 9.545 20.826 -41.236 1.00 89.00 405 ASP A CA 1
ATOM 3040 C C . ASP A 1 405 ? 8.017 20.699 -41.395 1.00 89.00 405 ASP A C 1
ATOM 3042 O O . ASP A 1 405 ? 7.518 20.351 -42.468 1.00 89.00 405 ASP A O 1
ATOM 3046 N N . GLY A 1 406 ? 7.256 21.041 -40.348 1.00 90.75 406 GLY A N 1
ATOM 3047 C CA . GLY A 1 406 ? 5.799 21.010 -40.349 1.00 90.75 406 GLY A CA 1
ATOM 3048 C C . GLY A 1 406 ? 5.220 19.610 -40.155 1.00 90.75 406 GLY A C 1
ATOM 3049 O O . GLY A 1 406 ? 4.071 19.384 -40.535 1.00 90.75 406 GLY A O 1
ATOM 3050 N N . VAL A 1 407 ? 5.977 18.680 -39.568 1.00 93.81 407 VAL A N 1
ATOM 3051 C CA . VAL A 1 407 ? 5.496 17.343 -39.203 1.00 93.81 407 VAL A CA 1
ATOM 3052 C C . VAL A 1 407 ? 4.923 17.379 -37.786 1.00 93.81 407 VAL A C 1
ATOM 3054 O O . VAL A 1 407 ? 5.519 17.940 -36.864 1.00 93.81 407 VAL A O 1
ATOM 3057 N N . LEU A 1 408 ? 3.743 16.784 -37.601 1.00 94.31 408 LEU A N 1
ATOM 3058 C CA . LEU A 1 408 ? 3.091 16.683 -36.294 1.00 94.31 408 LEU A CA 1
ATOM 3059 C C . LEU A 1 408 ? 3.644 15.492 -35.500 1.00 94.31 408 LEU A C 1
ATOM 3061 O O . LEU A 1 408 ? 3.453 14.346 -35.896 1.00 94.31 408 LEU A O 1
ATOM 3065 N N . HIS A 1 409 ? 4.243 15.746 -34.341 1.00 94.19 409 HIS A N 1
ATOM 3066 C CA . HIS A 1 409 ? 4.654 14.724 -33.378 1.00 94.19 409 HIS A CA 1
ATOM 3067 C C . HIS A 1 409 ? 3.597 14.560 -32.294 1.00 94.19 409 HIS A C 1
ATOM 3069 O O . HIS A 1 409 ? 3.116 15.543 -31.730 1.00 94.19 409 HIS A O 1
ATOM 3075 N N . ARG A 1 410 ? 3.250 13.314 -31.981 1.00 94.44 410 ARG A N 1
ATOM 3076 C CA . ARG A 1 410 ? 2.326 12.937 -30.909 1.00 94.44 410 ARG A CA 1
ATOM 3077 C C . ARG A 1 410 ? 3.024 11.961 -29.971 1.00 94.44 410 ARG A C 1
ATOM 3079 O O . ARG A 1 410 ? 3.544 10.937 -30.406 1.00 94.44 410 ARG A O 1
ATOM 3086 N N . TYR A 1 411 ? 3.034 12.292 -28.689 1.00 94.12 411 TYR A N 1
ATOM 3087 C CA . TYR A 1 411 ? 3.678 11.521 -27.635 1.00 94.12 411 TYR A CA 1
ATOM 3088 C C . TYR A 1 411 ? 2.633 10.689 -26.920 1.00 94.12 411 TYR A C 1
ATOM 3090 O O . TYR A 1 411 ? 1.705 11.230 -26.321 1.00 94.12 411 TYR A O 1
ATOM 3098 N N . TRP A 1 412 ? 2.805 9.378 -26.974 1.00 94.50 412 TRP A N 1
ATOM 3099 C CA . TRP A 1 412 ? 1.921 8.396 -26.375 1.00 94.50 412 TRP A CA 1
ATOM 3100 C C . TRP A 1 412 ? 2.632 7.695 -25.228 1.00 94.50 412 TRP A C 1
ATOM 3102 O O . TRP A 1 412 ? 3.784 7.281 -25.359 1.00 94.50 412 TRP A O 1
ATOM 3112 N N . VAL A 1 413 ? 1.931 7.542 -24.109 1.00 94.94 413 VAL A N 1
ATOM 3113 C CA . VAL A 1 413 ? 2.436 6.841 -22.926 1.00 94.94 413 VAL A CA 1
ATOM 3114 C C . VAL A 1 413 ? 1.504 5.712 -22.524 1.00 94.94 413 VAL A C 1
ATOM 3116 O O . VAL A 1 413 ? 0.291 5.821 -22.702 1.00 94.94 413 VAL A O 1
ATOM 3119 N N . THR A 1 414 ? 2.061 4.629 -21.988 1.00 95.12 414 THR A N 1
ATOM 3120 C CA . THR A 1 414 ? 1.279 3.487 -21.494 1.00 95.12 414 THR A CA 1
ATOM 3121 C C . THR A 1 414 ? 0.292 3.930 -20.416 1.00 95.12 414 THR A C 1
ATOM 3123 O O . THR A 1 414 ? 0.654 4.723 -19.545 1.00 95.12 414 THR A O 1
ATOM 3126 N N . LYS A 1 415 ? -0.946 3.430 -20.450 1.00 94.12 415 LYS A N 1
ATOM 3127 C CA . LYS A 1 415 ? -1.994 3.789 -19.484 1.00 94.12 415 LYS A CA 1
ATOM 3128 C C . LYS A 1 415 ? -1.687 3.282 -18.079 1.00 94.12 415 LYS A C 1
ATOM 3130 O O . LYS A 1 415 ? -0.979 2.300 -17.889 1.00 94.12 415 LYS A O 1
ATOM 3135 N N . ASP A 1 416 ? -2.276 3.945 -17.094 1.00 94.00 416 ASP A N 1
ATOM 3136 C CA . ASP A 1 416 ? -2.339 3.471 -15.710 1.00 94.00 416 ASP A CA 1
ATOM 3137 C C . ASP A 1 416 ? -3.504 2.507 -15.472 1.00 94.00 416 ASP A C 1
ATOM 3139 O O . ASP A 1 416 ? -3.557 1.868 -14.426 1.00 94.00 416 ASP A O 1
ATOM 3143 N N . SER A 1 417 ? -4.424 2.410 -16.441 1.00 94.19 417 SER A N 1
ATOM 3144 C CA . SER A 1 417 ? -5.671 1.649 -16.378 1.00 94.19 417 SER A CA 1
ATOM 3145 C C . SER A 1 417 ? -5.566 0.201 -16.855 1.00 94.19 417 SER A C 1
ATOM 3147 O O . SER A 1 417 ? -6.554 -0.522 -16.745 1.00 94.19 417 SER A O 1
ATOM 3149 N N . LEU A 1 418 ? -4.381 -0.221 -17.305 1.00 93.94 418 LEU A N 1
ATOM 3150 C CA . LEU A 1 418 ? -4.102 -1.565 -17.817 1.00 93.94 418 LEU A CA 1
ATOM 3151 C C . LEU A 1 418 ? -4.514 -2.661 -16.829 1.00 93.94 418 LEU A C 1
ATOM 3153 O O . LEU A 1 418 ? -4.471 -2.460 -15.610 1.00 93.94 418 LEU A O 1
ATOM 3157 N N . SER A 1 419 ? -4.920 -3.809 -17.368 1.00 94.44 419 SER A N 1
ATOM 3158 C CA . SER A 1 419 ? -5.259 -4.990 -16.571 1.00 94.44 419 SER A CA 1
ATOM 3159 C C . SER A 1 419 ? -4.002 -5.757 -16.160 1.00 94.44 419 SER A C 1
ATOM 3161 O O . SER A 1 419 ? -2.982 -5.711 -16.846 1.00 94.44 419 SER A O 1
ATOM 3163 N N . GLU A 1 420 ? -4.078 -6.520 -15.069 1.00 95.62 420 GLU A N 1
ATOM 3164 C CA . GLU A 1 420 ? -2.942 -7.308 -14.568 1.00 95.62 420 GLU A CA 1
ATOM 3165 C C . GLU A 1 420 ? -2.401 -8.289 -15.625 1.00 95.62 420 GLU A C 1
ATOM 3167 O O . GLU A 1 420 ? -1.192 -8.452 -15.795 1.00 95.62 420 GLU A O 1
ATOM 3172 N N . SER A 1 421 ? -3.295 -8.867 -16.433 1.00 93.88 421 SER A N 1
ATOM 3173 C CA . SER A 1 421 ? -2.947 -9.799 -17.514 1.00 93.88 421 SER A CA 1
ATOM 3174 C C . SER A 1 421 ? -2.154 -9.176 -18.673 1.00 93.88 421 SER A C 1
ATOM 3176 O O . SER A 1 421 ? -1.623 -9.901 -19.517 1.00 93.88 421 SER A O 1
ATOM 3178 N N . GLU A 1 422 ? -2.023 -7.852 -18.729 1.00 93.81 422 GLU A N 1
ATOM 3179 C CA . GLU A 1 422 ? -1.217 -7.177 -19.748 1.00 93.81 422 GLU A CA 1
ATOM 3180 C C . GLU A 1 422 ? 0.264 -7.091 -19.365 1.00 93.81 422 GLU A C 1
ATOM 3182 O O . GLU A 1 422 ? 1.107 -6.972 -20.257 1.00 93.81 422 GLU A O 1
ATOM 3187 N N . PHE A 1 423 ? 0.601 -7.205 -18.077 1.00 94.69 423 PHE A N 1
ATOM 3188 C CA . PHE A 1 423 ? 1.977 -7.113 -17.585 1.00 94.69 423 PHE A CA 1
ATOM 3189 C C . PHE A 1 423 ? 2.694 -8.462 -17.607 1.00 94.69 423 PHE A C 1
ATOM 3191 O O . PHE A 1 423 ? 2.223 -9.456 -17.055 1.00 94.69 423 PHE A O 1
ATOM 3198 N N . ASP A 1 424 ? 3.871 -8.490 -18.224 1.00 94.19 424 ASP A N 1
ATOM 3199 C CA . ASP A 1 424 ? 4.757 -9.646 -18.278 1.00 94.19 424 ASP A CA 1
ATOM 3200 C C . ASP A 1 424 ? 5.707 -9.684 -17.074 1.00 94.19 424 ASP A C 1
ATOM 3202 O O . ASP A 1 424 ? 6.796 -9.095 -17.080 1.00 94.19 424 ASP A O 1
ATOM 3206 N N . TYR A 1 425 ? 5.265 -10.394 -16.038 1.00 94.38 425 TYR A N 1
ATOM 3207 C CA . TYR A 1 425 ? 5.983 -10.550 -14.776 1.00 94.38 425 TYR A CA 1
ATOM 3208 C C . TYR A 1 425 ? 7.180 -11.510 -14.829 1.00 94.38 425 TYR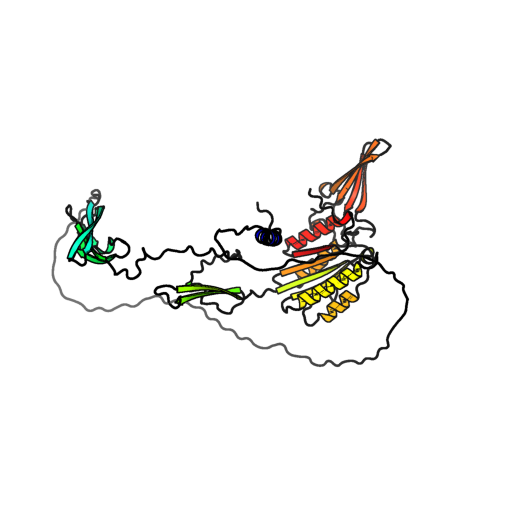 A C 1
ATOM 3210 O O . TYR A 1 425 ? 7.917 -11.585 -13.849 1.00 94.38 425 TYR A O 1
ATOM 3218 N N . ASP A 1 426 ? 7.405 -12.208 -15.946 1.00 88.81 426 ASP A N 1
ATOM 3219 C CA . ASP A 1 426 ? 8.510 -13.169 -16.091 1.00 88.81 426 ASP A CA 1
ATOM 3220 C C . ASP A 1 426 ? 9.798 -12.514 -16.630 1.00 88.81 426 ASP A C 1
ATOM 3222 O O . ASP A 1 426 ? 10.808 -13.179 -16.867 1.00 88.81 426 ASP A O 1
ATOM 3226 N N . THR A 1 427 ? 9.781 -11.195 -16.845 1.00 80.81 427 THR A N 1
ATOM 3227 C CA . THR A 1 427 ? 10.877 -10.443 -17.471 1.00 80.81 427 THR A CA 1
ATOM 3228 C C . THR A 1 427 ? 11.563 -9.489 -16.497 1.00 80.81 427 THR A C 1
ATOM 3230 O O . THR A 1 427 ? 10.958 -9.014 -15.539 1.00 80.81 427 THR A O 1
ATOM 3233 N N . SER A 1 428 ? 12.829 -9.153 -16.768 1.00 70.69 428 SER A N 1
ATOM 3234 C CA . SER A 1 428 ? 13.695 -8.315 -15.917 1.00 70.69 428 SER A CA 1
ATOM 3235 C C . SER A 1 428 ? 13.336 -6.816 -15.891 1.00 70.69 428 SER A C 1
ATOM 3237 O O . SER A 1 428 ? 14.205 -5.983 -15.659 1.00 70.69 428 SER A O 1
ATOM 3239 N N . GLY A 1 429 ? 12.076 -6.454 -16.147 1.00 79.50 429 GLY A N 1
ATOM 3240 C CA . GLY A 1 429 ? 11.626 -5.066 -16.257 1.00 79.50 429 GLY A CA 1
ATOM 3241 C C . GLY A 1 429 ? 12.051 -4.358 -17.556 1.00 79.50 429 GLY A C 1
ATOM 3242 O O . GLY A 1 429 ? 12.939 -4.786 -18.292 1.00 79.50 429 GLY A O 1
ATOM 3243 N N . SER A 1 430 ? 11.361 -3.264 -17.856 1.00 87.69 430 SER A N 1
ATOM 3244 C CA . SER A 1 430 ? 11.660 -2.248 -18.864 1.00 87.69 430 SER A CA 1
ATOM 3245 C C . SER A 1 430 ? 12.059 -0.969 -18.148 1.00 87.69 430 SER A C 1
ATOM 3247 O O . SER A 1 430 ? 11.367 -0.559 -17.219 1.00 87.69 430 SER A O 1
ATOM 3249 N N . GLY A 1 431 ? 13.113 -0.316 -18.620 1.00 89.44 431 GLY A N 1
ATOM 3250 C CA . GLY A 1 431 ? 13.644 0.910 -18.034 1.00 89.44 431 GLY A CA 1
ATOM 3251 C C . GLY A 1 431 ? 15.155 0.969 -18.201 1.00 89.44 431 GLY A C 1
ATOM 3252 O O . GLY A 1 431 ? 15.782 -0.037 -18.538 1.00 89.44 431 GLY A O 1
ATOM 3253 N N . ASP A 1 432 ? 15.731 2.145 -17.990 1.00 87.62 432 ASP A N 1
ATOM 3254 C CA . ASP A 1 432 ? 17.184 2.351 -17.949 1.00 87.62 432 ASP A CA 1
ATOM 3255 C C . ASP A 1 432 ? 17.661 2.959 -16.620 1.00 87.62 432 ASP A C 1
ATOM 3257 O O . ASP A 1 432 ? 18.837 3.291 -16.470 1.00 87.62 432 ASP A O 1
ATOM 3261 N N . GLY A 1 433 ? 16.749 3.114 -15.655 1.00 89.19 433 GLY A N 1
ATOM 3262 C CA . GLY A 1 433 ? 17.041 3.682 -14.343 1.00 89.19 433 GLY A CA 1
ATOM 3263 C C . GLY A 1 433 ? 17.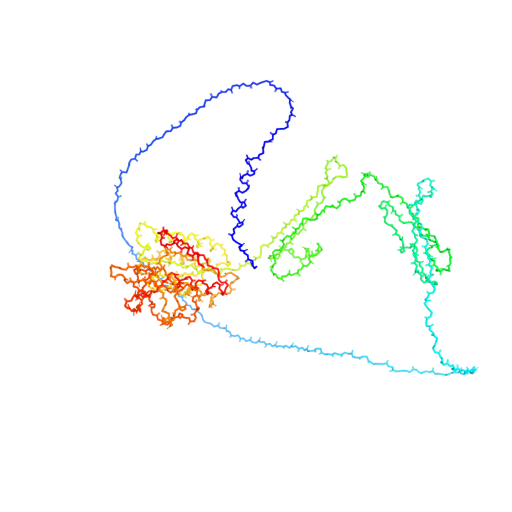128 5.207 -14.311 1.00 89.19 433 GLY A C 1
ATOM 3264 O O . GLY A 1 433 ? 17.364 5.759 -13.240 1.00 89.19 433 GLY A O 1
ATOM 3265 N N . THR A 1 434 ? 16.930 5.904 -15.438 1.00 87.12 434 THR A N 1
ATOM 3266 C CA . THR A 1 434 ? 17.192 7.352 -15.535 1.00 87.12 434 THR A CA 1
ATOM 3267 C C . THR A 1 434 ? 15.949 8.226 -15.676 1.00 87.12 434 THR A C 1
ATOM 3269 O O . THR A 1 434 ? 16.000 9.411 -15.347 1.00 87.12 434 THR A O 1
ATOM 3272 N N . SER A 1 435 ? 14.840 7.679 -16.178 1.00 91.25 435 SER A N 1
ATOM 3273 C CA . SER A 1 435 ? 13.651 8.455 -16.540 1.00 91.25 435 SER A CA 1
ATOM 3274 C C . SER A 1 435 ? 12.361 7.723 -16.194 1.00 91.25 435 SER A C 1
ATOM 3276 O O . SER A 1 435 ? 12.284 6.502 -16.289 1.00 91.25 435 SER A O 1
ATOM 3278 N N . MET A 1 436 ? 11.306 8.484 -15.882 1.00 92.81 436 MET A N 1
ATOM 3279 C CA . MET A 1 436 ? 9.948 7.947 -15.722 1.00 92.81 436 MET A CA 1
ATOM 3280 C C . MET A 1 436 ? 9.336 7.435 -17.027 1.00 92.81 436 MET A C 1
ATOM 3282 O O . MET A 1 436 ? 8.313 6.742 -16.994 1.00 92.81 436 MET A O 1
ATOM 3286 N N . THR A 1 437 ? 9.950 7.759 -18.167 1.00 94.00 437 THR A N 1
ATOM 3287 C CA . THR A 1 437 ? 9.521 7.278 -19.476 1.00 94.00 437 THR A CA 1
ATOM 3288 C C . THR A 1 437 ? 10.653 6.655 -20.271 1.00 94.00 437 THR A C 1
ATOM 3290 O O . THR A 1 437 ? 11.679 7.301 -20.486 1.00 94.00 437 THR A O 1
ATOM 3293 N N . THR A 1 438 ? 10.403 5.467 -20.820 1.00 94.00 438 THR A N 1
ATOM 3294 C CA . THR A 1 438 ? 11.351 4.744 -21.679 1.00 94.00 438 THR A CA 1
ATOM 3295 C C . THR A 1 438 ? 10.792 4.599 -23.086 1.00 94.00 438 THR A C 1
ATOM 3297 O O . THR A 1 438 ? 9.656 4.161 -23.263 1.00 94.00 438 THR A O 1
ATOM 3300 N N . TYR A 1 439 ? 11.584 4.968 -24.094 1.00 92.69 439 TYR A N 1
ATOM 3301 C CA . TYR A 1 439 ? 11.184 4.882 -25.499 1.00 92.69 439 TYR A CA 1
ATOM 3302 C C . TYR A 1 439 ? 10.964 3.430 -25.932 1.00 92.69 439 TYR A C 1
ATOM 3304 O O . TYR A 1 439 ? 11.811 2.568 -25.705 1.00 92.69 439 TYR A O 1
ATOM 3312 N N . ILE A 1 440 ? 9.837 3.175 -26.593 1.00 91.00 440 ILE A N 1
ATOM 3313 C CA . ILE A 1 440 ? 9.486 1.860 -27.136 1.00 91.00 440 ILE A CA 1
ATOM 3314 C C . ILE A 1 440 ? 9.736 1.828 -28.642 1.00 91.00 440 ILE A C 1
ATOM 3316 O O . ILE A 1 440 ? 10.339 0.893 -29.166 1.00 91.00 440 ILE A O 1
ATOM 3320 N N . GLY A 1 441 ? 9.222 2.831 -29.349 1.00 91.69 441 GLY A N 1
ATOM 3321 C CA . GLY A 1 441 ? 9.165 2.819 -30.802 1.00 91.69 441 GLY A CA 1
ATOM 3322 C C . GLY A 1 441 ? 8.350 3.978 -31.355 1.00 91.69 441 GLY A C 1
ATOM 3323 O O . GLY A 1 441 ? 7.855 4.831 -30.617 1.00 91.69 441 GLY A O 1
ATOM 3324 N N . HIS A 1 442 ? 8.223 4.023 -32.676 1.00 92.56 442 HIS A N 1
ATOM 3325 C CA . HIS A 1 442 ? 7.427 5.036 -33.352 1.00 92.56 442 HIS A CA 1
ATOM 3326 C C . HIS A 1 442 ? 6.724 4.479 -34.584 1.00 92.56 442 HIS A C 1
ATOM 3328 O O . HIS A 1 442 ? 7.190 3.522 -35.201 1.00 92.56 442 HIS A O 1
ATOM 3334 N N . VAL A 1 443 ? 5.620 5.120 -34.957 1.00 91.69 443 VAL A N 1
ATOM 3335 C CA . VAL A 1 443 ? 4.924 4.910 -36.230 1.00 91.69 443 VAL A CA 1
ATOM 3336 C C . VAL A 1 443 ? 4.819 6.261 -36.914 1.00 91.69 443 VAL A C 1
ATOM 3338 O O . VAL A 1 443 ? 4.455 7.246 -36.281 1.00 91.69 443 VAL A O 1
ATOM 3341 N N . SER A 1 444 ? 5.153 6.339 -38.196 1.00 92.75 444 SER A N 1
ATOM 3342 C CA . SER A 1 444 ? 5.193 7.616 -38.905 1.00 92.75 444 SER A CA 1
ATOM 3343 C C . SER A 1 444 ? 4.662 7.524 -40.326 1.00 92.75 444 SER A C 1
ATOM 3345 O O . SER A 1 444 ? 4.634 6.465 -40.956 1.00 92.75 444 SER A O 1
ATOM 3347 N N . ASN A 1 445 ? 4.250 8.677 -40.843 1.00 92.94 445 ASN A N 1
ATOM 3348 C CA . ASN A 1 445 ? 4.105 8.931 -42.267 1.00 92.94 445 ASN A CA 1
ATOM 3349 C C . ASN A 1 445 ? 4.592 10.352 -42.592 1.00 92.94 445 ASN A C 1
ATOM 3351 O O . ASN A 1 445 ? 5.215 11.007 -41.764 1.00 92.94 445 ASN A O 1
ATOM 3355 N N . TRP A 1 446 ? 4.326 10.839 -43.806 1.00 91.50 446 TRP A N 1
ATOM 3356 C CA . TRP A 1 446 ? 4.866 12.126 -44.254 1.00 91.50 446 TRP A CA 1
ATOM 3357 C C . TRP A 1 446 ? 4.271 13.366 -43.552 1.00 91.50 446 TRP A C 1
ATOM 3359 O O . TRP A 1 446 ? 4.854 14.438 -43.656 1.00 91.50 446 TRP A O 1
ATOM 3369 N N . TYR A 1 447 ? 3.146 13.235 -42.838 1.00 92.75 447 TYR A N 1
ATOM 3370 C CA . TYR A 1 447 ? 2.487 14.334 -42.118 1.00 92.75 447 TYR A CA 1
ATOM 3371 C C . TYR A 1 447 ? 2.631 14.254 -40.594 1.00 92.75 447 TYR A C 1
ATOM 3373 O O . TYR A 1 447 ? 2.498 15.279 -39.922 1.00 92.75 447 TYR A O 1
ATOM 3381 N N . TRP A 1 448 ? 2.836 13.060 -40.031 1.00 93.69 448 TRP A N 1
ATOM 3382 C CA . TRP A 1 448 ? 2.869 12.872 -38.581 1.00 93.69 448 TRP A CA 1
ATOM 3383 C C . TRP A 1 448 ? 3.766 11.721 -38.119 1.00 93.69 448 TRP A C 1
ATOM 3385 O O . TRP A 1 448 ? 4.038 10.777 -38.863 1.00 93.69 448 TRP A O 1
ATOM 3395 N N . VAL A 1 449 ? 4.168 11.793 -36.849 1.00 94.88 449 VAL A N 1
ATOM 3396 C CA . VAL A 1 449 ? 4.934 10.783 -36.112 1.00 94.88 449 VAL A CA 1
ATOM 3397 C C . VAL A 1 449 ? 4.268 10.537 -34.757 1.00 94.88 449 VAL A C 1
ATOM 3399 O O . VAL A 1 449 ? 4.086 11.463 -33.971 1.00 94.88 449 VAL A O 1
ATOM 3402 N N . ASP A 1 450 ? 3.926 9.285 -34.473 1.00 93.88 450 ASP A N 1
ATOM 3403 C CA . ASP A 1 450 ? 3.552 8.813 -33.142 1.00 93.88 450 ASP A CA 1
ATOM 3404 C C . ASP A 1 450 ? 4.770 8.206 -32.459 1.00 93.88 450 ASP A C 1
ATOM 3406 O O . ASP A 1 450 ? 5.353 7.255 -32.978 1.00 93.88 450 ASP A O 1
ATOM 3410 N N . LEU A 1 451 ? 5.134 8.732 -31.294 1.00 94.00 451 LEU A N 1
ATOM 3411 C CA . LEU A 1 451 ? 6.207 8.220 -30.450 1.00 94.00 451 LEU A CA 1
ATOM 3412 C C . LEU A 1 451 ? 5.592 7.529 -29.232 1.00 94.00 451 LEU A C 1
ATOM 3414 O O . LEU A 1 451 ? 4.813 8.145 -28.507 1.00 94.00 451 LEU A O 1
ATOM 3418 N N . TYR A 1 452 ? 5.955 6.272 -29.001 1.00 93.75 452 TYR A N 1
ATOM 3419 C CA . TYR A 1 452 ? 5.410 5.450 -27.925 1.00 93.75 452 TYR A CA 1
ATOM 3420 C C . TYR A 1 452 ? 6.445 5.267 -26.820 1.00 93.75 452 TYR A C 1
ATOM 3422 O O . TYR A 1 452 ? 7.594 4.898 -27.083 1.00 93.75 452 TYR A O 1
ATOM 3430 N N . TYR A 1 453 ? 6.023 5.502 -25.581 1.00 93.94 453 TYR A N 1
ATOM 3431 C CA . TYR A 1 453 ? 6.849 5.392 -24.387 1.00 93.94 453 TYR A CA 1
ATOM 3432 C C . TYR A 1 453 ? 6.154 4.558 -23.312 1.00 93.94 453 TYR A C 1
ATOM 3434 O O . TYR A 1 453 ? 4.942 4.648 -23.112 1.00 93.94 453 TYR A O 1
ATOM 3442 N N . TYR A 1 454 ? 6.939 3.787 -22.565 1.00 93.94 454 TYR A N 1
ATOM 3443 C CA . TYR A 1 454 ? 6.519 3.344 -21.242 1.00 93.94 454 TYR A CA 1
ATOM 3444 C C . TYR A 1 454 ? 6.380 4.564 -20.337 1.00 93.94 454 TYR A C 1
ATOM 3446 O O . TYR A 1 454 ? 7.181 5.488 -20.437 1.00 93.94 454 TYR A O 1
ATOM 3454 N N . HIS A 1 455 ? 5.402 4.550 -19.436 1.00 95.44 455 HIS A N 1
ATOM 3455 C CA . HIS A 1 455 ? 5.357 5.445 -18.283 1.00 95.44 455 HIS A CA 1
ATOM 3456 C C . HIS A 1 455 ? 5.358 4.600 -17.013 1.00 95.44 455 HIS A C 1
ATOM 3458 O O . HIS A 1 455 ? 4.353 3.985 -16.640 1.00 95.44 455 HIS A O 1
ATOM 3464 N N . HIS A 1 456 ? 6.511 4.541 -16.354 1.00 95.50 456 HIS A N 1
ATOM 3465 C CA . HIS A 1 456 ? 6.750 3.629 -15.236 1.00 95.50 456 HIS A CA 1
ATOM 3466 C C . HIS A 1 456 ? 5.879 3.978 -14.022 1.00 95.50 456 HIS A C 1
ATOM 3468 O O . HIS A 1 456 ? 5.359 3.087 -13.352 1.00 95.50 456 HIS A O 1
ATOM 3474 N N . GLY A 1 457 ? 5.585 5.269 -13.820 1.00 94.88 457 GLY A N 1
ATOM 3475 C CA . GLY A 1 457 ? 4.612 5.721 -12.822 1.00 94.88 457 GLY A CA 1
ATOM 3476 C C . GLY A 1 457 ? 3.194 5.202 -13.069 1.00 94.88 457 GLY A C 1
ATOM 3477 O O . GLY A 1 457 ? 2.509 4.826 -12.124 1.00 94.88 457 GLY A O 1
ATOM 3478 N N . ASN A 1 458 ? 2.773 5.088 -14.333 1.00 95.56 458 ASN A N 1
ATOM 3479 C CA . ASN A 1 458 ? 1.442 4.567 -14.662 1.00 95.56 458 ASN A CA 1
ATOM 3480 C C . ASN A 1 458 ? 1.360 3.072 -14.349 1.00 95.56 458 ASN A C 1
ATOM 3482 O O . ASN A 1 458 ? 0.356 2.600 -13.826 1.00 95.56 458 ASN A O 1
ATOM 3486 N N . SER A 1 459 ? 2.451 2.344 -14.580 1.00 96.00 459 SER A N 1
ATOM 3487 C CA . SER A 1 459 ? 2.535 0.922 -14.240 1.00 96.00 459 SER A CA 1
ATOM 3488 C C . SER A 1 459 ? 2.514 0.694 -12.722 1.00 96.00 459 SER A C 1
ATOM 3490 O O . SER A 1 459 ? 1.825 -0.203 -12.246 1.00 96.00 459 SER A O 1
ATOM 3492 N N . ALA A 1 460 ? 3.189 1.542 -11.936 1.00 96.75 460 ALA A N 1
ATOM 3493 C CA . ALA A 1 460 ? 3.116 1.495 -10.472 1.00 96.75 460 ALA A CA 1
ATOM 3494 C C . ALA A 1 460 ? 1.702 1.810 -9.937 1.00 96.75 460 ALA A C 1
ATOM 3496 O O . ALA A 1 460 ? 1.241 1.187 -8.977 1.00 96.75 460 ALA A O 1
ATOM 3497 N N . VAL A 1 461 ? 0.986 2.743 -10.577 1.00 96.50 461 VAL A N 1
ATOM 3498 C CA . VAL A 1 461 ? -0.427 3.027 -10.271 1.00 96.50 461 VAL A CA 1
ATOM 3499 C C . VAL A 1 461 ? -1.319 1.838 -10.628 1.00 96.50 461 VAL A C 1
ATOM 3501 O O . VAL A 1 461 ? -2.199 1.502 -9.838 1.00 96.50 461 VAL A O 1
ATOM 3504 N N . ALA A 1 462 ? -1.088 1.176 -11.766 1.00 96.94 462 ALA A N 1
ATOM 3505 C CA . ALA A 1 462 ? -1.822 -0.028 -12.148 1.00 96.94 462 ALA A CA 1
ATOM 3506 C C . ALA A 1 462 ? -1.676 -1.133 -11.091 1.00 96.94 462 ALA A C 1
ATOM 3508 O O . ALA A 1 462 ? -2.679 -1.604 -10.566 1.00 96.94 462 ALA A O 1
ATOM 3509 N N . GLU A 1 463 ? -0.444 -1.440 -10.684 1.00 97.94 463 GLU A N 1
ATOM 3510 C CA . GLU A 1 463 ? -0.161 -2.456 -9.662 1.00 97.94 463 GLU A CA 1
ATOM 3511 C C . GLU A 1 463 ? -0.777 -2.122 -8.299 1.00 97.94 463 GLU A C 1
ATOM 3513 O O . GLU A 1 463 ? -1.324 -2.985 -7.616 1.00 97.94 463 GLU A O 1
ATOM 3518 N N . SER A 1 464 ? -0.761 -0.838 -7.927 1.00 97.12 464 SER A N 1
ATOM 3519 C CA . SER A 1 464 ? -1.427 -0.364 -6.710 1.00 97.12 464 SER A CA 1
ATOM 3520 C C . SER A 1 464 ? -2.936 -0.598 -6.735 1.00 97.12 464 SER A C 1
ATOM 3522 O O . SER A 1 464 ? -3.549 -0.670 -5.673 1.00 97.12 464 SER A O 1
ATOM 3524 N N . ARG A 1 465 ? -3.567 -0.628 -7.917 1.00 97.81 465 ARG A N 1
ATOM 3525 C CA . ARG A 1 465 ? -5.000 -0.928 -8.038 1.00 97.81 465 ARG A CA 1
ATOM 3526 C C . ARG A 1 465 ? -5.257 -2.412 -7.836 1.00 97.81 465 ARG A C 1
ATOM 3528 O O . ARG A 1 465 ? -6.153 -2.718 -7.069 1.00 97.81 465 ARG A O 1
ATOM 3535 N N . PHE A 1 466 ? -4.428 -3.290 -8.396 1.00 98.06 466 PHE A N 1
ATOM 3536 C CA . PHE A 1 466 ? -4.585 -4.736 -8.206 1.00 98.06 466 PHE A CA 1
ATOM 3537 C C . PHE A 1 466 ? -4.509 -5.117 -6.723 1.00 98.06 466 PHE A C 1
ATOM 3539 O O . PHE A 1 466 ? -5.426 -5.731 -6.201 1.00 98.06 466 PHE A O 1
ATOM 3546 N N . ALA A 1 467 ? -3.508 -4.607 -5.998 1.00 97.38 467 ALA A N 1
ATOM 3547 C CA . ALA A 1 467 ? -3.422 -4.806 -4.549 1.00 97.38 467 ALA A CA 1
ATOM 3548 C C . ALA A 1 467 ? -4.665 -4.284 -3.791 1.00 97.38 467 ALA A C 1
ATOM 3550 O O . ALA A 1 467 ? -5.140 -4.918 -2.852 1.00 97.38 467 ALA A O 1
ATOM 3551 N N . LYS A 1 468 ? -5.227 -3.136 -4.196 1.00 96.69 468 LYS A N 1
ATOM 3552 C CA . LYS A 1 468 ? -6.459 -2.601 -3.586 1.00 96.69 468 LYS A CA 1
ATOM 3553 C C . LYS A 1 468 ? -7.689 -3.446 -3.904 1.00 96.69 468 LYS A C 1
ATOM 3555 O O . LYS A 1 468 ? -8.572 -3.538 -3.054 1.00 96.69 468 LYS A O 1
ATOM 3560 N N . ASP A 1 469 ? -7.753 -4.019 -5.102 1.00 96.75 469 ASP A N 1
ATOM 3561 C CA . ASP A 1 469 ? -8.836 -4.910 -5.514 1.00 96.75 469 ASP A CA 1
ATOM 3562 C C . ASP A 1 469 ? -8.836 -6.201 -4.668 1.00 96.75 469 ASP A C 1
ATOM 3564 O O . ASP A 1 469 ? -9.911 -6.715 -4.361 1.00 96.75 469 ASP A O 1
ATOM 3568 N N . ASP A 1 470 ? -7.672 -6.627 -4.159 1.00 95.62 470 ASP A N 1
ATOM 3569 C CA . ASP A 1 470 ? -7.534 -7.726 -3.182 1.00 95.62 470 ASP A CA 1
ATOM 3570 C C . ASP A 1 470 ? -7.765 -7.305 -1.718 1.00 95.62 470 ASP A C 1
ATOM 3572 O O . ASP A 1 470 ? -7.477 -8.049 -0.781 1.00 95.62 470 ASP A O 1
ATOM 3576 N N . GLY A 1 471 ? -8.286 -6.097 -1.487 1.00 95.50 471 GLY A N 1
ATOM 3577 C CA . GLY A 1 471 ? -8.607 -5.597 -0.148 1.00 95.50 471 GLY A CA 1
ATOM 3578 C C . GLY A 1 471 ? -7.409 -5.065 0.645 1.00 95.50 471 GLY A C 1
ATOM 3579 O O . GLY A 1 471 ? -7.553 -4.763 1.831 1.00 95.50 471 GLY A O 1
ATOM 3580 N N . ILE A 1 472 ? -6.241 -4.897 0.017 1.00 97.69 472 ILE A N 1
ATOM 3581 C CA . ILE A 1 472 ? -5.047 -4.359 0.677 1.00 97.69 472 ILE A CA 1
ATOM 3582 C C . ILE A 1 472 ? -5.103 -2.829 0.708 1.00 97.69 472 ILE A C 1
ATOM 3584 O O . ILE A 1 472 ? -5.281 -2.148 -0.307 1.00 97.69 472 ILE A O 1
ATOM 3588 N N . THR A 1 473 ? -4.889 -2.253 1.890 1.00 97.69 473 THR A N 1
ATOM 3589 C CA . THR A 1 473 ? -4.782 -0.798 2.045 1.00 97.69 473 THR A CA 1
ATOM 3590 C C . THR A 1 473 ? -3.363 -0.334 1.733 1.00 97.69 473 THR A C 1
ATOM 3592 O O . THR A 1 473 ? -2.406 -0.885 2.260 1.00 97.69 473 THR A O 1
ATOM 3595 N N . ILE A 1 474 ? -3.204 0.717 0.922 1.00 96.38 474 ILE A N 1
ATOM 3596 C CA . ILE A 1 474 ? -1.882 1.252 0.558 1.00 96.38 474 ILE A CA 1
ATOM 3597 C C . ILE A 1 474 ? -1.738 2.698 1.024 1.00 96.38 474 ILE A C 1
ATOM 3599 O O . ILE A 1 474 ? -2.521 3.566 0.626 1.00 96.38 474 ILE A O 1
ATOM 3603 N N . TYR A 1 475 ? -0.684 2.968 1.791 1.00 96.00 475 TYR A N 1
ATOM 3604 C CA . TYR A 1 475 ? -0.223 4.306 2.146 1.00 96.00 475 TYR A CA 1
ATOM 3605 C C . TYR A 1 475 ? 1.091 4.610 1.428 1.00 96.00 475 TYR A C 1
ATOM 3607 O O . TYR A 1 475 ? 1.987 3.776 1.392 1.00 96.00 475 TYR A O 1
ATOM 3615 N N . SER A 1 476 ? 1.231 5.814 0.873 1.00 92.06 476 SER A N 1
ATOM 3616 C CA . SER A 1 476 ? 2.461 6.258 0.206 1.00 92.06 476 SER A CA 1
ATOM 3617 C C . SER A 1 476 ? 2.976 7.560 0.814 1.00 92.06 476 SER A C 1
ATOM 3619 O O . SER A 1 476 ? 2.230 8.542 0.894 1.00 92.06 476 SER A O 1
ATOM 3621 N N . ILE A 1 477 ? 4.252 7.597 1.181 1.00 89.31 477 ILE A N 1
ATOM 3622 C CA . ILE A 1 477 ? 4.940 8.742 1.775 1.00 89.31 477 ILE A CA 1
ATOM 3623 C C . ILE A 1 477 ? 6.021 9.211 0.797 1.00 89.31 477 ILE A C 1
ATOM 3625 O O . ILE A 1 477 ? 6.968 8.485 0.510 1.00 89.31 477 ILE A O 1
ATOM 3629 N N . GLY A 1 478 ? 5.865 10.437 0.289 1.00 83.69 478 GLY A N 1
ATOM 3630 C CA . GLY A 1 478 ? 6.815 11.068 -0.632 1.00 83.69 478 GLY A CA 1
ATOM 3631 C C . GLY A 1 478 ? 7.900 11.856 0.109 1.00 83.69 478 GLY A C 1
ATOM 3632 O O . GLY A 1 478 ? 7.564 12.836 0.776 1.00 83.69 478 GLY A O 1
ATOM 3633 N N . LEU A 1 479 ? 9.177 11.481 -0.032 1.00 73.94 479 LEU A N 1
ATOM 3634 C CA . LEU A 1 479 ? 10.299 12.043 0.749 1.00 73.94 479 LEU A CA 1
ATOM 3635 C C . LEU A 1 479 ? 11.017 13.247 0.116 1.00 73.94 479 LEU A C 1
ATOM 3637 O O . LEU A 1 479 ? 11.861 13.880 0.748 1.00 73.94 479 LEU A O 1
ATOM 3641 N N . SER A 1 480 ? 10.616 13.654 -1.084 1.00 62.38 480 SER A N 1
ATOM 3642 C CA . SER A 1 480 ? 10.879 14.987 -1.628 1.00 62.38 480 SER A CA 1
ATOM 3643 C C . SER A 1 480 ? 10.023 15.185 -2.867 1.00 62.38 480 SER A C 1
ATOM 3645 O O . SER A 1 480 ? 10.161 14.456 -3.841 1.00 62.38 480 SER A O 1
ATOM 3647 N N . ARG A 1 481 ? 9.132 16.174 -2.860 1.00 46.94 481 ARG A N 1
ATOM 3648 C CA . ARG A 1 481 ? 8.315 16.470 -4.038 1.00 46.94 481 ARG A CA 1
ATOM 3649 C C . ARG A 1 481 ? 9.088 17.384 -4.984 1.00 46.94 481 ARG A C 1
ATOM 3651 O O . ARG A 1 481 ? 8.972 18.604 -4.887 1.00 46.94 481 ARG A O 1
ATOM 3658 N N . GLY A 1 482 ? 9.846 16.795 -5.907 1.00 49.53 482 GLY A N 1
ATOM 3659 C CA . GLY A 1 482 ? 10.088 17.442 -7.198 1.00 49.53 482 GLY A CA 1
ATOM 3660 C C . GLY A 1 482 ? 8.753 17.709 -7.916 1.00 49.53 482 GLY A C 1
ATOM 3661 O O . GLY A 1 482 ? 7.714 17.146 -7.559 1.00 49.53 482 GLY A O 1
ATOM 3662 N N . SER A 1 483 ? 8.746 18.584 -8.922 1.00 45.34 483 SER A N 1
ATOM 3663 C CA . SER A 1 483 ? 7.539 18.938 -9.698 1.00 45.34 483 SER A CA 1
ATOM 3664 C C . SER A 1 483 ? 6.889 17.752 -10.435 1.00 45.34 483 SER A C 1
ATOM 3666 O O . SER A 1 483 ? 5.729 17.836 -10.834 1.00 45.34 483 SER A O 1
ATOM 3668 N N . SER A 1 484 ? 7.623 16.654 -10.598 1.00 49.72 484 SER A N 1
ATOM 3669 C CA . SER A 1 484 ? 7.252 15.399 -11.265 1.00 49.72 484 SER A CA 1
ATOM 3670 C C . SER A 1 484 ? 6.295 14.543 -10.424 1.00 49.72 484 SER A C 1
ATOM 3672 O O . SER A 1 484 ? 5.309 14.034 -10.950 1.00 49.72 484 SER A O 1
ATOM 3674 N N . GLY A 1 485 ? 6.499 14.475 -9.102 1.00 43.06 485 GLY A N 1
ATOM 3675 C CA . GLY A 1 485 ? 5.699 13.655 -8.175 1.00 43.06 485 GLY A CA 1
ATOM 3676 C C . GLY A 1 485 ? 4.336 14.242 -7.769 1.00 43.06 485 GLY A C 1
ATOM 3677 O O . GLY A 1 485 ? 3.667 13.703 -6.889 1.00 43.06 485 GLY A O 1
ATOM 3678 N N . GLN A 1 486 ? 3.920 15.376 -8.351 1.00 39.34 486 GLN A N 1
ATOM 3679 C CA . GLN A 1 486 ? 2.649 16.056 -8.038 1.00 39.34 486 GLN A CA 1
ATOM 3680 C C . GLN A 1 486 ? 1.618 16.036 -9.170 1.00 39.34 486 GLN A C 1
ATOM 3682 O O . GLN A 1 486 ? 0.509 16.547 -8.986 1.00 39.34 486 GLN A O 1
ATOM 3687 N N . ARG A 1 487 ? 1.933 15.465 -10.337 1.00 38.19 487 ARG A N 1
ATOM 3688 C CA . ARG A 1 487 ? 0.982 15.405 -11.452 1.00 38.19 487 ARG A CA 1
ATOM 3689 C C . ARG A 1 487 ? -0.048 14.292 -11.233 1.00 38.19 487 ARG A C 1
ATOM 3691 O O . ARG A 1 487 ? -0.037 13.265 -11.896 1.00 38.19 487 ARG A O 1
ATOM 3698 N N . TYR A 1 488 ? -0.992 14.556 -10.331 1.00 35.66 488 TYR A N 1
ATOM 3699 C CA . TYR A 1 488 ? -2.342 14.014 -10.439 1.00 35.66 488 TYR A CA 1
ATOM 3700 C C . TYR A 1 488 ? -2.959 14.587 -11.719 1.00 35.66 488 TYR A C 1
ATOM 3702 O O . TYR A 1 488 ? -3.501 15.692 -11.713 1.00 35.66 488 TYR A O 1
ATOM 3710 N N . TRP A 1 489 ? -2.847 13.868 -12.833 1.00 34.31 489 TRP A N 1
ATOM 3711 C CA . TRP A 1 489 ? -3.699 14.131 -13.984 1.00 34.31 489 TRP A CA 1
ATOM 3712 C C . TRP A 1 489 ? -5.029 13.436 -13.733 1.00 34.31 489 TRP A C 1
ATOM 3714 O O . TRP A 1 489 ? -5.170 12.232 -13.898 1.00 34.31 489 TRP A O 1
ATOM 3724 N N . THR A 1 490 ? -6.008 14.212 -13.277 1.00 27.52 490 THR A N 1
ATOM 3725 C CA . THR A 1 490 ? -7.413 13.836 -13.403 1.00 27.52 490 THR A CA 1
ATOM 3726 C C . THR A 1 490 ? -7.756 13.834 -14.892 1.00 27.52 490 THR A C 1
ATOM 3728 O O . THR A 1 490 ? -7.902 14.910 -15.480 1.00 27.52 490 THR A O 1
ATOM 3731 N N . GLY A 1 491 ? -7.826 12.645 -15.485 1.00 30.84 491 GLY A N 1
ATOM 3732 C CA . GLY A 1 491 ? -8.498 12.370 -16.754 1.00 30.84 491 GLY A CA 1
ATOM 3733 C C . GLY A 1 491 ? -9.765 11.583 -16.486 1.00 30.84 491 GLY A C 1
ATOM 3734 O O . GLY A 1 491 ? -9.644 10.559 -15.781 1.00 30.84 491 GLY A O 1
#